Protein AF-A0A1J0RBI2-F1 (afdb_monomer_lite)

Structure (mmCIF, N/CA/C/O backbone):
data_AF-A0A1J0RBI2-F1
#
_entry.id   AF-A0A1J0RBI2-F1
#
loop_
_atom_site.group_PDB
_atom_site.id
_atom_site.type_symbol
_atom_site.label_atom_id
_atom_site.label_alt_id
_atom_site.label_comp_id
_atom_site.label_asym_id
_atom_site.label_entity_id
_atom_site.label_seq_id
_atom_site.pdbx_PDB_ins_code
_atom_site.Cartn_x
_atom_site.Cartn_y
_atom_site.Cartn_z
_atom_site.occupancy
_atom_site.B_iso_or_equiv
_atom_site.auth_seq_id
_atom_site.auth_comp_id
_atom_site.auth_asym_id
_atom_site.auth_atom_id
_atom_site.pdbx_PDB_model_num
ATOM 1 N N . VAL A 1 1 ? 17.864 2.351 -12.769 1.00 87.94 1 VAL A N 1
ATOM 2 C CA . VAL A 1 1 ? 17.547 2.252 -14.216 1.00 87.94 1 VAL A CA 1
ATOM 3 C C . VAL A 1 1 ? 17.335 3.620 -14.854 1.00 87.94 1 VAL A C 1
ATOM 5 O O . VAL A 1 1 ? 18.182 3.990 -15.652 1.00 87.94 1 VAL A O 1
ATOM 8 N N . ARG A 1 2 ? 16.316 4.408 -14.462 1.00 86.44 2 ARG A N 1
ATOM 9 C CA . ARG A 1 2 ? 16.038 5.750 -15.029 1.00 86.44 2 ARG A CA 1
ATOM 10 C C . ARG A 1 2 ? 17.283 6.634 -15.203 1.00 86.44 2 ARG A C 1
ATOM 12 O O . ARG A 1 2 ? 17.546 7.071 -16.312 1.00 86.44 2 ARG A O 1
ATOM 19 N N . GLY A 1 3 ? 18.083 6.812 -14.147 1.00 87.62 3 GLY A N 1
ATOM 20 C CA . GLY A 1 3 ? 19.287 7.656 -14.198 1.00 87.62 3 GLY A CA 1
ATOM 21 C C . GLY A 1 3 ? 20.293 7.276 -15.294 1.00 87.62 3 GLY A C 1
ATOM 22 O O . GLY A 1 3 ? 20.799 8.157 -15.972 1.00 87.62 3 GLY A O 1
ATOM 23 N N . PHE A 1 4 ? 20.520 5.985 -15.543 1.00 89.62 4 PHE A N 1
ATOM 24 C CA . PHE A 1 4 ? 21.444 5.532 -16.592 1.00 89.62 4 PHE A CA 1
ATOM 25 C C . PHE A 1 4 ? 20.871 5.677 -18.008 1.00 89.62 4 PHE A C 1
ATOM 27 O O . PHE A 1 4 ? 21.614 5.897 -18.961 1.00 89.62 4 PHE A O 1
ATOM 34 N N . ILE A 1 5 ? 19.550 5.550 -18.166 1.00 90.25 5 ILE A N 1
ATOM 35 C CA . ILE A 1 5 ? 18.884 5.851 -19.441 1.00 90.25 5 ILE A CA 1
ATOM 36 C C . ILE A 1 5 ? 19.015 7.353 -19.718 1.00 90.25 5 ILE A C 1
ATOM 38 O O . ILE A 1 5 ? 19.434 7.748 -20.802 1.00 90.25 5 ILE A O 1
ATOM 42 N N . THR A 1 6 ? 18.741 8.191 -18.716 1.00 89.88 6 THR A N 1
ATOM 43 C CA . THR A 1 6 ? 18.948 9.641 -18.792 1.00 89.88 6 THR A CA 1
ATOM 44 C C . THR A 1 6 ? 20.397 10.000 -19.123 1.00 89.88 6 THR A C 1
ATOM 46 O O . THR A 1 6 ? 20.625 10.862 -19.969 1.00 89.88 6 THR A O 1
ATOM 49 N N . GLU A 1 7 ? 21.376 9.335 -18.508 1.00 91.50 7 GLU A N 1
ATOM 50 C CA . GLU A 1 7 ? 22.797 9.521 -18.814 1.00 91.50 7 GLU A CA 1
ATOM 51 C C . GLU A 1 7 ? 23.106 9.190 -20.278 1.00 91.50 7 GLU A C 1
ATOM 53 O O . GLU A 1 7 ? 23.714 10.012 -20.960 1.00 91.50 7 GLU A O 1
ATOM 58 N N . PHE A 1 8 ? 22.630 8.047 -20.791 1.00 93.62 8 PHE A N 1
ATOM 59 C CA . PHE A 1 8 ? 22.801 7.676 -22.200 1.00 93.62 8 PHE A CA 1
ATOM 60 C C . PHE A 1 8 ? 22.309 8.782 -23.139 1.00 93.62 8 PHE A C 1
ATOM 62 O O . PHE A 1 8 ? 23.062 9.230 -24.001 1.00 93.62 8 PHE A O 1
ATOM 69 N N . PHE A 1 9 ? 21.078 9.262 -22.948 1.00 93.00 9 PHE A N 1
ATOM 70 C CA . PHE A 1 9 ? 20.536 10.344 -23.768 1.00 93.00 9 PHE A CA 1
ATOM 71 C C . PHE A 1 9 ? 21.308 11.654 -23.575 1.00 93.00 9 PHE A C 1
ATOM 73 O O . PHE A 1 9 ? 21.535 12.377 -24.542 1.00 93.00 9 PHE A O 1
ATOM 80 N N . THR A 1 10 ? 21.767 11.955 -22.360 1.00 92.50 10 THR A N 1
ATOM 81 C CA . THR A 1 10 ? 22.557 13.164 -22.080 1.00 92.50 10 THR A CA 1
ATOM 82 C C . THR A 1 10 ? 23.871 13.135 -22.860 1.00 92.50 10 THR A C 1
ATOM 84 O O . THR A 1 10 ? 24.172 14.069 -23.598 1.00 92.50 10 THR A O 1
ATOM 87 N N . VAL A 1 11 ? 24.628 12.041 -22.763 1.00 93.12 11 VAL A N 1
ATOM 88 C CA . VAL A 1 11 ? 25.906 11.871 -23.467 1.00 93.12 11 VAL A CA 1
ATOM 89 C C . VAL A 1 11 ? 25.703 11.819 -24.980 1.00 93.12 11 VAL A C 1
ATOM 91 O O . VAL A 1 11 ? 26.439 12.468 -25.717 1.00 93.12 11 VAL A O 1
ATOM 94 N N . ALA A 1 12 ? 24.698 11.084 -25.459 1.00 92.81 12 ALA A N 1
ATOM 95 C CA . ALA A 1 12 ? 24.459 10.928 -26.889 1.00 92.81 12 ALA A CA 1
ATOM 96 C C . ALA A 1 12 ? 23.976 12.230 -27.551 1.00 92.81 12 ALA A C 1
ATOM 98 O O . ALA A 1 12 ? 24.431 12.562 -28.640 1.00 92.81 12 ALA A O 1
ATOM 99 N N . THR A 1 13 ? 23.109 13.007 -26.897 1.00 92.81 13 THR A N 1
ATOM 100 C CA . THR A 1 13 ? 22.739 14.346 -27.396 1.00 92.81 13 THR A CA 1
ATOM 101 C C . THR A 1 13 ? 23.885 15.354 -27.265 1.00 92.81 13 THR A C 1
ATOM 103 O O . THR A 1 13 ? 24.050 16.194 -28.141 1.00 92.81 13 THR A O 1
ATOM 106 N N . GLY A 1 14 ? 24.739 15.236 -26.242 1.00 92.31 14 GLY A N 1
ATOM 107 C CA . GLY A 1 14 ? 25.948 16.056 -26.103 1.00 92.31 14 GLY A CA 1
ATOM 108 C C . GLY A 1 14 ? 27.047 15.730 -27.124 1.00 92.31 14 GLY A C 1
ATOM 109 O O . GLY A 1 14 ? 27.867 16.590 -27.443 1.00 92.31 14 GLY A O 1
ATOM 110 N N . ALA A 1 15 ? 27.060 14.513 -27.677 1.00 91.81 15 ALA A N 1
ATOM 111 C CA . ALA A 1 15 ? 27.916 14.112 -28.792 1.00 91.81 15 ALA A CA 1
ATOM 112 C C . ALA A 1 15 ? 27.379 14.685 -30.116 1.00 91.81 15 ALA A C 1
ATOM 114 O O . ALA A 1 15 ? 26.912 13.961 -30.998 1.00 91.81 15 ALA A O 1
ATOM 115 N N . TYR A 1 16 ? 27.448 16.009 -30.226 1.00 92.31 16 TYR A N 1
ATOM 116 C CA . TYR A 1 16 ? 26.890 16.812 -31.303 1.00 92.31 16 TYR A CA 1
ATOM 117 C C . TYR A 1 16 ? 27.888 17.888 -31.742 1.00 92.31 16 TYR A C 1
ATOM 119 O O . TYR A 1 16 ? 28.574 18.501 -30.926 1.00 92.31 16 TYR A O 1
ATOM 127 N N . ALA A 1 17 ? 27.934 18.147 -33.045 1.00 91.19 17 ALA A N 1
ATOM 128 C CA . ALA A 1 17 ? 28.652 19.266 -33.647 1.00 91.19 17 ALA A CA 1
ATOM 129 C C . ALA A 1 17 ? 27.732 20.103 -34.546 1.00 91.19 17 ALA A C 1
ATOM 131 O O . ALA A 1 17 ? 27.731 21.330 -34.466 1.00 91.19 17 ALA A O 1
ATOM 132 N N . THR A 1 18 ? 26.932 19.453 -35.395 1.00 90.81 18 THR A N 1
ATOM 133 C CA . THR A 1 18 ? 25.963 20.103 -36.293 1.00 90.81 18 THR A CA 1
ATOM 134 C C . THR A 1 18 ? 24.735 19.215 -36.460 1.00 90.81 18 THR A C 1
ATOM 136 O O . THR A 1 18 ? 24.749 18.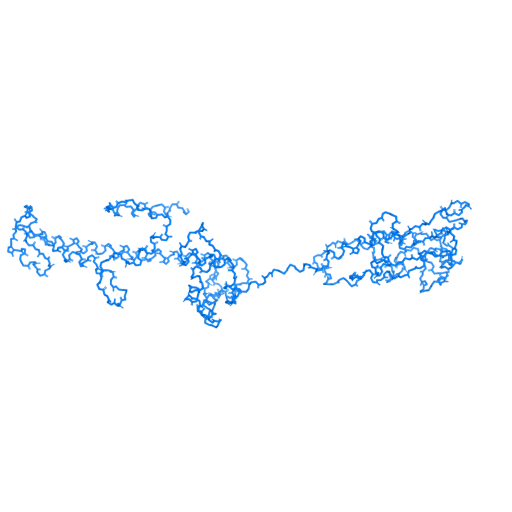047 -36.077 1.00 90.81 18 THR A O 1
ATOM 139 N N . ASN A 1 19 ? 23.687 19.719 -37.104 1.00 88.06 19 ASN A N 1
ATOM 140 C CA . ASN A 1 19 ? 22.501 18.924 -37.418 1.00 88.06 19 ASN A CA 1
ATOM 141 C C . ASN A 1 19 ? 22.802 17.709 -38.326 1.00 88.06 19 ASN A C 1
ATOM 143 O O . ASN A 1 19 ? 22.039 16.747 -38.324 1.00 88.06 19 ASN A O 1
ATOM 147 N N . SER A 1 20 ? 23.929 17.713 -39.044 1.00 87.38 20 SER A N 1
ATOM 148 C CA . SER A 1 20 ? 24.457 16.586 -39.834 1.00 87.38 20 SER A CA 1
ATOM 149 C C . SER A 1 20 ? 25.631 15.860 -39.146 1.00 87.38 20 SER A C 1
ATOM 151 O O . SER A 1 20 ? 26.363 15.085 -39.757 1.00 87.38 20 SER A O 1
ATOM 153 N N . GLN A 1 21 ? 25.904 16.158 -37.878 1.00 87.62 21 GLN A N 1
ATOM 154 C CA . GLN A 1 21 ? 27.002 15.571 -37.111 1.00 87.62 21 GLN A CA 1
ATOM 155 C C . GLN A 1 21 ? 26.573 15.446 -35.645 1.00 87.62 21 GLN A C 1
ATOM 157 O O . GLN A 1 21 ? 26.877 16.321 -34.838 1.00 87.62 21 GLN A O 1
ATOM 162 N N . GLY A 1 22 ? 25.854 14.379 -35.303 1.00 89.62 22 GLY A N 1
ATOM 163 C CA . GLY A 1 22 ? 25.424 14.070 -33.945 1.00 89.62 22 GLY A CA 1
ATOM 164 C C . GLY A 1 22 ? 24.890 12.644 -33.788 1.00 89.62 22 GLY A C 1
ATOM 165 O O . GLY A 1 22 ? 24.662 11.931 -34.764 1.00 89.62 22 GLY A O 1
ATOM 166 N N . CYS A 1 23 ? 24.724 12.210 -32.540 1.00 89.62 23 CYS A N 1
ATOM 167 C CA . CYS A 1 23 ? 24.419 10.812 -32.220 1.00 89.62 23 CYS A CA 1
ATOM 168 C C . CYS A 1 23 ? 22.942 10.479 -32.013 1.00 89.62 23 CYS A C 1
ATOM 170 O O . CYS A 1 23 ? 22.584 9.305 -32.061 1.00 89.62 23 CYS A O 1
ATOM 172 N N . ILE A 1 24 ? 22.083 11.480 -31.830 1.00 90.25 24 ILE A N 1
ATOM 173 C CA . ILE A 1 24 ? 20.632 11.303 -31.730 1.00 90.25 24 ILE A CA 1
ATOM 174 C C . ILE A 1 24 ? 19.961 12.218 -32.753 1.00 90.25 24 ILE A C 1
ATOM 176 O O . ILE A 1 24 ? 20.353 13.376 -32.890 1.00 90.25 24 ILE A O 1
ATOM 180 N N . THR A 1 25 ? 18.952 11.705 -33.460 1.00 87.44 25 THR A N 1
ATOM 181 C CA . THR A 1 25 ? 18.165 12.445 -34.460 1.00 87.44 25 THR A CA 1
ATOM 182 C C . THR A 1 25 ? 16.674 12.341 -34.140 1.00 87.44 25 THR A C 1
ATOM 184 O O . THR A 1 25 ? 16.262 11.453 -33.398 1.00 87.44 25 THR A O 1
ATOM 187 N N . THR A 1 26 ? 15.857 13.226 -34.711 1.00 85.81 26 THR A N 1
ATOM 188 C CA . THR A 1 26 ? 14.383 13.181 -34.600 1.00 85.81 26 THR A CA 1
ATOM 189 C C . THR A 1 26 ? 13.710 12.297 -35.662 1.00 85.81 26 THR A C 1
ATOM 191 O O . THR A 1 26 ? 12.504 12.393 -35.885 1.00 85.81 26 THR A O 1
ATOM 194 N N . GLY A 1 27 ? 14.477 11.465 -36.375 1.00 79.81 27 GLY A N 1
ATOM 195 C CA . GLY A 1 27 ? 13.934 10.542 -37.370 1.00 79.81 27 GLY A CA 1
ATOM 196 C C . GLY A 1 27 ? 13.120 9.418 -36.723 1.00 79.81 27 GLY A C 1
ATOM 197 O O . GLY A 1 27 ? 13.575 8.786 -35.776 1.00 79.81 27 GLY A O 1
ATOM 198 N N . SER A 1 28 ? 11.927 9.135 -37.249 1.00 73.38 28 SER A N 1
ATOM 199 C CA . SER A 1 28 ? 11.008 8.127 -36.696 1.00 73.38 28 SER A CA 1
ATOM 200 C C . SER A 1 28 ? 11.256 6.697 -37.200 1.00 73.38 28 SER A C 1
ATOM 202 O O . SER A 1 28 ? 10.552 5.770 -36.806 1.00 73.38 28 SER A O 1
ATOM 204 N N . THR A 1 29 ? 12.227 6.495 -38.095 1.00 70.88 29 THR A N 1
ATOM 205 C CA . THR A 1 29 ? 12.614 5.176 -38.625 1.00 70.88 29 THR A CA 1
ATOM 206 C C . THR A 1 29 ? 14.132 4.988 -38.627 1.00 70.88 29 THR A C 1
ATOM 208 O O . THR A 1 29 ? 14.894 5.954 -38.717 1.00 70.88 29 THR A O 1
ATOM 211 N N . ALA A 1 30 ? 14.599 3.740 -38.535 1.00 67.19 30 ALA A N 1
ATOM 212 C CA . ALA A 1 30 ? 16.028 3.427 -38.603 1.00 67.19 30 ALA A CA 1
ATOM 213 C C . ALA A 1 30 ? 16.648 3.956 -39.911 1.00 67.19 30 ALA A C 1
ATOM 215 O O . ALA A 1 30 ? 16.061 3.812 -40.983 1.00 67.19 30 ALA A O 1
ATOM 216 N N . GLY A 1 31 ? 17.814 4.601 -39.819 1.00 67.81 31 GLY A N 1
ATOM 217 C CA . GLY A 1 31 ? 18.469 5.226 -40.974 1.00 67.81 31 GLY A CA 1
ATOM 218 C C . GLY A 1 31 ? 17.778 6.495 -41.506 1.00 67.81 31 GLY A C 1
ATOM 219 O O . GLY A 1 31 ? 18.199 7.026 -42.535 1.00 67.81 31 GLY A O 1
ATOM 220 N N . SER A 1 32 ? 16.739 7.011 -40.837 1.00 68.25 32 SER A N 1
ATOM 221 C CA . SER A 1 32 ? 16.155 8.331 -41.125 1.00 68.25 32 SER A CA 1
ATOM 222 C C . SER A 1 32 ? 16.784 9.435 -40.260 1.00 68.25 32 SER A C 1
ATOM 224 O O . SER A 1 32 ? 17.591 9.158 -39.377 1.00 68.25 32 SER A O 1
ATOM 226 N N . GLY A 1 33 ? 16.471 10.705 -40.545 1.00 71.81 33 GLY A N 1
ATOM 227 C CA . GLY A 1 33 ? 16.941 11.835 -39.725 1.00 71.81 33 GLY A CA 1
ATOM 228 C C . GLY A 1 33 ? 18.321 12.408 -40.086 1.00 71.81 33 GLY A C 1
ATOM 229 O O . GLY A 1 33 ? 18.979 13.022 -39.247 1.00 71.81 33 GLY A O 1
ATOM 230 N N . ALA A 1 34 ? 18.784 12.246 -41.336 1.00 72.81 34 ALA A N 1
ATOM 231 C CA . ALA A 1 34 ? 19.919 13.053 -41.815 1.00 72.81 34 ALA A CA 1
ATOM 232 C C . ALA A 1 34 ? 19.619 14.541 -41.641 1.00 72.81 34 ALA A C 1
ATOM 234 O O . ALA A 1 34 ? 18.516 14.979 -41.964 1.00 72.81 34 ALA A O 1
ATOM 235 N N . ALA A 1 35 ? 20.618 15.305 -41.201 1.00 82.94 35 ALA A N 1
ATOM 236 C CA . ALA A 1 35 ? 20.500 16.741 -40.963 1.00 82.94 35 ALA A CA 1
ATOM 237 C C . ALA A 1 35 ? 19.469 17.141 -39.879 1.00 82.94 35 ALA A C 1
ATOM 239 O O . ALA A 1 35 ? 19.098 18.315 -39.802 1.00 82.94 35 ALA A O 1
ATOM 240 N N . THR A 1 36 ? 19.020 16.204 -39.031 1.00 88.50 36 THR A N 1
ATOM 241 C CA . THR A 1 36 ? 18.120 16.470 -37.891 1.00 88.50 36 THR A CA 1
ATOM 242 C C . THR A 1 36 ? 18.694 16.014 -36.548 1.00 88.50 36 THR A C 1
ATOM 244 O O . THR A 1 36 ? 17.948 15.741 -35.604 1.00 88.50 36 THR A O 1
ATOM 247 N N . ALA A 1 37 ? 20.023 15.929 -36.441 1.00 90.75 37 ALA A N 1
ATOM 248 C CA . ALA A 1 37 ? 20.672 15.653 -35.169 1.00 90.75 37 ALA A CA 1
ATOM 249 C C . ALA A 1 37 ? 20.333 16.732 -34.129 1.00 90.75 37 ALA A C 1
ATOM 251 O O . ALA A 1 37 ? 20.223 17.917 -34.457 1.00 90.75 37 ALA A O 1
ATOM 252 N N . VAL A 1 38 ? 20.181 16.315 -32.873 1.00 92.25 38 VAL A N 1
ATOM 253 C CA . VAL A 1 38 ? 19.852 17.195 -31.746 1.00 92.25 38 VAL A CA 1
ATOM 254 C C . VAL A 1 38 ? 21.002 17.270 -30.746 1.00 92.25 38 VAL A C 1
ATOM 256 O O . VAL A 1 38 ? 21.703 16.289 -30.521 1.00 92.25 38 VAL A O 1
ATOM 259 N N . ASP A 1 39 ? 21.170 18.441 -30.132 1.00 93.88 39 ASP A N 1
ATOM 260 C CA . ASP A 1 39 ? 22.258 18.762 -29.193 1.00 93.88 39 ASP A CA 1
ATOM 261 C C . ASP A 1 39 ? 21.850 18.667 -27.712 1.00 93.88 39 ASP A C 1
ATOM 263 O O . ASP A 1 39 ? 22.670 18.854 -26.816 1.00 93.88 39 ASP A O 1
ATOM 267 N N . THR A 1 40 ? 20.566 18.431 -27.437 1.00 92.94 40 THR A N 1
ATOM 268 C CA . THR A 1 40 ? 19.998 18.414 -26.086 1.00 92.94 40 THR A CA 1
ATOM 269 C C . THR A 1 40 ? 18.802 17.473 -26.008 1.00 92.94 40 THR A C 1
ATOM 271 O O . THR A 1 40 ? 18.054 17.313 -26.973 1.00 92.94 40 THR A O 1
ATOM 274 N N . ILE A 1 41 ? 18.563 16.910 -24.820 1.00 92.12 41 ILE A N 1
ATOM 275 C CA . ILE A 1 41 ? 17.371 16.093 -24.537 1.00 92.12 41 ILE A CA 1
ATOM 276 C C . ILE A 1 41 ? 16.075 16.875 -24.788 1.00 92.12 41 ILE A C 1
ATOM 278 O O . ILE A 1 41 ? 15.120 16.317 -25.313 1.00 92.12 41 ILE A O 1
ATOM 282 N N . ALA A 1 42 ? 16.042 18.174 -24.475 1.00 90.75 42 ALA A N 1
ATOM 283 C CA . ALA A 1 42 ? 14.845 19.000 -24.649 1.00 90.75 42 ALA A CA 1
ATOM 284 C C . ALA A 1 42 ? 14.352 19.049 -26.108 1.00 90.75 42 ALA A C 1
ATOM 286 O O . ALA A 1 42 ? 13.151 19.139 -26.353 1.00 90.75 42 ALA A O 1
ATOM 287 N N . LYS A 1 43 ? 15.264 18.943 -27.085 1.00 91.56 43 LYS A N 1
ATOM 288 C CA . LYS A 1 43 ? 14.923 18.919 -28.517 1.00 91.56 43 LYS A CA 1
ATOM 289 C C . LYS A 1 43 ? 14.315 17.595 -28.990 1.00 91.56 43 LYS A C 1
ATOM 291 O O . LYS A 1 43 ? 13.849 17.535 -30.123 1.00 91.56 43 LYS A O 1
ATOM 296 N N . LEU A 1 44 ? 14.283 16.568 -28.141 1.00 89.31 44 LEU A N 1
ATOM 297 C CA . LEU A 1 44 ? 13.536 15.331 -28.390 1.00 89.31 44 LEU A CA 1
ATOM 298 C C . LEU A 1 44 ? 12.037 15.480 -28.092 1.00 89.31 44 LEU A C 1
ATOM 300 O O . LEU A 1 44 ? 11.261 14.590 -28.420 1.00 89.31 44 LEU A O 1
ATOM 304 N N . GLY A 1 45 ? 11.609 16.598 -27.492 1.00 88.12 45 GLY A N 1
ATOM 305 C CA . GLY A 1 45 ? 10.199 16.846 -27.200 1.00 88.12 45 GLY A CA 1
ATOM 306 C C . GLY A 1 45 ? 9.597 15.740 -26.333 1.00 88.12 45 GLY A C 1
ATOM 307 O O . GLY A 1 45 ? 10.168 15.368 -25.310 1.00 88.12 45 GLY A O 1
ATOM 308 N N . THR A 1 46 ? 8.447 15.213 -26.753 1.00 85.81 46 THR A N 1
ATOM 309 C CA . THR A 1 46 ? 7.726 14.137 -26.053 1.00 85.81 46 THR A CA 1
ATOM 310 C C . THR A 1 46 ? 8.442 12.789 -26.088 1.00 85.81 46 THR A C 1
ATOM 312 O O . THR A 1 46 ? 8.133 11.932 -25.268 1.00 85.81 46 THR A O 1
ATOM 315 N N . ASP A 1 47 ? 9.401 12.612 -27.000 1.00 83.00 47 ASP A N 1
ATOM 316 C CA . ASP A 1 47 ? 10.166 11.370 -27.153 1.00 83.00 47 ASP A CA 1
ATOM 317 C C . ASP A 1 47 ? 11.431 11.359 -26.275 1.00 83.00 47 ASP A C 1
ATOM 319 O O . ASP A 1 47 ? 12.124 10.346 -26.161 1.00 83.00 47 ASP A O 1
ATOM 323 N N . GLY A 1 48 ? 11.758 12.495 -25.648 1.00 84.94 48 GLY A N 1
ATOM 324 C CA . GLY A 1 48 ? 12.884 12.613 -24.731 1.00 84.94 48 GLY A CA 1
ATOM 325 C C . GLY A 1 48 ? 12.600 11.968 -23.372 1.00 84.94 48 GLY A C 1
ATOM 326 O O . GLY A 1 48 ? 11.470 12.026 -22.883 1.00 84.94 48 GLY A O 1
ATOM 327 N N . PRO A 1 49 ? 13.613 11.388 -22.699 1.00 86.62 49 PRO A N 1
ATOM 328 C CA . PRO A 1 49 ? 13.433 10.921 -21.333 1.00 86.62 49 PRO A CA 1
ATOM 329 C C . PRO A 1 49 ? 13.102 12.087 -20.398 1.00 86.62 49 PRO A C 1
ATOM 331 O O . PRO A 1 49 ? 13.714 13.155 -20.469 1.00 86.62 49 PRO A O 1
ATOM 334 N N . ASP A 1 50 ? 12.204 11.851 -19.445 1.00 81.31 50 ASP A N 1
ATOM 335 C CA . ASP A 1 50 ? 11.997 12.781 -18.342 1.00 81.31 50 ASP A CA 1
ATOM 336 C C . ASP A 1 50 ? 13.253 12.814 -17.455 1.00 81.31 50 ASP A C 1
ATOM 338 O O . ASP A 1 50 ? 13.602 11.824 -16.799 1.00 81.31 50 ASP A O 1
ATOM 342 N N . VAL A 1 51 ? 13.915 13.971 -17.415 1.00 82.31 51 VAL A N 1
ATOM 343 C CA . VAL A 1 51 ? 15.125 14.241 -16.622 1.00 82.31 51 VAL A CA 1
ATOM 344 C C . VAL A 1 51 ? 14.858 15.064 -15.363 1.00 82.31 51 VAL A C 1
ATOM 346 O O . VAL A 1 51 ? 15.793 15.444 -14.659 1.00 82.31 51 VAL A O 1
ATOM 349 N N . THR A 1 52 ? 13.594 15.362 -15.059 1.00 77.44 52 THR A N 1
ATOM 350 C CA . THR A 1 52 ? 13.240 16.143 -13.875 1.00 77.44 52 THR A CA 1
ATOM 351 C C . THR A 1 52 ? 13.622 15.400 -12.596 1.00 77.44 52 THR A C 1
ATOM 353 O O . THR A 1 52 ? 13.440 14.185 -12.461 1.00 77.44 52 THR A O 1
ATOM 356 N N . ALA A 1 53 ? 14.172 16.127 -11.624 1.00 68.44 53 ALA A N 1
ATOM 357 C CA . ALA A 1 53 ? 14.463 15.555 -10.319 1.00 68.44 53 ALA A CA 1
ATOM 358 C C . ALA A 1 53 ? 13.141 15.154 -9.650 1.00 68.44 53 ALA A C 1
ATOM 360 O O . ALA A 1 53 ? 12.365 16.007 -9.218 1.00 68.44 53 ALA A O 1
ATOM 361 N N . THR A 1 54 ? 12.877 13.851 -9.563 1.00 68.00 54 THR A N 1
ATOM 362 C CA . THR A 1 54 ? 11.703 13.341 -8.854 1.00 68.00 54 THR A CA 1
ATOM 363 C C . THR A 1 54 ? 11.912 13.561 -7.365 1.00 68.00 54 THR A C 1
ATOM 365 O O . THR A 1 54 ? 12.773 12.929 -6.753 1.00 68.00 54 THR A O 1
ATOM 368 N N . LYS A 1 55 ? 11.112 14.448 -6.777 1.00 62.41 55 LYS A N 1
ATOM 369 C CA . LYS A 1 55 ? 10.817 14.395 -5.346 1.00 62.41 55 LYS A CA 1
ATOM 370 C C . LYS A 1 55 ? 9.604 13.489 -5.202 1.00 62.41 55 LYS A C 1
ATOM 372 O O . LYS A 1 55 ? 8.630 13.703 -5.917 1.00 62.41 55 LYS A O 1
ATOM 377 N N . ALA A 1 56 ? 9.669 12.493 -4.322 1.00 60.38 56 ALA A N 1
ATOM 378 C CA . ALA A 1 56 ? 8.459 11.789 -3.919 1.00 60.38 56 ALA A CA 1
ATOM 379 C C . ALA A 1 56 ? 7.486 12.845 -3.375 1.00 60.38 56 ALA A C 1
ATOM 381 O O . ALA A 1 56 ? 7.861 13.616 -2.489 1.00 60.38 56 ALA A O 1
ATOM 382 N N . ARG A 1 57 ? 6.303 12.949 -3.978 1.00 57.59 57 ARG A N 1
ATOM 383 C CA . ARG A 1 57 ? 5.226 13.797 -3.477 1.00 57.59 57 ARG A CA 1
ATOM 384 C C . ARG A 1 57 ? 4.046 12.921 -3.104 1.00 57.59 57 ARG A C 1
ATOM 386 O O . ARG A 1 57 ? 3.724 11.975 -3.822 1.00 57.59 57 ARG A O 1
ATOM 393 N N . ASP A 1 58 ? 3.394 13.279 -2.016 1.00 56.75 58 ASP A N 1
ATOM 394 C CA . ASP A 1 58 ? 2.282 12.534 -1.424 1.00 56.75 58 ASP A CA 1
ATOM 395 C C . ASP A 1 58 ? 1.065 12.442 -2.376 1.00 56.75 58 ASP A C 1
ATOM 397 O O . ASP A 1 58 ? 0.215 11.572 -2.219 1.00 56.75 58 ASP A O 1
ATOM 401 N N . ASP A 1 59 ? 1.016 13.297 -3.404 1.00 58.25 59 ASP A N 1
ATOM 402 C CA . ASP A 1 59 ? -0.021 13.395 -4.441 1.00 58.25 59 ASP A CA 1
ATOM 403 C C . ASP A 1 59 ? 0.347 12.724 -5.781 1.00 58.25 59 ASP A C 1
ATOM 405 O O . ASP A 1 59 ? -0.449 12.734 -6.717 1.00 58.25 59 ASP A O 1
ATOM 409 N N . SER A 1 60 ? 1.543 12.138 -5.895 1.00 55.16 60 SER A N 1
ATOM 410 C CA . SER A 1 60 ? 2.083 11.608 -7.162 1.00 55.16 60 SER A CA 1
ATOM 411 C C . SER A 1 60 ? 1.918 10.094 -7.341 1.00 55.16 60 SER A C 1
ATOM 413 O O . SER A 1 60 ? 2.531 9.490 -8.223 1.00 55.16 60 SER A O 1
ATOM 415 N N . GLY A 1 61 ? 1.076 9.468 -6.515 1.00 55.56 61 GLY A N 1
ATOM 416 C CA . GLY A 1 61 ? 0.728 8.059 -6.654 1.00 55.56 61 GLY A CA 1
ATOM 417 C C . GLY A 1 61 ? -0.134 7.825 -7.892 1.00 55.56 61 GLY A C 1
ATOM 418 O O . GLY A 1 61 ? -1.305 8.192 -7.911 1.00 55.56 61 GLY A O 1
ATOM 419 N N . ALA A 1 62 ? 0.422 7.178 -8.914 1.00 58.31 62 ALA A N 1
ATOM 420 C CA . ALA A 1 62 ? -0.403 6.523 -9.919 1.00 58.31 62 ALA A CA 1
ATOM 421 C C . ALA A 1 62 ? -1.036 5.279 -9.277 1.00 58.31 62 ALA A C 1
ATOM 423 O O . ALA A 1 62 ? -0.336 4.476 -8.659 1.00 58.31 62 ALA A O 1
ATOM 424 N N . THR A 1 63 ? -2.354 5.118 -9.416 1.00 57.94 63 THR A N 1
ATOM 425 C CA . THR A 1 63 ? -3.076 3.917 -8.957 1.00 57.94 63 THR A CA 1
ATOM 426 C C . THR A 1 63 ? -2.599 2.649 -9.661 1.00 57.94 63 THR A C 1
ATOM 428 O O . THR A 1 63 ? -2.778 1.556 -9.134 1.00 57.94 63 THR A O 1
ATOM 431 N N . GLU A 1 64 ? -1.977 2.795 -10.832 1.00 64.38 64 GLU A N 1
ATOM 432 C CA . GLU A 1 64 ? -1.430 1.704 -11.623 1.00 64.38 64 GLU A CA 1
ATOM 433 C C . GLU A 1 64 ? -0.205 2.183 -12.414 1.00 64.38 64 GLU A C 1
ATOM 435 O O . GLU A 1 64 ? -0.158 3.316 -12.895 1.00 64.38 64 GLU A O 1
ATOM 440 N N . LEU A 1 65 ? 0.798 1.315 -12.530 1.00 77.31 65 LEU A N 1
ATOM 441 C CA . LEU A 1 65 ? 1.971 1.514 -13.374 1.00 77.31 65 LEU A CA 1
ATOM 442 C C . LEU A 1 65 ? 1.833 0.567 -14.570 1.00 77.31 65 LEU A C 1
ATOM 444 O O . LEU A 1 65 ? 2.044 -0.635 -14.439 1.00 77.31 65 LEU A O 1
ATOM 448 N N . ASP A 1 66 ? 1.467 1.096 -15.732 1.00 83.50 66 ASP A N 1
ATOM 449 C CA . ASP A 1 66 ? 1.109 0.299 -16.912 1.00 83.50 66 ASP A CA 1
ATOM 450 C C . ASP A 1 66 ? 2.315 -0.206 -17.724 1.00 83.50 66 ASP A C 1
ATOM 452 O O . ASP A 1 66 ? 2.170 -1.123 -18.536 1.00 83.50 66 ASP A O 1
ATOM 456 N N . PHE A 1 67 ? 3.513 0.334 -17.478 1.00 87.00 67 PHE A N 1
ATOM 457 C CA . PHE A 1 67 ? 4.736 0.019 -18.223 1.00 87.00 67 PHE A CA 1
ATOM 458 C C . PHE A 1 67 ? 5.328 -1.376 -17.941 1.00 87.00 67 PHE A C 1
ATOM 460 O O . PHE A 1 67 ? 6.276 -1.776 -18.626 1.00 87.00 67 PHE A O 1
ATOM 467 N N . TYR A 1 68 ? 4.806 -2.121 -16.960 1.00 91.44 68 TYR A N 1
ATOM 468 C CA . TYR A 1 68 ? 5.221 -3.492 -16.649 1.00 91.44 68 TYR A CA 1
ATOM 469 C C . TYR A 1 68 ? 4.024 -4.413 -16.371 1.00 91.44 68 TYR A C 1
ATOM 471 O O . TYR A 1 68 ? 2.896 -3.958 -16.192 1.00 91.44 68 TYR A O 1
ATOM 479 N N . ASP A 1 69 ? 4.268 -5.718 -16.382 1.00 90.38 69 ASP A N 1
ATOM 480 C CA . ASP A 1 69 ? 3.342 -6.766 -15.946 1.00 90.38 69 ASP A CA 1
ATOM 481 C C . ASP A 1 69 ? 4.118 -8.014 -15.489 1.00 90.38 69 ASP A C 1
ATOM 483 O O . ASP A 1 69 ? 5.342 -7.988 -15.345 1.00 90.38 69 ASP A O 1
ATOM 487 N N . GLU A 1 70 ? 3.415 -9.125 -15.259 1.00 89.81 70 GLU A N 1
ATOM 488 C CA . GLU A 1 70 ? 4.024 -10.410 -14.900 1.00 89.81 70 GLU A CA 1
ATOM 489 C C . GLU A 1 70 ? 5.010 -10.927 -15.959 1.00 89.81 70 GLU A C 1
ATOM 491 O O . GLU A 1 70 ? 5.977 -11.619 -15.616 1.00 89.81 70 GLU A O 1
ATOM 496 N N . ALA A 1 71 ? 4.796 -10.584 -17.234 1.00 92.44 71 ALA A N 1
ATOM 497 C CA . ALA A 1 71 ? 5.670 -10.993 -18.317 1.00 92.44 71 ALA A CA 1
ATOM 498 C C . ALA A 1 71 ? 6.962 -10.170 -18.297 1.00 92.44 71 ALA A C 1
ATOM 500 O O . ALA A 1 71 ? 8.045 -10.755 -18.271 1.00 92.44 71 ALA A O 1
ATOM 501 N N . GLY A 1 72 ? 6.886 -8.841 -18.258 1.00 93.44 72 GLY A N 1
ATOM 502 C CA . GLY A 1 72 ? 8.075 -7.998 -18.345 1.00 93.44 72 GLY A CA 1
ATOM 503 C C . GLY A 1 72 ? 7.788 -6.499 -18.365 1.00 93.44 72 GLY A C 1
ATOM 504 O O . GLY A 1 72 ? 6.882 -6.002 -17.707 1.00 93.44 72 GLY A O 1
ATOM 505 N N . LEU A 1 73 ? 8.617 -5.755 -19.099 1.00 95.06 73 LEU A N 1
ATOM 506 C CA . LEU A 1 73 ? 8.549 -4.304 -19.287 1.00 95.06 73 LEU A CA 1
ATOM 507 C C . LEU A 1 73 ? 7.983 -4.006 -20.691 1.00 95.06 73 LEU A C 1
ATOM 509 O O . LEU A 1 73 ? 8.690 -4.150 -21.690 1.00 95.06 73 LEU A O 1
ATOM 513 N N . LYS A 1 74 ? 6.710 -3.594 -20.777 1.00 90.75 74 LYS A N 1
ATOM 514 C CA . LYS A 1 74 ? 5.893 -3.587 -22.013 1.00 90.75 74 LYS A CA 1
ATOM 515 C C . LYS A 1 74 ? 6.428 -2.687 -23.137 1.00 90.75 74 LYS A C 1
ATOM 517 O O . LYS A 1 74 ? 6.262 -3.011 -24.310 1.00 90.75 74 LYS A O 1
ATOM 522 N N . GLY A 1 75 ? 7.086 -1.577 -22.795 1.00 87.69 75 GLY A N 1
ATOM 523 C CA . GLY A 1 75 ? 7.631 -0.613 -23.767 1.00 87.69 75 GLY A CA 1
ATOM 524 C C . GLY A 1 75 ? 9.033 -0.940 -24.296 1.00 87.69 75 GLY A C 1
ATOM 525 O O . GLY A 1 75 ? 9.489 -0.325 -25.254 1.00 87.69 75 GLY A O 1
ATOM 526 N N . LEU A 1 76 ? 9.732 -1.905 -23.695 1.00 92.88 76 LEU A N 1
ATOM 527 C CA . LEU A 1 76 ? 11.111 -2.257 -24.046 1.00 92.88 76 LEU A CA 1
ATOM 528 C C . LEU A 1 76 ? 11.139 -3.504 -24.939 1.00 92.88 76 LEU A C 1
ATOM 530 O O . LEU A 1 76 ? 11.626 -4.570 -24.553 1.00 92.88 76 LEU A O 1
ATOM 534 N N . GLN A 1 77 ? 10.565 -3.347 -26.132 1.00 92.25 77 GLN A N 1
ATOM 535 C CA . GLN A 1 77 ? 10.439 -4.383 -27.160 1.00 92.25 77 GLN A CA 1
ATOM 536 C C . GLN A 1 77 ? 11.785 -4.778 -27.778 1.00 92.25 77 GLN A C 1
ATOM 538 O O . GLN A 1 77 ? 12.812 -4.153 -27.518 1.00 92.25 77 GLN A O 1
ATOM 543 N N . THR A 1 78 ? 11.778 -5.825 -28.612 1.00 92.38 78 THR A N 1
ATOM 544 C CA . THR A 1 78 ? 12.982 -6.273 -29.319 1.00 92.38 78 THR A CA 1
ATOM 545 C C . THR A 1 78 ? 13.626 -5.119 -30.098 1.00 92.38 78 THR A C 1
ATOM 547 O O . THR A 1 78 ? 13.039 -4.590 -31.038 1.00 92.38 78 THR A O 1
ATOM 550 N N . THR A 1 79 ? 14.860 -4.769 -29.743 1.00 89.69 79 THR A N 1
ATOM 551 C CA . THR A 1 79 ? 15.726 -3.857 -30.506 1.00 89.69 79 THR A CA 1
ATOM 552 C C . THR A 1 79 ? 16.812 -4.644 -31.227 1.00 89.69 79 THR A C 1
ATOM 554 O O . THR A 1 79 ? 17.176 -5.729 -30.786 1.00 89.69 79 THR A O 1
ATOM 557 N N . THR A 1 80 ? 17.369 -4.104 -32.311 1.00 89.31 80 THR A N 1
ATOM 558 C CA . THR A 1 80 ? 18.581 -4.627 -32.967 1.00 89.31 80 THR A CA 1
ATOM 559 C C . THR A 1 80 ? 19.875 -4.118 -32.324 1.00 89.31 80 THR A C 1
ATOM 561 O O . THR A 1 80 ? 20.965 -4.489 -32.763 1.00 89.31 80 THR A O 1
ATOM 564 N N . GLY A 1 81 ? 19.773 -3.266 -31.300 1.00 89.31 81 GLY A N 1
ATOM 565 C CA . GLY A 1 81 ? 20.896 -2.494 -30.777 1.00 89.31 81 GLY A CA 1
ATOM 566 C C . GLY A 1 81 ? 21.321 -1.383 -31.739 1.00 89.31 81 GLY A C 1
ATOM 567 O O . GLY A 1 81 ? 20.553 -0.958 -32.602 1.00 89.31 81 GLY A O 1
ATOM 568 N N . ILE A 1 82 ? 22.557 -0.921 -31.585 1.00 88.69 82 ILE A N 1
ATOM 569 C CA . ILE A 1 82 ? 23.162 0.136 -32.394 1.00 88.69 82 ILE A CA 1
ATOM 570 C C . ILE A 1 82 ? 24.002 -0.522 -33.498 1.00 88.69 82 ILE A C 1
ATOM 572 O O . ILE A 1 82 ? 25.184 -0.798 -33.313 1.00 88.69 82 ILE A O 1
ATOM 576 N N . ALA A 1 83 ? 23.402 -0.803 -34.654 1.00 77.44 83 ALA A N 1
ATOM 577 C CA . ALA A 1 83 ? 24.102 -1.349 -35.828 1.00 77.44 83 ALA A CA 1
ATOM 578 C C . ALA A 1 83 ? 24.467 -0.229 -36.818 1.00 77.44 83 ALA A C 1
ATOM 580 O O . ALA A 1 83 ? 23.774 0.785 -36.862 1.00 77.44 83 ALA A O 1
ATOM 581 N N . ASP A 1 84 ? 25.510 -0.374 -37.643 1.00 68.38 84 ASP A N 1
ATOM 582 C CA . ASP A 1 84 ? 25.859 0.699 -38.598 1.00 68.38 84 ASP A CA 1
ATOM 583 C C . ASP A 1 84 ? 24.782 0.944 -39.639 1.00 68.38 84 ASP A C 1
ATOM 585 O O . ASP A 1 84 ? 24.569 2.082 -40.027 1.00 68.38 84 ASP A O 1
ATOM 589 N N . SER A 1 85 ? 24.004 -0.077 -39.992 1.00 67.38 85 SER A N 1
ATOM 590 C CA . SER A 1 85 ? 22.815 0.093 -40.831 1.00 67.38 85 SER A CA 1
ATOM 591 C C . SER A 1 85 ? 21.735 0.989 -40.204 1.00 67.38 85 SER A C 1
ATOM 593 O O . SER A 1 85 ? 20.854 1.465 -40.915 1.00 67.38 85 SER A O 1
ATOM 595 N N . SER A 1 86 ? 21.790 1.231 -38.887 1.00 69.50 86 SER A N 1
ATOM 596 C CA . SER A 1 86 ? 20.926 2.188 -38.181 1.00 69.50 86 SER A CA 1
ATOM 597 C C . SER A 1 86 ? 21.544 3.587 -38.055 1.00 69.50 86 SER A C 1
ATOM 599 O O . SER A 1 86 ? 20.822 4.540 -37.760 1.00 69.50 86 SER A O 1
ATOM 601 N N . LEU A 1 87 ? 22.850 3.725 -38.316 1.00 74.75 87 LEU A N 1
ATOM 602 C CA . LEU A 1 87 ? 23.557 5.000 -38.367 1.00 74.75 87 LEU A CA 1
ATOM 603 C C . LEU A 1 87 ? 23.538 5.525 -39.803 1.00 74.75 87 LEU A C 1
ATOM 605 O O . LEU A 1 87 ? 23.830 4.807 -40.752 1.00 74.75 87 LEU A O 1
ATOM 609 N N . LYS A 1 88 ? 23.217 6.805 -39.980 1.00 69.31 88 LYS A N 1
ATOM 610 C CA . LYS A 1 88 ? 23.309 7.439 -41.295 1.00 69.31 88 LYS A CA 1
ATOM 611 C C . LYS A 1 88 ? 24.643 8.162 -41.438 1.00 69.31 88 LYS A C 1
ATOM 613 O O . LYS A 1 88 ? 25.019 8.943 -40.562 1.00 69.31 88 LYS A O 1
ATOM 618 N N . ASP A 1 89 ? 25.316 7.961 -42.569 1.00 66.75 89 ASP A N 1
ATOM 619 C CA . ASP A 1 89 ? 26.607 8.596 -42.874 1.00 66.75 89 ASP A CA 1
ATOM 620 C C . ASP A 1 89 ? 26.545 10.128 -42.810 1.00 66.75 89 ASP A C 1
ATOM 622 O O . ASP A 1 89 ? 27.501 10.772 -42.378 1.00 66.75 89 ASP A O 1
ATOM 626 N N . ASP A 1 90 ? 25.392 10.710 -43.153 1.00 61.25 90 ASP A N 1
ATOM 627 C CA . ASP A 1 90 ? 25.129 12.151 -43.083 1.00 61.25 90 ASP A CA 1
ATOM 628 C C . ASP A 1 90 ? 24.900 12.677 -41.661 1.00 61.25 90 ASP A C 1
ATOM 630 O O . ASP A 1 90 ? 24.767 13.882 -41.506 1.00 61.25 90 ASP A O 1
ATOM 634 N N . ALA A 1 91 ? 24.782 11.815 -40.645 1.00 62.81 91 ALA A N 1
ATOM 635 C CA . ALA A 1 91 ? 24.642 12.206 -39.239 1.00 62.81 91 ALA A CA 1
ATOM 636 C C . ALA A 1 91 ? 25.942 12.007 -38.436 1.00 62.81 91 ALA A C 1
ATOM 638 O O . ALA A 1 91 ? 26.050 12.534 -37.340 1.00 62.81 91 ALA A O 1
ATOM 639 N N . LYS A 1 92 ? 26.943 11.283 -38.961 1.00 79.12 92 LYS A N 1
ATOM 640 C CA . LYS A 1 92 ? 28.309 11.116 -38.404 1.00 79.12 92 LYS A CA 1
ATOM 641 C C . LYS A 1 92 ? 28.398 11.038 -36.866 1.00 79.12 92 LYS A C 1
ATOM 643 O O . LYS A 1 92 ? 28.963 11.923 -36.225 1.00 79.12 92 LYS A O 1
ATOM 648 N N . CYS A 1 93 ? 27.947 9.932 -36.276 1.00 85.12 93 CYS A N 1
ATOM 649 C CA . CYS A 1 93 ? 28.123 9.668 -34.844 1.00 85.12 93 CYS A CA 1
ATOM 650 C C . CYS A 1 93 ? 29.351 8.788 -34.553 1.00 85.12 93 CYS A C 1
ATOM 652 O O . CYS A 1 93 ? 29.299 7.569 -34.696 1.00 85.12 93 CYS A O 1
ATOM 654 N N . ASN A 1 94 ? 30.456 9.378 -34.087 1.00 84.12 94 ASN A N 1
ATOM 655 C CA . ASN A 1 94 ? 31.656 8.606 -33.722 1.00 84.12 94 ASN A CA 1
ATOM 656 C C . ASN A 1 94 ? 31.522 7.847 -32.388 1.00 84.12 94 ASN A C 1
ATOM 658 O O . ASN A 1 94 ? 32.270 6.903 -32.155 1.00 84.12 94 ASN A O 1
ATOM 662 N N . LEU A 1 95 ? 30.577 8.220 -31.518 1.00 88.38 95 LEU A N 1
ATOM 663 C CA . LEU A 1 95 ? 30.329 7.504 -30.259 1.00 88.38 95 LEU A CA 1
ATOM 664 C C . LEU A 1 95 ? 29.867 6.056 -30.498 1.00 88.38 95 LEU A C 1
ATOM 666 O O . LEU A 1 95 ? 30.122 5.181 -29.677 1.00 88.38 95 LEU A O 1
ATOM 670 N N . PHE A 1 96 ? 29.205 5.810 -31.630 1.00 88.50 96 PHE A N 1
ATOM 671 C CA . PHE A 1 96 ? 28.538 4.548 -31.944 1.00 88.50 96 PHE A CA 1
ATOM 672 C C . PHE A 1 96 ? 29.203 3.742 -33.062 1.00 88.50 96 PHE A C 1
ATOM 674 O O . PHE A 1 96 ? 28.686 2.698 -33.448 1.00 88.50 96 PHE A O 1
ATOM 681 N N . LYS A 1 97 ? 30.356 4.185 -33.571 1.00 84.88 97 LYS A N 1
ATOM 682 C CA . LYS A 1 97 ? 31.132 3.417 -34.551 1.00 84.88 97 LYS A CA 1
ATOM 683 C C . LYS A 1 97 ? 31.831 2.228 -33.886 1.00 84.88 97 LYS A C 1
ATOM 685 O O . LYS A 1 97 ? 32.428 2.379 -32.825 1.00 84.88 97 LYS A O 1
ATOM 690 N N . ALA A 1 98 ? 31.795 1.066 -34.534 1.00 85.25 98 ALA A N 1
ATOM 691 C CA . ALA A 1 98 ? 32.589 -0.107 -34.173 1.00 85.25 98 ALA A CA 1
ATOM 692 C C . ALA A 1 98 ? 33.947 -0.105 -34.867 1.00 85.25 98 ALA A C 1
ATOM 694 O O . ALA A 1 98 ? 34.923 -0.537 -34.263 1.00 85.25 98 ALA A O 1
ATOM 695 N N . GLY A 1 99 ? 33.997 0.362 -36.119 1.00 79.31 99 GLY A N 1
ATOM 696 C CA . GLY A 1 99 ? 35.212 0.443 -36.921 1.00 79.31 99 GLY A CA 1
ATOM 697 C C . GLY A 1 99 ? 36.123 1.620 -36.565 1.00 79.31 99 GLY A C 1
ATOM 698 O O . GLY A 1 99 ? 36.031 2.228 -35.495 1.00 79.31 99 GLY A O 1
ATOM 699 N N . GLY A 1 100 ? 37.022 1.956 -37.493 1.00 73.44 100 GLY A N 1
ATOM 700 C CA . GLY A 1 100 ? 38.024 3.008 -37.303 1.00 73.44 100 GLY A CA 1
ATOM 701 C C . GLY A 1 100 ? 37.408 4.363 -36.925 1.00 73.44 100 GLY A C 1
ATOM 702 O O . GLY A 1 100 ? 36.529 4.880 -37.617 1.00 73.44 100 GLY A O 1
ATOM 703 N N . GLY A 1 101 ? 37.890 4.953 -35.823 1.00 70.75 101 GLY A N 1
ATOM 704 C CA . GLY A 1 101 ? 37.412 6.242 -35.307 1.00 70.75 101 GLY A CA 1
ATOM 705 C C . GLY A 1 101 ? 36.224 6.175 -34.332 1.00 70.75 101 GLY A C 1
ATOM 706 O O . GLY A 1 101 ? 35.699 7.229 -33.968 1.00 70.75 101 GLY A O 1
ATOM 707 N N . GLY A 1 102 ? 35.806 4.981 -33.892 1.00 69.88 102 GLY A N 1
ATOM 708 C CA . GLY A 1 102 ? 34.802 4.772 -32.839 1.00 69.88 102 GLY A CA 1
ATOM 709 C C . GLY A 1 102 ? 35.408 4.593 -31.446 1.00 69.88 102 GLY A C 1
ATOM 710 O O . GLY A 1 102 ? 36.381 3.863 -31.302 1.00 69.88 102 GLY A O 1
ATOM 711 N N . ILE A 1 103 ? 34.926 5.355 -30.455 1.00 64.56 103 ILE A N 1
ATOM 712 C CA . ILE A 1 103 ? 35.513 5.621 -29.105 1.00 64.56 103 ILE A CA 1
ATOM 713 C C . ILE A 1 103 ? 37.068 5.688 -28.989 1.00 64.56 103 ILE A C 1
ATOM 715 O O . ILE A 1 103 ? 37.631 5.774 -27.904 1.00 64.56 103 ILE A O 1
ATOM 719 N N . GLN A 1 104 ? 37.721 5.834 -30.144 1.00 68.62 104 GLN A N 1
ATOM 720 C CA . GLN A 1 104 ? 38.827 6.719 -30.499 1.00 68.62 104 GLN A CA 1
ATOM 721 C C . GLN A 1 104 ? 40.273 6.215 -30.348 1.00 68.62 104 GLN A C 1
ATOM 723 O O . GLN A 1 104 ? 41.153 6.945 -29.903 1.00 68.62 104 GLN A O 1
ATOM 728 N N . GLN A 1 105 ? 40.559 5.028 -30.896 1.00 60.94 105 GLN A N 1
ATOM 729 C CA . GLN A 1 105 ? 41.849 4.731 -31.548 1.00 60.94 105 GLN A CA 1
ATOM 730 C C . GLN A 1 105 ? 41.649 4.439 -33.048 1.00 60.94 105 GLN A C 1
ATOM 732 O O . GLN A 1 105 ? 40.522 4.363 -33.539 1.00 60.94 105 GLN A O 1
ATOM 737 N N . SER A 1 106 ? 42.752 4.248 -33.780 1.00 64.75 106 SER A N 1
ATOM 738 C CA . SER A 1 106 ? 42.774 3.815 -35.187 1.00 64.75 106 SER A CA 1
ATOM 739 C C . SER A 1 106 ? 42.094 2.456 -35.425 1.00 64.75 106 SER A C 1
ATOM 741 O O . SER A 1 106 ? 41.762 2.134 -36.562 1.00 64.75 106 SER A O 1
ATOM 743 N N . ALA A 1 107 ? 41.934 1.648 -34.372 1.00 74.00 107 ALA A N 1
ATOM 744 C CA . ALA A 1 107 ? 41.425 0.282 -34.426 1.00 74.00 107 ALA A CA 1
ATOM 745 C C . ALA A 1 107 ? 39.947 0.187 -34.019 1.00 74.00 107 ALA A C 1
ATOM 747 O O . ALA A 1 107 ? 39.423 1.054 -33.322 1.00 74.00 107 ALA A O 1
ATOM 748 N N . ALA A 1 108 ? 39.302 -0.901 -34.445 1.00 82.62 108 ALA A N 1
ATOM 749 C CA . ALA A 1 108 ? 37.933 -1.232 -34.071 1.00 82.62 108 ALA A CA 1
ATOM 750 C C . ALA A 1 108 ? 37.796 -1.531 -32.566 1.00 82.62 108 ALA A C 1
ATOM 752 O O . ALA A 1 108 ? 38.755 -1.957 -31.913 1.00 82.62 108 ALA A O 1
ATOM 753 N N . ILE A 1 109 ? 36.590 -1.360 -32.021 1.00 86.06 109 ILE A N 1
ATOM 754 C CA . ILE A 1 109 ? 36.288 -1.729 -30.633 1.00 86.06 109 ILE A CA 1
ATOM 755 C C . ILE A 1 109 ? 36.494 -3.241 -30.431 1.00 86.06 109 ILE A C 1
ATOM 757 O O . ILE A 1 109 ? 36.107 -4.057 -31.263 1.00 86.06 109 ILE A O 1
ATOM 761 N N . ALA A 1 110 ? 37.125 -3.639 -29.323 1.00 87.62 110 ALA A N 1
ATOM 762 C CA . ALA A 1 110 ? 37.507 -5.041 -29.109 1.00 87.62 110 ALA A CA 1
ATOM 763 C C . ALA A 1 110 ? 36.338 -5.937 -28.659 1.00 87.62 110 ALA A C 1
ATOM 765 O O . ALA A 1 110 ? 36.312 -7.131 -28.962 1.00 87.62 110 ALA A O 1
ATOM 766 N N . ASN A 1 111 ? 35.379 -5.358 -27.935 1.00 89.56 111 ASN A N 1
ATOM 767 C CA . ASN A 1 111 ? 34.241 -6.047 -27.334 1.00 89.56 111 ASN A CA 1
ATOM 768 C C . ASN A 1 111 ? 32.953 -5.271 -27.598 1.00 89.56 111 ASN A C 1
ATOM 770 O O . ASN A 1 111 ? 32.993 -4.069 -27.862 1.00 89.56 111 ASN A O 1
ATOM 774 N N . THR A 1 112 ? 31.819 -5.956 -27.464 1.00 92.06 112 THR A N 1
ATOM 775 C CA . THR A 1 112 ? 30.503 -5.320 -27.489 1.00 92.06 112 THR A CA 1
ATOM 776 C C . THR A 1 112 ? 30.408 -4.272 -26.382 1.00 92.06 112 THR A C 1
ATOM 778 O O . THR A 1 112 ? 30.673 -4.566 -25.214 1.00 92.06 112 THR A O 1
ATOM 781 N N . ILE A 1 113 ? 30.000 -3.057 -26.738 1.00 91.88 113 ILE A N 1
ATOM 782 C CA . ILE A 1 113 ? 29.792 -1.963 -25.789 1.00 91.88 113 ILE A CA 1
ATOM 783 C C . ILE A 1 113 ? 28.304 -1.873 -25.482 1.00 91.88 113 ILE A C 1
ATOM 785 O O . ILE A 1 113 ? 27.470 -1.849 -26.382 1.00 91.88 113 ILE A O 1
ATOM 789 N N . ASN A 1 114 ? 27.968 -1.856 -24.198 1.00 93.69 114 ASN A N 1
ATOM 790 C CA . ASN A 1 114 ? 26.595 -1.871 -23.717 1.00 93.69 114 ASN A CA 1
ATOM 791 C C . ASN A 1 114 ? 26.207 -0.470 -23.233 1.00 93.69 114 ASN A C 1
ATOM 793 O O . ASN A 1 114 ? 26.727 0.016 -22.232 1.00 93.69 114 ASN A O 1
ATOM 797 N N . PHE A 1 115 ? 25.269 0.161 -23.931 1.00 93.50 115 PHE A N 1
ATOM 798 C CA . PHE A 1 115 ? 24.677 1.448 -23.583 1.00 93.50 115 PHE A CA 1
ATOM 799 C C . PHE A 1 115 ? 23.315 1.258 -22.908 1.00 93.50 115 PHE A C 1
ATOM 801 O O . PHE A 1 115 ? 22.699 0.194 -23.017 1.00 93.50 115 PHE A O 1
ATOM 808 N N . ALA A 1 116 ? 22.842 2.292 -22.203 1.00 93.50 116 ALA A N 1
ATOM 809 C CA . ALA A 1 116 ? 21.550 2.293 -21.508 1.00 93.50 116 ALA A CA 1
ATOM 810 C C . ALA A 1 116 ? 21.340 1.022 -20.657 1.00 93.50 116 ALA A C 1
ATOM 812 O O . ALA A 1 116 ? 20.352 0.304 -20.819 1.00 93.50 116 ALA A O 1
ATOM 813 N N . LEU A 1 117 ? 22.310 0.709 -19.785 1.00 94.69 117 LEU A N 1
ATOM 814 C CA . LEU A 1 117 ? 22.339 -0.517 -18.969 1.00 94.69 117 LEU A CA 1
ATOM 815 C C . LEU A 1 117 ? 22.212 -1.816 -19.784 1.00 94.69 117 LEU A C 1
ATOM 817 O O . LEU A 1 117 ? 21.575 -2.760 -19.334 1.00 94.69 117 LEU A O 1
ATOM 821 N N . GLY A 1 118 ? 22.783 -1.845 -20.990 1.00 94.31 118 GLY A N 1
ATOM 822 C CA . GLY A 1 118 ? 22.869 -3.032 -21.844 1.00 94.31 118 GLY A CA 1
ATOM 823 C C . GLY A 1 118 ? 21.650 -3.339 -22.704 1.00 94.31 118 GLY A C 1
ATOM 824 O O . GLY A 1 118 ? 21.688 -4.321 -23.449 1.00 94.31 118 GLY A O 1
ATOM 825 N N . PHE A 1 119 ? 20.622 -2.483 -22.685 1.00 95.19 119 PHE A N 1
ATOM 826 C CA . PHE A 1 119 ? 19.513 -2.578 -23.638 1.00 95.19 119 PHE A CA 1
ATOM 827 C C . PHE A 1 119 ? 19.941 -2.216 -25.066 1.00 95.19 119 PHE A C 1
ATOM 829 O O . PHE A 1 119 ? 19.446 -2.794 -26.028 1.00 95.19 119 PHE A O 1
ATOM 836 N N . LEU A 1 120 ? 20.904 -1.304 -25.216 1.00 93.81 120 LEU A N 1
ATOM 837 C CA . LEU A 1 120 ? 21.458 -0.923 -26.512 1.00 93.81 120 LEU A CA 1
ATOM 838 C C . LEU A 1 120 ? 22.900 -1.413 -26.608 1.00 93.81 120 LEU A C 1
ATOM 840 O O . LEU A 1 120 ? 23.823 -0.763 -26.125 1.00 93.81 120 LEU A O 1
ATOM 844 N N . GLY A 1 121 ? 23.098 -2.583 -27.206 1.00 93.44 121 GLY A N 1
ATOM 845 C CA . GLY A 1 121 ? 24.439 -3.078 -27.501 1.00 93.44 121 GLY A CA 1
ATOM 846 C C . GLY A 1 121 ? 24.992 -2.484 -28.797 1.00 93.44 121 GLY A C 1
ATOM 847 O O . GLY A 1 121 ? 24.251 -2.181 -29.731 1.00 93.44 121 GLY A O 1
ATOM 848 N N . ARG A 1 122 ? 26.311 -2.342 -28.855 1.00 91.56 122 ARG A N 1
ATOM 849 C CA . ARG A 1 122 ? 27.074 -2.070 -30.068 1.00 91.56 122 ARG A CA 1
ATOM 850 C C . ARG A 1 122 ? 28.095 -3.179 -30.246 1.00 91.56 122 ARG A C 1
ATOM 852 O O . ARG A 1 122 ? 29.036 -3.256 -29.458 1.00 91.56 122 ARG A O 1
ATOM 859 N N . ASP A 1 123 ? 27.893 -4.051 -31.231 1.00 91.56 123 ASP A N 1
ATOM 860 C CA . ASP A 1 123 ? 28.847 -5.123 -31.509 1.00 91.56 123 ASP A CA 1
ATOM 861 C C . ASP A 1 123 ? 30.152 -4.582 -32.104 1.00 91.56 123 ASP A C 1
ATOM 863 O O . ASP A 1 123 ? 30.1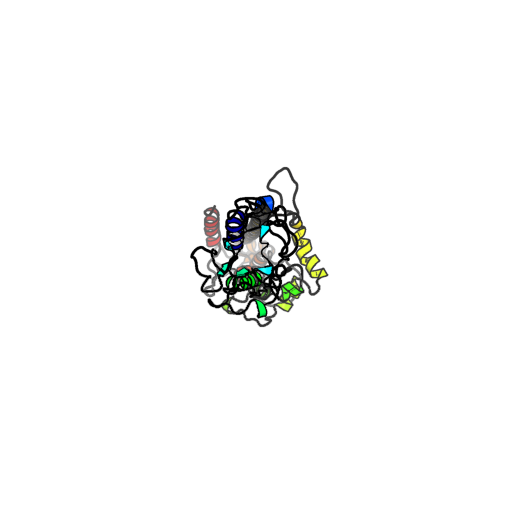84 -3.501 -32.688 1.00 91.56 123 ASP A O 1
ATOM 867 N N . LYS A 1 124 ? 31.233 -5.354 -31.965 1.00 88.62 124 LYS A N 1
ATOM 868 C CA . LYS A 1 124 ? 32.529 -5.046 -32.578 1.00 88.62 124 LYS A CA 1
ATOM 869 C C . LYS A 1 124 ? 32.526 -5.152 -34.103 1.00 88.62 124 LYS A C 1
ATOM 871 O O . LYS A 1 124 ? 33.373 -4.548 -34.753 1.00 88.62 124 LYS A O 1
ATOM 876 N N . ALA A 1 125 ? 31.618 -5.939 -34.673 1.00 87.25 125 ALA A N 1
ATOM 877 C CA . ALA A 1 125 ? 31.423 -6.030 -36.108 1.00 87.25 125 ALA A CA 1
ATOM 878 C C . ALA A 1 125 ? 30.312 -5.068 -36.548 1.00 87.25 125 ALA A C 1
ATOM 880 O O . ALA A 1 125 ? 29.193 -5.110 -36.046 1.00 87.25 125 ALA A O 1
ATOM 881 N N . GLU A 1 126 ? 30.631 -4.225 -37.528 1.00 80.12 126 GLU A N 1
ATOM 882 C CA . GLU A 1 126 ? 29.819 -3.091 -37.995 1.00 80.12 126 GLU A CA 1
ATOM 883 C C . GLU A 1 126 ? 28.352 -3.435 -38.316 1.00 80.12 126 GLU A C 1
ATOM 885 O O . GLU A 1 126 ? 27.431 -2.710 -37.930 1.00 80.12 126 GLU A O 1
ATOM 890 N N . ALA A 1 127 ? 28.129 -4.575 -38.977 1.00 81.50 127 ALA A N 1
ATOM 891 C CA . ALA A 1 127 ? 26.809 -5.030 -39.414 1.00 81.50 127 ALA A CA 1
ATOM 892 C C . ALA A 1 127 ? 26.095 -5.961 -38.415 1.00 81.50 127 ALA A C 1
ATOM 894 O O . ALA A 1 127 ? 24.967 -6.385 -38.670 1.00 81.50 127 ALA A O 1
ATOM 895 N N . THR A 1 128 ? 26.732 -6.314 -37.296 1.00 88.44 128 THR A N 1
ATOM 896 C CA . THR A 1 128 ? 26.178 -7.290 -36.353 1.00 88.44 128 THR A CA 1
ATOM 897 C C . THR A 1 128 ? 25.210 -6.620 -35.384 1.00 88.44 128 THR A C 1
ATOM 899 O O . THR A 1 128 ? 25.561 -5.703 -34.645 1.00 88.44 128 THR A O 1
ATOM 902 N N . THR A 1 129 ? 23.974 -7.115 -35.353 1.00 90.38 129 THR A N 1
ATOM 903 C CA . THR A 1 129 ? 22.950 -6.673 -34.401 1.00 90.38 129 THR A CA 1
ATOM 904 C C . THR A 1 129 ? 23.168 -7.287 -33.022 1.00 90.38 129 THR A C 1
ATOM 906 O O . THR A 1 129 ? 23.556 -8.451 -32.912 1.00 90.38 129 THR A O 1
ATOM 909 N N . THR A 1 130 ? 22.796 -6.568 -31.968 1.00 93.06 130 THR A N 1
ATOM 910 C CA . THR A 1 130 ? 22.788 -7.074 -30.589 1.00 93.06 130 THR A CA 1
ATOM 911 C C . THR A 1 130 ? 21.356 -7.088 -30.055 1.00 93.06 130 THR A C 1
ATOM 913 O O . THR A 1 130 ? 20.951 -6.142 -29.372 1.00 93.06 130 THR A O 1
ATOM 916 N N . PRO A 1 131 ? 20.554 -8.119 -30.368 1.00 92.88 131 PRO A N 1
ATOM 917 C CA . PRO A 1 131 ? 19.152 -8.116 -29.999 1.00 92.88 131 PRO A CA 1
ATOM 918 C C . PRO A 1 131 ? 18.953 -8.111 -28.481 1.00 92.88 131 PRO A C 1
ATOM 920 O O . PRO A 1 131 ? 19.641 -8.834 -27.751 1.00 92.88 131 PRO A O 1
ATOM 923 N N . ARG A 1 132 ? 18.029 -7.271 -28.008 1.00 94.69 132 ARG A N 1
ATOM 924 C CA . ARG A 1 132 ? 17.633 -7.145 -26.596 1.00 94.69 132 ARG A CA 1
ATOM 925 C C . ARG A 1 132 ? 16.135 -6.938 -26.506 1.00 94.69 132 ARG A C 1
ATOM 927 O O . ARG A 1 132 ? 15.571 -6.251 -27.347 1.00 94.69 132 ARG A O 1
ATOM 934 N N . ASP A 1 133 ? 15.512 -7.530 -25.499 1.00 95.88 133 ASP A N 1
ATOM 935 C CA . ASP A 1 133 ? 14.069 -7.488 -25.309 1.00 95.88 133 ASP A CA 1
ATOM 936 C C . ASP A 1 133 ? 13.759 -7.704 -23.826 1.00 95.88 133 ASP A C 1
ATOM 938 O O . ASP A 1 133 ? 14.245 -8.658 -23.216 1.00 95.88 133 ASP A O 1
ATOM 942 N N . CYS A 1 134 ? 12.967 -6.804 -23.253 1.00 96.50 134 CYS A N 1
ATOM 943 C CA . CYS A 1 134 ? 12.594 -6.840 -21.845 1.00 96.50 134 CYS A CA 1
ATOM 944 C C . CYS A 1 134 ? 11.108 -7.175 -21.630 1.00 96.50 134 CYS A C 1
ATOM 946 O O . CYS A 1 134 ? 10.636 -7.093 -20.499 1.00 96.50 134 CYS A O 1
ATOM 948 N N . THR A 1 135 ? 10.363 -7.525 -22.681 1.00 96.50 135 THR A N 1
ATOM 949 C CA . THR A 1 135 ? 8.904 -7.744 -22.651 1.00 96.50 135 THR A CA 1
ATOM 950 C C . THR A 1 135 ? 8.494 -9.053 -21.993 1.00 96.50 135 THR A C 1
ATOM 952 O O . THR A 1 135 ? 7.340 -9.195 -21.606 1.00 96.50 135 THR A O 1
ATOM 955 N N . ASN A 1 136 ? 9.414 -10.011 -21.855 1.00 94.69 136 ASN A N 1
ATOM 956 C CA . ASN A 1 136 ? 9.147 -11.250 -21.140 1.00 94.69 136 ASN A CA 1
ATOM 957 C C . ASN A 1 136 ? 10.339 -11.711 -20.284 1.00 94.69 136 ASN A C 1
ATOM 959 O O . ASN A 1 136 ? 11.494 -11.348 -20.533 1.00 94.69 136 ASN A O 1
ATOM 963 N N . GLN A 1 137 ? 10.057 -12.539 -19.277 1.00 92.00 137 GLN A N 1
ATOM 964 C CA . GLN A 1 137 ? 11.050 -12.969 -18.296 1.00 92.00 137 GLN A CA 1
ATOM 965 C C . GLN A 1 137 ? 12.173 -13.829 -18.879 1.00 92.00 137 GLN A C 1
ATOM 967 O O . GLN A 1 137 ? 13.300 -13.751 -18.391 1.00 92.00 137 GLN A O 1
ATOM 972 N N . GLU A 1 138 ? 11.880 -14.638 -19.897 1.00 93.06 138 GLU A N 1
ATOM 973 C CA . GLU A 1 138 ? 12.879 -15.490 -20.548 1.00 93.06 138 GLU A CA 1
ATOM 974 C C . GLU A 1 138 ? 13.918 -14.639 -21.282 1.00 93.06 138 GLU A C 1
ATOM 976 O O . GLU A 1 138 ? 15.120 -14.862 -21.144 1.00 93.06 138 GLU A O 1
ATOM 981 N N . LYS A 1 139 ? 13.460 -13.607 -21.999 1.00 94.31 139 LYS A N 1
ATOM 982 C CA . LYS A 1 139 ? 14.310 -12.677 -22.751 1.00 94.31 139 LYS A CA 1
ATOM 983 C C . LYS A 1 139 ? 15.087 -11.719 -21.848 1.00 94.31 139 LYS A C 1
ATOM 985 O O . LYS A 1 139 ? 16.222 -11.375 -22.171 1.00 94.31 139 LYS A O 1
ATOM 990 N N . LEU A 1 140 ? 14.526 -11.357 -20.691 1.00 93.50 140 LEU A N 1
ATOM 991 C CA . LEU A 1 140 ? 15.249 -10.634 -19.640 1.00 93.50 140 LEU A CA 1
ATOM 992 C C . LEU A 1 140 ? 16.427 -11.438 -19.074 1.00 93.50 140 LEU A C 1
ATOM 994 O O . LEU A 1 140 ? 17.363 -10.839 -18.546 1.00 93.50 140 LEU A O 1
ATOM 998 N N . GLY A 1 141 ? 16.396 -12.768 -19.180 1.00 92.88 141 GLY A N 1
ATOM 999 C CA . GLY A 1 141 ? 17.467 -13.650 -18.734 1.00 92.88 141 GLY A CA 1
ATOM 1000 C C . GLY A 1 141 ? 17.619 -13.739 -17.212 1.00 92.88 141 GLY A C 1
ATOM 1001 O O . GLY A 1 141 ? 16.776 -13.301 -16.423 1.00 92.88 141 GLY A O 1
ATOM 1002 N N . GLN A 1 142 ? 18.723 -14.353 -16.787 1.00 91.38 142 GLN A N 1
ATOM 1003 C CA . GLN A 1 142 ? 19.039 -14.562 -15.372 1.00 91.38 142 GLN A CA 1
ATOM 1004 C C . GLN A 1 142 ? 19.641 -13.310 -14.727 1.00 91.38 142 GLN A C 1
ATOM 1006 O O . GLN A 1 142 ? 20.330 -12.528 -15.380 1.00 91.38 142 GLN A O 1
ATOM 1011 N N . ALA A 1 143 ? 19.436 -13.139 -13.421 1.00 90.56 143 ALA A N 1
ATOM 1012 C CA . ALA A 1 143 ? 20.051 -12.062 -12.647 1.00 90.56 143 ALA A CA 1
ATOM 1013 C C . ALA A 1 143 ? 21.518 -12.392 -12.302 1.00 90.56 143 ALA A C 1
ATOM 1015 O O . ALA A 1 143 ? 21.849 -12.669 -11.153 1.00 90.56 143 ALA A O 1
ATOM 1016 N N . ILE A 1 144 ? 22.379 -12.404 -13.321 1.00 93.50 144 ILE A N 1
ATOM 1017 C CA . ILE A 1 144 ? 23.822 -12.661 -13.218 1.00 93.50 144 ILE A CA 1
ATOM 1018 C C . ILE A 1 144 ? 24.618 -11.553 -13.916 1.00 93.50 144 ILE A C 1
ATOM 1020 O O . ILE A 1 144 ? 24.129 -10.956 -14.872 1.00 93.50 144 ILE A O 1
ATOM 1024 N N . ASP A 1 145 ? 25.857 -11.315 -13.485 1.00 91.62 145 ASP A N 1
ATOM 1025 C CA . ASP A 1 145 ? 26.696 -10.203 -13.972 1.00 91.62 145 ASP A CA 1
ATOM 1026 C C . ASP A 1 145 ? 27.032 -10.274 -15.468 1.00 91.62 145 ASP A C 1
ATOM 1028 O O . ASP A 1 145 ? 27.301 -9.258 -16.105 1.00 91.62 145 ASP A O 1
ATOM 1032 N N . THR A 1 146 ? 26.998 -11.470 -16.058 1.00 93.81 146 THR A N 1
ATOM 1033 C CA . THR A 1 146 ? 27.224 -11.661 -17.497 1.00 93.81 146 THR A CA 1
ATOM 1034 C C . THR A 1 146 ? 25.995 -11.334 -18.345 1.00 93.81 146 THR A C 1
ATOM 1036 O O . THR A 1 146 ? 26.112 -11.238 -19.568 1.00 93.81 146 THR A O 1
ATOM 1039 N N . ASN A 1 147 ? 24.820 -11.160 -17.732 1.00 95.56 147 ASN A N 1
ATOM 1040 C CA . ASN A 1 147 ? 23.607 -10.795 -18.444 1.00 95.56 147 ASN A CA 1
ATOM 1041 C C . ASN A 1 147 ? 23.586 -9.279 -18.716 1.00 95.56 147 ASN A C 1
ATOM 1043 O O . ASN A 1 147 ? 23.465 -8.493 -17.773 1.00 95.56 147 ASN A O 1
ATOM 1047 N N . PRO A 1 148 ? 23.596 -8.837 -19.987 1.00 95.38 148 PRO A N 1
ATOM 1048 C CA . PRO A 1 148 ? 23.516 -7.417 -20.318 1.00 95.38 148 PRO A CA 1
ATOM 1049 C C . PRO A 1 148 ? 22.213 -6.755 -19.845 1.00 95.38 148 PRO A C 1
ATOM 1051 O O . PRO A 1 148 ? 22.187 -5.541 -19.709 1.00 95.38 148 PRO A O 1
ATOM 1054 N N . LEU A 1 149 ? 21.145 -7.517 -19.578 1.00 96.94 149 LEU A N 1
ATOM 1055 C CA . LEU A 1 149 ? 19.859 -7.009 -19.087 1.00 96.94 149 LEU A CA 1
ATOM 1056 C C . LEU A 1 149 ? 19.671 -7.163 -17.570 1.00 96.94 149 LEU A C 1
ATOM 1058 O O . LEU A 1 149 ? 18.560 -6.947 -17.079 1.00 96.94 149 LEU A O 1
ATOM 1062 N N . LEU A 1 150 ? 20.732 -7.474 -16.809 1.00 96.25 150 LEU A N 1
ATOM 1063 C CA . LEU A 1 150 ? 20.689 -7.663 -15.351 1.00 96.25 150 LEU A CA 1
ATOM 1064 C C . LEU A 1 150 ? 19.861 -6.583 -14.642 1.00 96.25 150 LEU A C 1
ATOM 1066 O O . LEU A 1 150 ? 18.950 -6.891 -13.880 1.00 96.25 150 LEU A O 1
ATOM 1070 N N . HIS A 1 151 ? 20.131 -5.306 -14.915 1.00 95.94 151 HIS A N 1
ATOM 1071 C CA . HIS A 1 151 ? 19.453 -4.211 -14.221 1.00 95.94 151 HIS A CA 1
ATOM 1072 C C . HIS A 1 151 ? 17.969 -4.078 -14.583 1.00 95.94 151 HIS A C 1
ATOM 1074 O O . HIS A 1 151 ? 17.180 -3.646 -13.741 1.00 95.94 151 HIS A O 1
ATOM 1080 N N . TYR A 1 152 ? 17.576 -4.462 -15.800 1.00 96.44 152 TYR A N 1
ATOM 1081 C CA . TYR A 1 152 ? 16.171 -4.518 -16.205 1.00 96.44 152 TYR A CA 1
ATOM 1082 C C . TYR A 1 152 ? 15.458 -5.705 -15.556 1.00 96.44 152 TYR A C 1
ATOM 1084 O O . TYR A 1 152 ? 14.340 -5.539 -15.071 1.00 96.44 152 TYR A O 1
ATOM 1092 N N . LYS A 1 153 ? 16.125 -6.865 -15.441 1.00 95.94 153 LYS A N 1
ATOM 1093 C CA . LYS A 1 153 ? 15.603 -8.014 -14.687 1.00 95.94 153 LYS A CA 1
ATOM 1094 C C . LYS A 1 153 ? 15.416 -7.667 -13.211 1.00 95.94 153 LYS A C 1
ATOM 1096 O O . LYS A 1 153 ? 14.364 -7.948 -12.650 1.00 95.94 153 LYS A O 1
ATOM 1101 N N . THR A 1 154 ? 16.395 -7.011 -12.592 1.00 94.81 154 THR A N 1
ATOM 1102 C CA . THR A 1 154 ? 16.305 -6.564 -11.194 1.00 94.81 154 THR A CA 1
ATOM 1103 C C . THR A 1 154 ? 15.183 -5.547 -10.994 1.00 94.81 154 THR A C 1
ATOM 1105 O O . THR A 1 154 ? 14.450 -5.646 -10.013 1.00 94.81 154 THR A O 1
ATOM 1108 N N . LEU A 1 155 ? 15.005 -4.603 -11.927 1.00 93.44 155 LEU A N 1
ATOM 1109 C CA . LEU A 1 155 ? 13.886 -3.660 -11.895 1.00 93.44 155 LEU A CA 1
ATOM 1110 C C . LEU A 1 155 ? 12.539 -4.385 -11.967 1.00 93.44 155 LEU A C 1
ATOM 1112 O O . LEU A 1 155 ? 11.681 -4.120 -11.134 1.00 93.44 155 LEU A O 1
ATOM 1116 N N . HIS A 1 156 ? 12.363 -5.297 -12.926 1.00 93.38 156 HIS A N 1
ATOM 1117 C CA . HIS A 1 156 ? 11.128 -6.074 -13.070 1.00 93.38 156 HIS A CA 1
ATOM 1118 C C . HIS A 1 156 ? 10.811 -6.875 -11.803 1.00 93.38 156 HIS A C 1
ATOM 1120 O O . HIS A 1 156 ? 9.709 -6.765 -11.277 1.00 93.38 156 HIS A O 1
ATOM 1126 N N . THR A 1 157 ? 11.796 -7.582 -11.241 1.00 92.56 157 THR A N 1
ATOM 1127 C CA . THR A 1 157 ? 11.637 -8.319 -9.977 1.00 92.56 157 THR A CA 1
ATOM 1128 C C . THR A 1 157 ? 11.222 -7.400 -8.825 1.00 92.56 157 THR A C 1
ATOM 1130 O O . THR A 1 157 ? 10.323 -7.741 -8.060 1.00 92.56 157 THR A O 1
A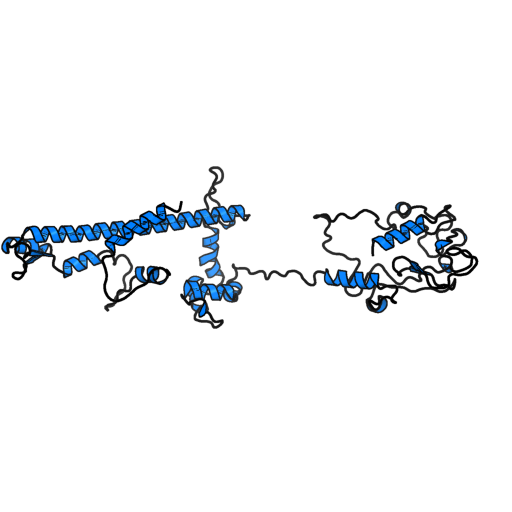TOM 1133 N N . ALA A 1 158 ? 11.849 -6.227 -8.697 1.00 91.00 158 ALA A N 1
ATOM 1134 C CA . ALA A 1 158 ? 11.501 -5.265 -7.654 1.00 91.00 158 ALA A CA 1
ATOM 1135 C C . ALA A 1 158 ? 10.080 -4.712 -7.840 1.00 91.00 158 ALA A C 1
ATOM 1137 O O . ALA A 1 158 ? 9.334 -4.615 -6.871 1.00 91.00 158 ALA A O 1
ATOM 1138 N N . LEU A 1 159 ? 9.688 -4.400 -9.078 1.00 88.25 159 LEU A N 1
ATOM 1139 C CA . LEU A 1 159 ? 8.337 -3.950 -9.407 1.00 88.25 159 LEU A CA 1
ATOM 1140 C C . LEU A 1 159 ? 7.299 -5.028 -9.106 1.00 88.25 159 LEU A C 1
ATOM 1142 O O . LEU A 1 159 ? 6.298 -4.716 -8.484 1.00 88.25 159 LEU A O 1
ATOM 1146 N N . MET A 1 160 ? 7.563 -6.295 -9.429 1.00 87.25 160 MET A N 1
ATOM 1147 C CA . MET A 1 160 ? 6.676 -7.401 -9.058 1.00 87.25 160 MET A CA 1
ATOM 1148 C C . MET A 1 160 ? 6.567 -7.607 -7.541 1.00 87.25 160 MET A C 1
ATOM 1150 O O . MET A 1 160 ? 5.514 -8.015 -7.062 1.00 87.25 160 MET A O 1
ATOM 1154 N N . GLY A 1 161 ? 7.625 -7.304 -6.781 1.00 83.38 161 GLY A N 1
ATOM 1155 C CA . GLY A 1 161 ? 7.585 -7.304 -5.315 1.00 83.38 161 GLY A CA 1
ATOM 1156 C C . GLY A 1 161 ? 6.831 -6.113 -4.708 1.00 83.38 161 GLY A C 1
ATOM 1157 O O . GLY A 1 161 ? 6.378 -6.203 -3.570 1.00 83.38 161 GLY A O 1
ATOM 1158 N N . LEU A 1 162 ? 6.703 -5.008 -5.452 1.00 76.94 162 LEU A N 1
ATOM 1159 C CA . LEU A 1 162 ? 5.939 -3.812 -5.074 1.00 76.94 162 LEU A CA 1
ATOM 1160 C C . LEU A 1 162 ? 4.513 -3.811 -5.624 1.00 76.94 162 LEU A C 1
ATOM 1162 O O . LEU A 1 162 ? 3.664 -3.093 -5.095 1.00 76.94 162 LEU A O 1
ATOM 1166 N N . ALA A 1 163 ? 4.259 -4.579 -6.687 1.00 68.88 163 ALA A N 1
ATOM 1167 C CA . ALA A 1 163 ? 2.931 -4.807 -7.216 1.00 68.88 163 ALA A CA 1
ATOM 1168 C C . ALA A 1 163 ? 2.031 -5.221 -6.046 1.00 68.88 163 ALA A C 1
ATOM 1170 O O . ALA A 1 163 ? 2.505 -5.906 -5.133 1.00 68.88 163 ALA A O 1
ATOM 1171 N N . PRO A 1 164 ? 0.752 -4.819 -6.038 1.00 61.50 164 PRO A N 1
ATOM 1172 C CA . PRO A 1 164 ? -0.186 -5.136 -4.968 1.00 61.50 164 PRO A CA 1
ATOM 1173 C C . PRO A 1 164 ? -0.553 -6.636 -4.949 1.00 61.50 164 PRO A C 1
ATOM 1175 O O . PRO A 1 164 ? -1.715 -7.004 -4.918 1.00 61.50 164 PRO A O 1
ATOM 1178 N N . GLN A 1 165 ? 0.435 -7.531 -4.934 1.00 51.81 165 GLN A N 1
ATOM 1179 C CA . GLN A 1 165 ? 0.309 -8.913 -4.479 1.00 51.81 165 GLN A CA 1
ATOM 1180 C C . GLN A 1 165 ? -0.007 -8.954 -2.976 1.00 51.81 165 GLN A C 1
ATOM 1182 O O . GLN A 1 165 ? -0.601 -9.906 -2.487 1.00 51.81 165 GLN A O 1
ATOM 1187 N N . ASN A 1 166 ? 0.311 -7.869 -2.262 1.00 49.62 166 ASN A N 1
ATOM 1188 C CA . ASN A 1 166 ? -0.119 -7.625 -0.898 1.00 49.62 166 ASN A CA 1
ATOM 1189 C C . ASN A 1 166 ? -0.938 -6.332 -0.861 1.00 49.62 166 ASN A C 1
ATOM 1191 O O . ASN A 1 166 ? -0.497 -5.327 -0.300 1.00 49.62 166 ASN A O 1
ATOM 1195 N N . THR A 1 167 ? -2.170 -6.342 -1.384 1.00 46.31 167 THR A N 1
ATOM 1196 C CA . THR A 1 167 ? -3.208 -5.602 -0.656 1.00 46.31 167 THR A CA 1
ATOM 1197 C C . THR A 1 167 ? -3.033 -6.028 0.791 1.00 46.31 167 THR A C 1
ATOM 1199 O O . THR A 1 167 ? -3.176 -7.216 1.100 1.00 46.31 167 THR A O 1
ATOM 1202 N N . ILE A 1 168 ? -2.658 -5.094 1.671 1.00 46.66 168 ILE A N 1
ATOM 1203 C CA . ILE A 1 168 ? -2.879 -5.284 3.097 1.00 46.66 168 ILE A CA 1
ATOM 1204 C C . ILE A 1 168 ? -4.391 -5.410 3.195 1.00 46.66 168 ILE A C 1
ATOM 1206 O O . ILE A 1 168 ? -5.127 -4.434 3.313 1.00 46.66 168 ILE A O 1
ATOM 1210 N N . THR A 1 169 ? -4.858 -6.639 3.032 1.00 45.16 169 THR A N 1
ATOM 1211 C CA . THR A 1 169 ? -6.234 -7.014 3.224 1.00 45.16 169 THR A CA 1
ATOM 1212 C C . THR A 1 169 ? -6.304 -7.086 4.725 1.00 45.16 169 THR A C 1
ATOM 1214 O O . THR A 1 169 ? -6.096 -8.141 5.314 1.00 45.16 169 THR A O 1
ATOM 1217 N N . ILE A 1 170 ? -6.444 -5.921 5.362 1.00 50.38 170 ILE A N 1
ATOM 1218 C CA . ILE A 1 170 ? -6.901 -5.877 6.740 1.00 50.38 170 ILE A CA 1
ATOM 1219 C C . ILE A 1 170 ? -8.226 -6.624 6.656 1.00 50.38 170 ILE A C 1
ATOM 1221 O O . ILE A 1 170 ? -9.109 -6.137 5.941 1.00 50.38 170 ILE A O 1
ATOM 1225 N N . PRO A 1 171 ? -8.348 -7.830 7.244 1.00 55.69 171 PRO A N 1
ATOM 1226 C CA . PRO A 1 171 ? -9.610 -8.538 7.226 1.00 55.69 171 PRO A CA 1
ATOM 1227 C C . PRO A 1 171 ? -10.623 -7.544 7.767 1.00 55.69 171 PRO A C 1
ATOM 1229 O O . PRO A 1 171 ? -10.455 -7.034 8.879 1.00 55.69 171 PRO A O 1
ATOM 1232 N N . LYS A 1 172 ? -11.579 -7.154 6.925 1.00 62.16 172 LYS A N 1
ATOM 1233 C CA . LYS A 1 172 ? -12.603 -6.206 7.322 1.00 62.16 172 LYS A CA 1
ATOM 1234 C C . LYS A 1 172 ? -13.461 -6.957 8.326 1.00 62.16 172 LYS A C 1
ATOM 1236 O O . LYS A 1 172 ? -14.343 -7.691 7.920 1.00 62.16 172 LYS A O 1
ATOM 1241 N N . PHE A 1 173 ? -13.120 -6.832 9.602 1.00 69.88 173 PHE A N 1
ATOM 1242 C CA . PHE A 1 173 ? -13.941 -7.308 10.695 1.00 69.88 173 PHE A CA 1
ATOM 1243 C C . PHE A 1 173 ? -15.068 -6.302 10.870 1.00 69.88 173 PHE A C 1
ATOM 1245 O O . PHE A 1 173 ? -14.873 -5.201 11.393 1.00 69.88 173 PHE A O 1
ATOM 1252 N N . ASP A 1 174 ? -16.238 -6.657 10.368 1.00 79.12 174 ASP A N 1
ATOM 1253 C CA . ASP A 1 174 ? -17.451 -5.902 10.570 1.00 79.12 174 ASP A CA 1
ATOM 1254 C C . ASP A 1 174 ? -18.138 -6.402 11.843 1.00 79.12 174 ASP A C 1
ATOM 1256 O O . ASP A 1 174 ? -18.905 -7.362 11.842 1.00 79.12 174 ASP A O 1
ATOM 1260 N N . ALA A 1 175 ? -17.885 -5.708 12.954 1.00 75.44 175 ALA A N 1
ATOM 1261 C CA . ALA A 1 175 ? -18.506 -6.010 14.242 1.00 75.44 175 ALA A CA 1
ATOM 1262 C C . ALA A 1 175 ? -20.048 -5.894 14.216 1.00 75.44 175 ALA A C 1
ATOM 1264 O O . ALA A 1 175 ? -20.715 -6.357 15.148 1.00 75.44 175 ALA A O 1
ATOM 1265 N N . THR A 1 176 ? -20.626 -5.283 13.171 1.00 80.50 176 THR A N 1
ATOM 1266 C CA . THR A 1 176 ? -22.078 -5.258 12.957 1.00 80.50 176 THR A CA 1
ATOM 1267 C C . THR A 1 176 ? -22.616 -6.567 12.397 1.00 80.50 176 THR A C 1
ATOM 1269 O O . THR A 1 176 ? -23.806 -6.824 12.539 1.00 80.50 176 THR A O 1
ATOM 1272 N N . GLN A 1 177 ? -21.773 -7.446 11.851 1.00 87.81 177 GLN A N 1
ATOM 1273 C CA . GLN A 1 177 ? -22.170 -8.775 11.397 1.00 87.81 177 GLN A CA 1
ATOM 1274 C C . GLN A 1 177 ? -22.022 -9.797 12.528 1.00 87.81 177 GLN A C 1
ATOM 1276 O O . GLN A 1 177 ? -20.923 -10.091 13.001 1.00 87.81 177 GLN A O 1
ATOM 1281 N N . LEU A 1 178 ? -23.139 -10.399 12.941 1.00 85.12 178 LEU A N 1
ATOM 1282 C CA . LEU A 1 178 ? -23.170 -11.399 14.009 1.00 85.12 178 LEU A CA 1
ATOM 1283 C C . LEU A 1 178 ? -22.321 -12.631 13.655 1.00 85.12 178 LEU A C 1
ATOM 1285 O O . LEU A 1 178 ? -21.659 -13.196 14.525 1.00 85.12 178 LEU A O 1
ATOM 1289 N N . ALA A 1 179 ? -22.313 -13.033 12.381 1.00 86.31 179 ALA A N 1
ATOM 1290 C CA . ALA A 1 179 ? -21.525 -14.165 11.895 1.00 86.31 179 ALA A CA 1
ATOM 1291 C C . ALA A 1 179 ? -20.012 -13.926 12.041 1.00 86.31 179 ALA A C 1
ATOM 1293 O O . ALA A 1 179 ? -19.285 -14.814 12.480 1.00 86.31 179 ALA A O 1
ATOM 1294 N N . GLU A 1 180 ? -19.540 -12.713 11.746 1.00 85.62 180 GLU A N 1
ATOM 1295 C CA . GLU A 1 180 ? -18.128 -12.363 11.914 1.00 85.62 180 GLU A CA 1
ATOM 1296 C C . GLU A 1 180 ? -17.755 -12.301 13.396 1.00 85.62 180 GLU A C 1
ATOM 1298 O O . GLU A 1 180 ? -16.777 -12.923 13.811 1.00 85.62 180 GLU A O 1
ATOM 1303 N N . LEU A 1 181 ? -18.589 -11.652 14.215 1.00 80.69 181 LEU A N 1
ATOM 1304 C CA . LEU A 1 181 ? -18.395 -11.543 15.662 1.00 80.69 181 LEU A CA 1
ATOM 1305 C C . LEU A 1 181 ? -18.334 -12.919 16.347 1.00 80.69 181 LEU A C 1
ATOM 1307 O O . LEU A 1 181 ? -17.469 -13.159 17.185 1.00 80.69 181 LEU A O 1
ATOM 1311 N N . THR A 1 182 ? -19.231 -13.838 15.978 1.00 82.38 182 THR A N 1
ATOM 1312 C CA . THR A 1 182 ? -19.288 -15.201 16.544 1.00 82.38 182 THR A CA 1
ATOM 1313 C C . THR A 1 182 ? -18.163 -16.107 16.057 1.00 82.38 182 THR A C 1
ATOM 1315 O O . THR A 1 182 ? -17.820 -17.059 16.753 1.00 82.38 182 THR A O 1
ATOM 1318 N N . SER A 1 183 ? -17.565 -15.808 14.903 1.00 84.19 183 SER A N 1
ATOM 1319 C CA . SER A 1 183 ? -16.384 -16.510 14.391 1.00 84.19 183 SER A CA 1
ATOM 1320 C C . SER A 1 183 ? -15.057 -15.952 14.927 1.00 84.19 183 SER A C 1
ATOM 1322 O O . SER A 1 183 ? -14.030 -16.634 14.863 1.00 84.19 183 SER A O 1
ATOM 1324 N N . ASP A 1 184 ? -15.056 -14.734 15.484 1.00 84.06 184 ASP A N 1
ATOM 1325 C CA . ASP A 1 184 ? -13.838 -14.088 15.964 1.00 84.06 184 ASP A CA 1
ATOM 1326 C C . ASP A 1 184 ? -13.320 -14.722 17.262 1.00 84.06 184 ASP A C 1
ATOM 1328 O O . ASP A 1 184 ? -13.959 -14.745 18.319 1.00 84.06 184 ASP A O 1
ATOM 1332 N N . THR A 1 185 ? -12.083 -15.211 17.196 1.00 83.81 185 THR A N 1
ATOM 1333 C CA . THR A 1 185 ? -11.458 -15.920 18.315 1.00 83.81 185 THR A CA 1
ATOM 1334 C C . THR A 1 185 ? -11.215 -14.997 19.512 1.00 83.81 185 THR A C 1
ATOM 1336 O O . THR A 1 185 ? -11.258 -15.453 20.658 1.00 83.81 185 THR A O 1
ATOM 1339 N N . ASN A 1 186 ? -10.960 -13.704 19.291 1.00 84.06 186 ASN A N 1
ATOM 1340 C CA . ASN A 1 186 ? -10.720 -12.761 20.384 1.00 84.06 186 ASN A CA 1
ATOM 1341 C C . ASN A 1 186 ? -12.018 -12.407 21.114 1.00 84.06 186 ASN A C 1
ATOM 1343 O O . ASN A 1 186 ? -12.034 -12.366 22.347 1.00 84.06 186 ASN A O 1
ATOM 1347 N N . PHE A 1 187 ? -13.115 -12.243 20.382 1.00 84.12 187 PHE A N 1
ATOM 1348 C CA . PHE A 1 187 ? -14.439 -12.035 20.940 1.00 84.12 187 PHE A CA 1
ATOM 1349 C C . PHE A 1 187 ? -14.890 -13.235 21.777 1.00 84.12 187 PHE A C 1
ATOM 1351 O O . PHE A 1 187 ? -15.298 -13.056 22.925 1.00 84.12 187 PHE A O 1
ATOM 1358 N N . ILE A 1 188 ? -14.720 -14.466 21.280 1.00 83.56 188 ILE A N 1
ATOM 1359 C CA . ILE A 1 188 ? -15.025 -15.681 22.054 1.00 83.56 188 ILE A CA 1
ATOM 1360 C C . ILE A 1 188 ? -14.226 -15.707 23.369 1.00 83.56 188 ILE A C 1
ATOM 1362 O O . ILE A 1 188 ? -14.783 -15.980 24.437 1.00 83.56 188 ILE A O 1
ATOM 1366 N N . LYS A 1 189 ? -12.928 -15.370 23.338 1.00 84.50 189 LYS A N 1
ATOM 1367 C CA . LYS A 1 189 ? -12.102 -15.261 24.558 1.00 84.50 189 LYS A CA 1
ATOM 1368 C C . LYS A 1 189 ? -12.639 -14.194 25.521 1.00 84.50 189 LYS A C 1
ATOM 1370 O O . LYS A 1 189 ? -12.669 -14.425 26.734 1.00 84.50 189 LYS A O 1
ATOM 1375 N N . ALA A 1 190 ? -13.084 -13.049 25.006 1.00 82.56 190 ALA A N 1
ATOM 1376 C CA . ALA A 1 190 ? -13.670 -11.983 25.814 1.00 82.56 190 ALA A CA 1
ATOM 1377 C C . ALA A 1 190 ? -14.988 -12.425 26.475 1.00 82.56 190 ALA A C 1
ATOM 1379 O O . ALA A 1 190 ? -15.164 -12.212 27.674 1.00 82.56 190 ALA A O 1
ATOM 1380 N N . VAL A 1 191 ? -15.868 -13.117 25.744 1.00 84.44 191 VAL A N 1
ATOM 1381 C CA . VAL A 1 191 ? -17.116 -13.697 26.273 1.00 84.44 191 VAL A CA 1
ATOM 1382 C C . VAL A 1 191 ? -16.826 -14.676 27.410 1.00 84.44 191 VAL A C 1
ATOM 1384 O O . VAL A 1 191 ? -17.418 -14.568 28.487 1.00 84.44 191 VAL A O 1
ATOM 1387 N N . LYS A 1 192 ? -15.866 -15.589 27.224 1.00 82.44 192 LYS A N 1
ATOM 1388 C CA . LYS A 1 192 ? -15.452 -16.538 28.270 1.00 82.44 192 LYS A CA 1
ATOM 1389 C C . LYS A 1 192 ? -14.961 -15.835 29.528 1.00 82.44 192 LYS A C 1
ATOM 1391 O O . LYS A 1 192 ? -15.358 -16.195 30.635 1.00 82.44 192 LYS A O 1
ATOM 1396 N N . THR A 1 193 ? -14.141 -14.804 29.355 1.00 83.25 193 THR A N 1
ATOM 1397 C CA . THR A 1 193 ? -13.564 -14.055 30.475 1.00 83.25 193 THR A CA 1
ATOM 1398 C C . THR A 1 193 ? -14.627 -13.250 31.221 1.00 83.25 193 THR A C 1
ATOM 1400 O O . THR A 1 193 ? -14.751 -13.348 32.439 1.00 83.25 193 THR A O 1
ATOM 1403 N N . HIS A 1 194 ? -15.410 -12.449 30.497 1.00 81.88 194 HIS A N 1
ATOM 1404 C CA . HIS A 1 194 ? -16.244 -11.408 31.095 1.00 81.88 194 HIS A CA 1
ATOM 1405 C C . HIS A 1 194 ? -17.690 -11.839 31.342 1.00 81.88 194 HIS A C 1
ATOM 1407 O O . HIS A 1 194 ? -18.298 -11.390 32.313 1.00 81.88 194 HIS A O 1
ATOM 1413 N N . PHE A 1 195 ? -18.252 -12.711 30.501 1.00 81.00 195 PHE A N 1
ATOM 1414 C CA . PHE A 1 195 ? -19.643 -13.153 30.639 1.00 81.00 195 PHE A CA 1
ATOM 1415 C C . PHE A 1 195 ? -19.777 -14.500 31.342 1.00 81.00 195 PHE A C 1
ATOM 1417 O O . PHE A 1 195 ? -20.790 -14.720 32.009 1.00 81.00 195 PHE A O 1
ATOM 1424 N N . LEU A 1 196 ? -18.774 -15.375 31.220 1.00 80.81 196 LEU A N 1
ATOM 1425 C CA . LEU A 1 196 ? -18.757 -16.691 31.869 1.00 80.81 196 LEU A CA 1
ATOM 1426 C C . LEU A 1 196 ? -17.822 -16.761 33.087 1.00 80.81 196 LEU A C 1
ATOM 1428 O O . LEU A 1 196 ? -17.890 -17.726 33.841 1.00 80.81 196 LEU A O 1
ATOM 1432 N N . GLY A 1 197 ? -16.980 -15.747 33.316 1.00 82.56 197 GLY A N 1
ATOM 1433 C CA . GLY A 1 197 ? -16.095 -15.686 34.486 1.00 82.56 197 GLY A CA 1
ATOM 1434 C C . GLY A 1 197 ? -14.946 -16.700 34.460 1.00 82.56 197 GLY A C 1
ATOM 1435 O O . GLY A 1 197 ? -14.357 -16.988 35.503 1.00 82.56 197 GLY A O 1
ATOM 1436 N N . ILE A 1 198 ? -14.617 -17.250 33.288 1.00 81.12 198 ILE A N 1
ATOM 1437 C CA . ILE A 1 198 ? -13.510 -18.195 33.122 1.00 81.12 198 ILE A CA 1
ATOM 1438 C C . ILE A 1 198 ? -12.194 -17.424 33.251 1.00 81.12 198 ILE A C 1
ATOM 1440 O O . ILE A 1 198 ? -11.969 -16.420 32.574 1.00 81.12 198 ILE A O 1
ATOM 1444 N N . LYS A 1 199 ? -11.297 -17.893 34.122 1.00 83.69 199 LYS A N 1
ATOM 1445 C CA . LYS A 1 199 ? -9.980 -17.267 34.305 1.00 83.69 199 LYS A CA 1
ATOM 1446 C C . LYS A 1 199 ? -9.174 -17.369 33.014 1.00 83.69 199 LYS A C 1
ATOM 1448 O O . LYS A 1 199 ? -9.133 -18.431 32.405 1.00 83.69 199 LYS A O 1
ATOM 1453 N N . THR A 1 200 ? -8.440 -16.315 32.658 1.00 77.94 200 THR A N 1
ATOM 1454 C CA . THR A 1 200 ? -7.658 -16.246 31.409 1.00 77.94 200 THR A CA 1
ATOM 1455 C C . THR A 1 200 ? -6.732 -17.448 31.196 1.00 77.94 200 THR A C 1
ATOM 1457 O O . THR A 1 200 ? -6.640 -17.958 30.086 1.00 77.94 200 THR A O 1
ATOM 1460 N N . ALA A 1 201 ? -6.112 -17.960 32.265 1.00 79.31 201 ALA A N 1
ATOM 1461 C CA . ALA A 1 201 ? -5.235 -19.134 32.219 1.00 79.31 201 ALA A CA 1
ATOM 1462 C C . ALA A 1 201 ? -5.946 -20.464 31.877 1.00 79.31 201 ALA A C 1
ATOM 1464 O O . ALA A 1 201 ? -5.281 -21.464 31.638 1.00 79.31 201 ALA A O 1
ATOM 1465 N N . GLN A 1 202 ? -7.280 -20.492 31.891 1.00 79.81 202 GLN A N 1
ATOM 1466 C CA . GLN A 1 202 ? -8.118 -21.673 31.654 1.00 79.81 202 GLN A CA 1
ATOM 1467 C C . GLN A 1 202 ? -8.904 -21.578 30.338 1.00 79.81 202 GLN A C 1
ATOM 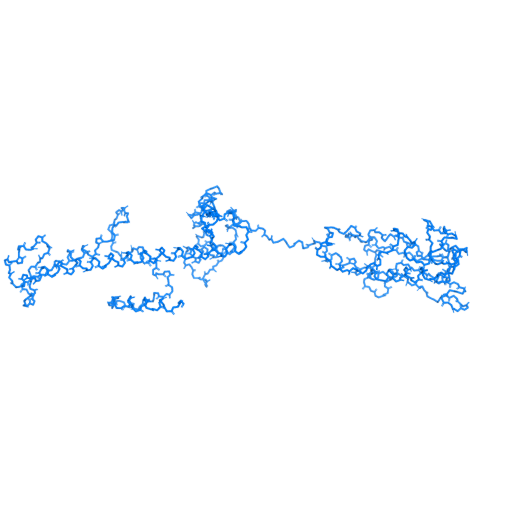1469 O O . GLN A 1 202 ? -9.718 -22.452 30.042 1.00 79.81 202 GLN A O 1
ATOM 1474 N N . ILE A 1 203 ? -8.693 -20.516 29.555 1.00 79.06 203 ILE A N 1
ATOM 1475 C CA . ILE A 1 203 ? -9.408 -20.308 28.298 1.00 79.06 203 ILE A CA 1
ATOM 1476 C C . ILE A 1 203 ? -8.838 -21.241 27.231 1.00 79.06 203 ILE A C 1
ATOM 1478 O O . ILE A 1 203 ? -7.692 -21.097 26.809 1.00 79.06 203 ILE A O 1
ATOM 1482 N N . THR A 1 204 ? -9.667 -22.171 26.767 1.00 76.44 204 THR A N 1
ATOM 1483 C CA . THR A 1 204 ? -9.374 -23.046 25.625 1.00 76.44 204 THR A CA 1
ATOM 1484 C C . THR A 1 204 ? -10.062 -22.532 24.357 1.00 76.44 204 THR A C 1
ATOM 1486 O O . THR A 1 204 ? -10.801 -21.543 24.387 1.00 76.44 204 THR A O 1
ATOM 1489 N N . THR A 1 205 ? -9.834 -23.192 23.223 1.00 69.00 205 THR A N 1
ATOM 1490 C CA . THR A 1 205 ? -10.527 -22.920 21.952 1.00 69.00 205 THR A CA 1
ATOM 1491 C C . THR A 1 205 ? -11.897 -23.601 21.840 1.00 69.00 205 THR A C 1
ATOM 1493 O O . THR A 1 205 ? -12.676 -23.223 20.975 1.00 69.00 205 THR A O 1
ATOM 1496 N N . GLU A 1 206 ? -12.230 -24.552 22.717 1.00 73.06 206 GLU A N 1
ATOM 1497 C CA . GLU A 1 206 ? -13.508 -25.288 22.689 1.00 73.06 206 GLU A CA 1
ATOM 1498 C C . GLU A 1 206 ? -14.706 -24.393 23.037 1.00 73.06 206 GLU A C 1
ATOM 1500 O O . GLU A 1 206 ? -14.579 -23.491 23.865 1.00 73.06 206 GLU A O 1
ATOM 1505 N N . ASP A 1 207 ? -15.890 -24.637 22.469 1.00 69.94 207 ASP A N 1
ATOM 1506 C CA . ASP A 1 207 ? -17.097 -23.891 22.846 1.00 69.94 207 ASP A CA 1
ATOM 1507 C C . ASP A 1 207 ? -17.558 -24.275 24.263 1.00 69.94 207 ASP A C 1
ATOM 1509 O O . ASP A 1 207 ? -18.309 -25.220 24.483 1.00 69.94 207 ASP A O 1
ATOM 1513 N N . GLN A 1 208 ? -17.091 -23.516 25.254 1.00 75.75 208 GLN A N 1
ATOM 1514 C CA . GLN A 1 208 ? -17.451 -23.662 26.667 1.00 75.75 208 GLN A CA 1
ATOM 1515 C C . GLN A 1 208 ? -18.741 -22.885 26.982 1.00 75.75 208 GLN A C 1
ATOM 1517 O O . GLN A 1 208 ? -18.780 -22.079 27.909 1.00 75.75 208 GLN A O 1
ATOM 1522 N N . GLY A 1 209 ? -19.780 -23.062 26.160 1.00 80.50 209 GLY A N 1
ATOM 1523 C CA . GLY A 1 209 ? -21.054 -22.343 26.283 1.00 80.50 209 GLY A CA 1
ATOM 1524 C C . GLY A 1 209 ? -20.997 -20.873 25.848 1.00 80.50 209 GLY A C 1
ATOM 1525 O O . GLY A 1 209 ? -21.879 -20.089 26.205 1.00 80.50 209 GLY A O 1
ATOM 1526 N N . SER A 1 210 ? -19.971 -20.486 25.083 1.00 82.56 210 SER A N 1
ATOM 1527 C CA . SER A 1 210 ? -19.816 -19.116 24.579 1.00 82.56 210 SER A CA 1
ATOM 1528 C C . SER A 1 210 ? -20.912 -18.797 23.571 1.00 82.56 210 SER A C 1
ATOM 1530 O O . SER A 1 210 ? -21.546 -17.752 23.692 1.00 82.56 210 SER A O 1
ATOM 1532 N N . THR A 1 211 ? -21.222 -19.734 22.669 1.00 83.62 211 THR A N 1
ATOM 1533 C CA . THR A 1 211 ? -22.307 -19.596 21.684 1.00 83.62 211 THR A CA 1
ATOM 1534 C C . THR A 1 211 ? -23.656 -19.350 22.359 1.00 83.62 211 THR A C 1
ATOM 1536 O O . THR A 1 211 ? -24.332 -18.364 22.072 1.00 83.62 211 THR A O 1
ATOM 1539 N N . ALA A 1 212 ? -24.022 -20.184 23.338 1.00 85.06 212 ALA A N 1
ATOM 1540 C CA . ALA A 1 212 ? -25.277 -20.029 24.075 1.00 85.06 212 ALA A CA 1
ATOM 1541 C C . ALA A 1 212 ? -25.351 -18.682 24.816 1.00 85.06 212 ALA A C 1
ATOM 1543 O O . ALA A 1 212 ? -26.404 -18.043 24.855 1.00 85.06 212 ALA A O 1
ATOM 1544 N N . LYS A 1 213 ? -24.228 -18.219 25.387 1.00 85.50 213 LYS A N 1
ATOM 1545 C CA . LYS A 1 213 ? -24.172 -16.930 26.085 1.00 85.50 213 LYS A CA 1
ATOM 1546 C C . LYS A 1 213 ? -24.292 -15.745 25.129 1.00 85.50 213 LYS A C 1
ATOM 1548 O O . LYS A 1 213 ? -24.980 -14.779 25.460 1.00 85.50 213 LYS A O 1
ATOM 1553 N N . ILE A 1 214 ? -23.661 -15.827 23.959 1.00 83.94 214 ILE A N 1
ATOM 1554 C CA . ILE A 1 214 ? -23.782 -14.828 22.894 1.00 83.94 214 ILE A CA 1
ATOM 1555 C C . ILE A 1 214 ? -25.237 -14.754 22.435 1.00 83.94 214 ILE A C 1
ATOM 1557 O O . ILE A 1 214 ? -25.823 -13.680 22.512 1.00 83.94 214 ILE A O 1
ATOM 1561 N N . ASN A 1 215 ? -25.860 -15.885 22.097 1.00 84.69 215 ASN A N 1
ATOM 1562 C CA . ASN A 1 215 ? -27.263 -15.945 21.677 1.00 84.69 215 ASN A CA 1
ATOM 1563 C C . ASN A 1 215 ? -28.219 -15.397 22.749 1.00 84.69 215 ASN A C 1
ATOM 1565 O O . ASN A 1 215 ? -29.189 -14.707 22.435 1.00 84.69 215 ASN A O 1
ATOM 1569 N N . GLN A 1 216 ? -27.931 -15.635 24.034 1.00 85.00 216 GLN A N 1
ATOM 1570 C CA . GLN A 1 216 ? -28.717 -15.077 25.137 1.00 85.00 216 GLN A CA 1
ATOM 1571 C C . GLN A 1 216 ? -28.690 -13.538 25.154 1.00 85.00 216 GLN A C 1
ATOM 1573 O O . GLN A 1 216 ? -29.728 -12.908 25.378 1.00 85.00 216 GLN A O 1
ATOM 1578 N N . ILE A 1 217 ? -27.511 -12.939 24.962 1.00 80.75 217 ILE A N 1
ATOM 1579 C CA . ILE A 1 217 ? -27.288 -11.490 25.089 1.00 80.75 217 ILE A CA 1
ATOM 1580 C C . ILE A 1 217 ? -27.677 -10.759 23.801 1.00 80.75 217 ILE A C 1
ATOM 1582 O O . ILE A 1 217 ? -28.378 -9.750 23.845 1.00 80.75 217 ILE A O 1
ATOM 1586 N N . TYR A 1 218 ? -27.224 -11.285 22.668 1.00 78.69 218 TYR A N 1
ATOM 1587 C CA . TYR A 1 218 ? -27.228 -10.629 21.365 1.00 78.69 218 TYR A CA 1
ATOM 1588 C C . TYR A 1 218 ? -28.283 -11.171 20.403 1.00 78.69 218 TYR A C 1
ATOM 1590 O O . TYR A 1 218 ? -28.463 -10.584 19.345 1.00 78.69 218 TYR A O 1
ATOM 1598 N N . LYS A 1 219 ? -29.028 -12.214 20.798 1.00 86.12 219 LYS A N 1
ATOM 1599 C CA . LYS A 1 219 ? -30.003 -12.930 19.957 1.00 86.12 219 LYS A CA 1
ATOM 1600 C C . LYS A 1 219 ? -29.332 -13.690 18.810 1.00 86.12 219 LYS A C 1
ATOM 1602 O O . LYS A 1 219 ? -28.140 -13.553 18.563 1.00 86.12 219 LYS A O 1
ATOM 1607 N N . GLU A 1 220 ? -30.094 -14.577 18.175 1.00 84.50 220 GLU A N 1
ATOM 1608 C CA . GLU A 1 220 ? -29.555 -15.541 17.199 1.00 84.50 220 GLU A CA 1
ATOM 1609 C C . GLU A 1 220 ? -29.570 -15.020 15.762 1.00 84.50 220 GLU A C 1
ATOM 1611 O O . GLU A 1 220 ? -28.833 -15.519 14.916 1.00 84.50 220 GLU A O 1
ATOM 1616 N N . ASN A 1 221 ? -30.412 -14.026 15.469 1.00 87.44 221 ASN A N 1
ATOM 1617 C CA . ASN A 1 221 ? -30.547 -13.474 14.128 1.00 87.44 221 ASN A CA 1
ATOM 1618 C C . ASN A 1 221 ? -29.963 -12.059 14.032 1.00 87.44 221 ASN A C 1
ATOM 1620 O O . ASN A 1 221 ? -29.946 -11.287 14.990 1.00 87.44 221 ASN A O 1
ATOM 1624 N N . GLN A 1 222 ? -29.512 -11.725 12.825 1.00 87.44 222 GLN A N 1
ATOM 1625 C CA . GLN A 1 222 ? -28.819 -10.478 12.512 1.00 87.44 222 GLN A CA 1
ATOM 1626 C C . GLN A 1 222 ? -29.661 -9.219 12.790 1.00 87.44 222 GLN A C 1
ATOM 1628 O O . GLN A 1 222 ? -29.128 -8.205 13.242 1.00 87.44 222 GLN A O 1
ATOM 1633 N N . GLY A 1 223 ? -30.970 -9.266 12.522 1.00 86.69 223 GLY A N 1
ATOM 1634 C CA . GLY A 1 223 ? -31.868 -8.126 12.738 1.00 86.69 223 GLY A CA 1
ATOM 1635 C C . GLY A 1 223 ? -32.063 -7.819 14.223 1.00 86.69 223 GLY A C 1
ATOM 1636 O O . GLY A 1 223 ? -31.949 -6.669 14.654 1.00 86.69 223 GLY A O 1
ATOM 1637 N N . ASP A 1 224 ? -32.275 -8.858 15.024 1.00 87.12 224 ASP A N 1
ATOM 1638 C CA . ASP A 1 224 ? -32.399 -8.745 16.471 1.00 87.12 224 ASP A CA 1
ATOM 1639 C C . ASP A 1 224 ? -31.082 -8.318 17.116 1.00 87.12 224 ASP A C 1
ATOM 1641 O O . ASP A 1 224 ? -31.096 -7.497 18.027 1.00 87.12 224 ASP A O 1
ATOM 1645 N N . PHE A 1 225 ? -29.940 -8.802 16.625 1.00 85.50 225 PHE A N 1
ATOM 1646 C CA . PHE A 1 225 ? -28.630 -8.343 17.086 1.00 85.50 225 PHE A CA 1
ATOM 1647 C C . PHE A 1 225 ? -28.440 -6.839 16.871 1.00 85.50 225 PHE A C 1
ATOM 1649 O O . PHE A 1 225 ? -28.097 -6.103 17.805 1.00 85.50 225 PHE A O 1
ATOM 1656 N N . ASN A 1 226 ? -28.727 -6.366 15.657 1.00 85.81 226 ASN A N 1
ATOM 1657 C CA . ASN A 1 226 ? -28.594 -4.956 15.313 1.00 85.81 226 ASN A CA 1
ATOM 1658 C C . ASN A 1 226 ? -29.521 -4.077 16.153 1.00 85.81 226 ASN A C 1
ATOM 1660 O O . ASN A 1 226 ? -29.069 -3.088 16.727 1.00 85.81 226 ASN A O 1
ATOM 1664 N N . SER A 1 227 ? -30.789 -4.459 16.296 1.00 84.50 227 SER A N 1
ATOM 1665 C CA . SER A 1 227 ? -31.754 -3.693 17.092 1.00 84.50 227 SER A CA 1
ATOM 1666 C C . SER A 1 227 ? -31.485 -3.770 18.605 1.00 84.50 227 SER A C 1
ATOM 1668 O O . SER A 1 227 ? -31.672 -2.787 19.330 1.00 84.50 227 SER A O 1
ATOM 1670 N N . ALA A 1 228 ? -31.003 -4.909 19.115 1.00 78.25 228 ALA A N 1
ATOM 1671 C CA . ALA A 1 228 ? -30.741 -5.104 20.539 1.00 78.25 228 ALA A CA 1
ATOM 1672 C C . ALA A 1 228 ? -29.483 -4.377 21.027 1.00 78.25 228 ALA A C 1
ATOM 1674 O O . ALA A 1 228 ? -29.471 -3.948 22.188 1.00 78.25 228 ALA A O 1
ATOM 1675 N N . PHE A 1 229 ? -28.462 -4.241 20.172 1.00 83.50 229 PHE A N 1
ATOM 1676 C CA . PHE A 1 229 ? -27.163 -3.672 20.529 1.00 83.50 229 PHE A CA 1
ATOM 1677 C C . PHE A 1 229 ? -26.796 -2.434 19.702 1.00 83.50 229 PHE A C 1
ATOM 1679 O O . PHE A 1 229 ? -26.721 -1.340 20.262 1.00 83.50 229 PHE A O 1
ATOM 1686 N N . TRP A 1 230 ? -26.589 -2.577 18.390 1.00 83.50 230 TRP A N 1
ATOM 1687 C CA . TRP A 1 230 ? -26.010 -1.517 17.555 1.00 83.50 230 TRP A CA 1
ATOM 1688 C C . TRP A 1 230 ? -26.896 -0.283 17.427 1.00 83.50 230 TRP A C 1
ATOM 1690 O O . TRP A 1 230 ? -26.404 0.826 17.603 1.00 83.50 230 TRP A O 1
ATOM 1700 N N . GLU A 1 231 ? -28.200 -0.445 17.205 1.00 86.62 231 GLU A N 1
ATOM 1701 C CA . GLU A 1 231 ? -29.135 0.682 17.165 1.00 86.62 231 GLU A CA 1
ATOM 1702 C C . GLU A 1 231 ? -29.190 1.444 18.486 1.00 86.62 231 GLU A C 1
ATOM 1704 O O . GLU A 1 231 ? -29.384 2.657 18.498 1.00 86.62 231 GLU A O 1
ATOM 1709 N N . LYS A 1 232 ? -29.052 0.739 19.613 1.00 83.75 232 LYS A N 1
ATOM 1710 C CA . LYS A 1 232 ? -29.036 1.391 20.923 1.00 83.75 232 LYS A CA 1
ATOM 1711 C C . LYS A 1 232 ? -27.735 2.136 21.133 1.00 83.75 232 LYS A C 1
ATOM 1713 O O . LYS A 1 232 ? -27.776 3.252 21.630 1.00 83.75 232 LYS A O 1
ATOM 1718 N N . LEU A 1 233 ? -26.614 1.528 20.746 1.00 80.38 233 LEU A N 1
ATOM 1719 C CA . LEU A 1 233 ? -25.291 2.126 20.847 1.00 80.38 233 LEU A CA 1
ATOM 1720 C C . LEU A 1 233 ? -25.198 3.404 20.007 1.00 80.38 233 LEU A C 1
ATOM 1722 O O . LEU A 1 233 ? -24.763 4.430 20.514 1.00 80.38 233 LEU A O 1
ATOM 1726 N N . THR A 1 234 ? -25.642 3.370 18.751 1.00 82.31 234 THR A N 1
ATOM 1727 C CA . THR A 1 234 ? -25.545 4.525 17.848 1.00 82.31 234 THR A CA 1
ATOM 1728 C C . THR A 1 234 ? -26.409 5.699 18.292 1.00 82.31 234 THR A C 1
ATOM 1730 O O . THR A 1 234 ? -25.997 6.836 18.103 1.00 82.31 234 THR A O 1
ATOM 1733 N N . LYS A 1 235 ? -27.554 5.435 18.934 1.00 83.12 235 LYS A N 1
ATOM 1734 C CA . LYS A 1 235 ? -28.490 6.447 19.457 1.00 83.12 235 LYS A CA 1
ATOM 1735 C C . LYS A 1 235 ? -28.101 7.011 20.832 1.00 83.12 235 LYS A C 1
ATOM 1737 O O . LYS A 1 235 ? -28.865 7.792 21.402 1.00 83.12 235 LYS A O 1
ATOM 1742 N N . ILE A 1 236 ? -26.968 6.601 21.414 1.00 77.38 236 ILE A N 1
ATOM 1743 C CA . ILE A 1 236 ? -26.493 7.207 22.664 1.00 77.38 236 ILE A CA 1
ATOM 1744 C C . ILE A 1 236 ? -26.101 8.655 22.375 1.00 77.38 236 ILE A C 1
ATOM 1746 O O . ILE A 1 236 ? -25.250 8.922 21.527 1.00 77.38 236 ILE A O 1
ATOM 1750 N N . LYS A 1 237 ? -26.716 9.573 23.120 1.00 79.19 237 LYS A N 1
ATOM 1751 C CA . LYS A 1 237 ? -26.433 11.003 23.058 1.00 79.19 237 LYS A CA 1
ATOM 1752 C C . LYS A 1 237 ? -25.187 11.336 23.869 1.00 79.19 237 LYS A C 1
ATOM 1754 O O . LYS A 1 237 ? -25.092 10.991 25.048 1.00 79.19 237 LYS A O 1
ATOM 1759 N N . ILE A 1 238 ? -24.248 12.014 23.224 1.00 72.75 238 ILE A N 1
ATOM 1760 C CA . ILE A 1 238 ? -23.045 12.574 23.819 1.00 72.75 238 ILE A CA 1
ATOM 1761 C C . ILE A 1 238 ? -23.213 14.095 23.829 1.00 72.75 238 ILE A C 1
ATOM 1763 O O . ILE A 1 238 ? -23.295 14.703 22.756 1.00 72.75 238 ILE A O 1
ATOM 1767 N N . PRO A 1 239 ? -23.262 14.727 25.010 1.00 66.25 239 PRO A N 1
ATOM 1768 C CA . PRO A 1 239 ? -23.230 16.172 25.086 1.00 66.25 239 PRO A CA 1
ATOM 1769 C C . PRO A 1 239 ? -21.870 16.640 24.584 1.00 66.25 239 PRO A C 1
ATOM 1771 O O . PRO A 1 239 ? -20.818 16.169 25.029 1.00 66.25 239 PRO A O 1
ATOM 1774 N N . THR A 1 240 ? -21.883 17.550 23.621 1.00 60.50 240 THR A N 1
ATOM 1775 C CA . THR A 1 240 ? -20.656 18.194 23.172 1.00 60.50 240 THR A CA 1
ATOM 1776 C C . THR A 1 240 ? -20.148 19.085 24.310 1.00 60.50 240 THR A C 1
ATOM 1778 O O . THR A 1 240 ? -20.919 19.672 25.071 1.00 60.50 240 THR A O 1
ATOM 1781 N N . ALA A 1 241 ? -18.829 19.213 24.451 1.00 53.38 241 ALA A N 1
ATOM 1782 C CA . ALA A 1 241 ? -18.218 20.096 25.451 1.00 53.38 241 ALA A CA 1
ATOM 1783 C C . ALA A 1 241 ? -18.482 21.598 25.176 1.00 53.38 241 ALA A C 1
ATOM 1785 O O . ALA A 1 241 ? -17.884 22.466 25.809 1.00 53.38 241 ALA A O 1
ATOM 1786 N N . SER A 1 242 ? -19.343 21.920 24.208 1.00 49.84 242 SER A N 1
ATOM 1787 C CA . SER A 1 242 ? -19.543 23.246 23.649 1.00 49.84 242 SER A CA 1
ATOM 1788 C C . SER A 1 242 ? -21.029 23.580 23.680 1.00 49.84 242 SER A C 1
ATOM 1790 O O . SER A 1 242 ? -21.832 22.964 22.996 1.00 49.84 242 SER A O 1
ATOM 1792 N N . TRP A 1 243 ? -21.384 24.626 24.416 1.00 39.78 243 TRP A N 1
ATOM 1793 C CA . TRP A 1 243 ? -22.700 25.285 24.511 1.00 39.78 243 TRP A CA 1
ATOM 1794 C C . TRP A 1 243 ? -23.308 25.772 23.168 1.00 39.78 243 TRP A C 1
ATOM 1796 O O . TRP A 1 243 ? -24.229 26.584 23.177 1.00 39.78 243 TRP A O 1
ATOM 1806 N N . ILE A 1 244 ? -22.787 25.326 22.018 1.00 45.09 244 ILE A N 1
ATOM 1807 C CA . ILE A 1 244 ? -23.076 25.845 20.672 1.00 45.09 244 ILE A CA 1
ATOM 1808 C C . ILE A 1 244 ? -23.706 24.787 19.754 1.00 45.09 244 ILE A C 1
ATOM 1810 O O . ILE A 1 244 ? -24.526 25.154 18.922 1.00 45.09 244 ILE A O 1
ATOM 1814 N N . ASP A 1 245 ? -23.412 23.498 19.934 1.00 53.03 245 ASP A N 1
ATOM 1815 C CA . ASP A 1 245 ? -23.992 22.424 19.120 1.00 53.03 245 ASP A CA 1
ATOM 1816 C C . ASP A 1 245 ? -24.631 21.393 20.043 1.00 53.03 245 ASP A C 1
ATOM 1818 O O . ASP A 1 245 ? -23.960 20.838 20.907 1.00 53.03 245 ASP A O 1
ATOM 1822 N N . GLY A 1 246 ? -25.935 21.161 19.893 1.00 59.44 246 GLY A N 1
ATOM 1823 C CA . GLY A 1 246 ? -26.678 20.204 20.714 1.00 59.44 246 GLY A CA 1
ATOM 1824 C C . GLY A 1 246 ? -26.092 18.784 20.704 1.00 59.44 246 GLY A C 1
ATOM 1825 O O . GLY A 1 246 ? -25.182 18.462 19.940 1.00 59.44 246 GLY A O 1
ATOM 1826 N N . ASP A 1 247 ? -26.630 17.924 21.568 1.00 72.62 247 ASP A N 1
ATOM 1827 C CA . ASP A 1 247 ? -26.158 16.548 21.753 1.00 72.62 247 ASP A CA 1
ATOM 1828 C C . ASP A 1 247 ? -25.985 15.785 20.425 1.00 72.62 247 ASP A C 1
ATOM 1830 O O . ASP A 1 247 ? -26.927 15.665 19.631 1.00 72.62 247 ASP A O 1
ATOM 1834 N N . LYS A 1 248 ? -24.796 15.203 20.217 1.00 76.44 248 LYS A N 1
ATOM 1835 C CA . LYS A 1 248 ? -24.499 14.340 19.065 1.00 76.44 248 LYS A CA 1
ATOM 1836 C C . LYS A 1 248 ? -24.819 12.884 19.389 1.00 76.44 248 LYS A C 1
ATOM 1838 O O . LYS A 1 248 ? -24.579 12.419 20.500 1.00 76.44 248 LYS A O 1
ATOM 1843 N N . ASP A 1 249 ? -25.323 12.146 18.410 1.00 82.38 249 ASP A N 1
ATOM 1844 C CA . ASP A 1 249 ? -25.376 10.682 18.467 1.00 82.38 249 ASP A CA 1
ATOM 1845 C C . ASP A 1 249 ? -23.971 10.088 18.310 1.00 82.38 249 ASP A C 1
ATOM 1847 O O . ASP A 1 249 ? -23.139 10.647 17.592 1.00 82.38 249 ASP A O 1
ATOM 1851 N N . ILE A 1 250 ? -23.706 8.918 18.903 1.00 77.50 250 ILE A N 1
ATOM 1852 C CA . ILE A 1 250 ? -22.438 8.195 18.682 1.00 77.50 250 ILE A CA 1
ATOM 1853 C C . ILE A 1 250 ? -22.185 7.968 17.184 1.00 77.50 250 ILE A C 1
ATOM 1855 O O . ILE A 1 250 ? -21.044 8.053 16.740 1.00 77.50 250 ILE A O 1
ATOM 1859 N N . SER A 1 251 ? -23.229 7.747 16.376 1.00 79.56 251 SER A N 1
ATOM 1860 C CA . SER A 1 251 ? -23.083 7.602 14.918 1.00 79.56 251 SER A CA 1
ATOM 1861 C C . SER A 1 251 ? -22.615 8.867 14.190 1.00 79.56 251 SER A C 1
ATOM 1863 O O . SER A 1 251 ? -22.271 8.788 13.016 1.00 79.56 251 SER A O 1
ATOM 1865 N N . GLN A 1 252 ? -22.652 10.030 14.843 1.00 80.81 252 GLN A N 1
ATOM 1866 C CA . GLN A 1 252 ? -22.238 11.318 14.278 1.00 80.81 252 GLN A CA 1
ATOM 1867 C C . GLN A 1 252 ? -20.806 11.706 14.680 1.00 80.81 252 GLN A C 1
ATOM 1869 O O . GLN A 1 252 ? -20.325 12.756 14.256 1.00 80.81 252 GLN A O 1
ATOM 1874 N N . ILE A 1 253 ? -20.132 10.883 15.488 1.00 74.81 253 ILE A N 1
ATOM 1875 C CA . ILE A 1 253 ? -18.725 11.058 15.858 1.00 74.81 253 ILE A CA 1
ATOM 1876 C C . ILE A 1 253 ? -17.862 10.641 14.669 1.00 74.81 253 ILE A C 1
ATOM 1878 O O . ILE A 1 253 ? -17.902 9.488 14.240 1.00 74.81 253 ILE A O 1
ATOM 1882 N N . ALA A 1 254 ? -17.086 11.579 14.129 1.00 75.44 254 ALA A N 1
ATOM 1883 C CA . ALA A 1 254 ? -16.376 11.373 12.866 1.00 75.44 254 ALA A CA 1
ATOM 1884 C C . ALA A 1 254 ? -14.871 11.119 13.036 1.00 75.44 254 ALA A C 1
ATOM 1886 O O . ALA A 1 254 ? -14.212 10.684 12.092 1.00 75.44 254 ALA A O 1
ATOM 1887 N N . ASN A 1 255 ? -14.304 11.413 14.210 1.00 73.44 255 ASN A N 1
ATOM 1888 C CA . ASN A 1 255 ? -12.862 11.347 14.431 1.00 73.44 255 ASN A CA 1
ATOM 1889 C C . ASN A 1 255 ? -12.482 10.831 15.832 1.00 73.44 255 ASN A C 1
ATOM 1891 O O . ASN A 1 255 ? -13.314 10.686 16.732 1.00 73.44 255 ASN A O 1
ATOM 1895 N N . LEU A 1 256 ? -11.194 10.513 15.993 1.00 72.31 256 LEU A N 1
ATOM 1896 C CA . LEU A 1 256 ? -10.655 9.890 17.203 1.00 72.31 256 LEU A CA 1
ATOM 1897 C C . LEU A 1 256 ? -10.701 10.824 18.424 1.00 72.31 256 LEU A C 1
ATOM 1899 O O . LEU A 1 256 ? -10.939 10.354 19.532 1.00 72.31 256 LEU A O 1
ATOM 1903 N N . GLU A 1 257 ? -10.529 12.130 18.220 1.00 68.88 257 GLU A N 1
ATOM 1904 C CA . GLU A 1 257 ? -10.576 13.135 19.290 1.00 68.88 257 GLU A CA 1
ATOM 1905 C C . GLU A 1 257 ? -11.990 13.246 19.879 1.00 68.88 257 GLU A C 1
ATOM 1907 O O . GLU A 1 257 ? -12.184 13.121 21.089 1.00 68.88 257 GLU A O 1
ATOM 1912 N N . GLU A 1 258 ? -13.007 13.358 19.021 1.00 71.94 258 GLU A N 1
ATOM 1913 C CA . GLU A 1 258 ? -14.414 13.324 19.431 1.00 71.94 258 GLU A CA 1
ATOM 1914 C C . GLU A 1 258 ? -14.775 11.990 20.115 1.00 71.94 258 GLU A C 1
ATOM 1916 O O . GLU A 1 258 ? -15.540 11.971 21.083 1.00 71.94 258 GLU A O 1
ATOM 1921 N N . THR A 1 259 ? -14.185 10.876 19.663 1.00 69.12 259 THR A N 1
ATOM 1922 C CA . THR A 1 259 ? -14.373 9.548 20.275 1.00 69.12 259 THR A CA 1
ATOM 1923 C C . THR A 1 259 ? -13.811 9.491 21.697 1.00 69.12 259 THR A C 1
ATOM 1925 O O . THR A 1 259 ? -14.449 8.934 22.594 1.00 69.12 259 THR A O 1
ATOM 1928 N N . GLU A 1 260 ? -12.633 10.070 21.935 1.00 70.69 260 GLU A N 1
ATOM 1929 C CA . GLU A 1 260 ? -12.013 10.105 23.261 1.00 70.69 260 GLU A CA 1
ATOM 1930 C C . GLU A 1 260 ? -12.836 10.943 24.250 1.00 70.69 260 GLU A C 1
ATOM 1932 O O . GLU A 1 260 ? -13.089 10.504 25.378 1.00 70.69 260 GLU A O 1
ATOM 1937 N N . ILE A 1 261 ? -13.326 12.106 23.813 1.00 70.19 261 ILE A N 1
ATOM 1938 C CA . ILE A 1 261 ? -14.207 12.968 24.613 1.00 70.19 261 ILE A CA 1
ATOM 1939 C C . ILE A 1 261 ? -15.493 12.218 24.983 1.00 70.19 261 ILE A C 1
ATOM 1941 O O . ILE A 1 261 ? -15.865 12.167 26.161 1.00 70.19 261 ILE A O 1
ATOM 1945 N N . ALA A 1 262 ? -16.137 11.572 24.006 1.00 71.19 262 ALA A N 1
ATOM 1946 C CA . ALA A 1 262 ? -17.341 10.777 24.227 1.00 71.19 262 ALA A CA 1
ATOM 1947 C C . ALA A 1 262 ? -17.108 9.630 25.222 1.00 71.19 262 ALA A C 1
ATOM 1949 O O . ALA A 1 262 ? -17.901 9.422 26.144 1.00 71.19 262 ALA A O 1
ATOM 1950 N N . LEU A 1 263 ? -15.993 8.908 25.083 1.00 72.06 263 LEU A N 1
ATOM 1951 C CA . LEU A 1 263 ? -15.642 7.808 25.977 1.00 72.06 263 LEU A CA 1
ATOM 1952 C C . LEU A 1 263 ? -15.425 8.292 27.416 1.00 72.06 263 LEU A C 1
ATOM 1954 O O . LEU A 1 263 ? -15.886 7.645 28.361 1.00 72.06 263 LEU A O 1
ATOM 1958 N N . ASN A 1 264 ? -14.735 9.417 27.599 1.00 72.50 264 ASN A N 1
ATOM 1959 C CA . ASN A 1 264 ? -14.491 9.989 28.920 1.00 72.50 264 ASN A CA 1
ATOM 1960 C C . ASN A 1 264 ? -15.791 10.469 29.579 1.00 72.50 264 ASN A C 1
ATOM 1962 O O . ASN A 1 264 ? -16.021 10.166 30.752 1.00 72.50 264 ASN A O 1
ATOM 1966 N N . TYR A 1 265 ? -16.684 11.106 28.817 1.00 73.19 265 TYR A N 1
ATOM 1967 C CA . TYR A 1 265 ? -18.012 11.487 29.298 1.00 73.19 265 TYR A CA 1
ATOM 1968 C C . TYR A 1 265 ? -18.839 10.273 29.755 1.00 73.19 265 TYR A C 1
ATOM 1970 O O . TYR A 1 265 ? -19.385 10.263 30.865 1.00 73.19 265 TYR A O 1
ATOM 1978 N N . LEU A 1 266 ? -18.894 9.212 28.941 1.00 71.81 266 LEU A N 1
ATOM 1979 C CA . LEU A 1 266 ? -19.635 7.991 29.275 1.00 71.81 266 LEU A CA 1
ATOM 1980 C C . LEU A 1 266 ? -19.059 7.294 30.512 1.00 71.81 266 LEU A C 1
ATOM 1982 O O . LEU A 1 266 ? -19.818 6.862 31.381 1.00 71.81 266 LEU A O 1
ATOM 1986 N N . LYS A 1 267 ? -17.727 7.233 30.641 1.00 73.25 267 LYS A N 1
ATOM 1987 C CA . LYS A 1 267 ? -17.060 6.710 31.845 1.00 73.25 267 LYS A CA 1
ATOM 1988 C C . LYS A 1 267 ? -17.441 7.509 33.087 1.00 73.25 267 LYS A C 1
ATOM 1990 O O . LYS A 1 267 ? -17.785 6.916 34.109 1.00 73.25 267 LYS A O 1
ATOM 1995 N N . GLN A 1 268 ? -17.399 8.838 33.008 1.00 71.69 268 GLN A N 1
ATOM 1996 C CA . GLN A 1 268 ? -17.715 9.704 34.140 1.00 71.69 268 GLN A CA 1
ATOM 1997 C C . GLN A 1 268 ? -19.191 9.597 34.543 1.00 71.69 268 GLN A C 1
ATOM 1999 O O . GLN A 1 268 ? -19.500 9.535 35.732 1.00 71.69 268 GLN A O 1
ATOM 2004 N N . THR A 1 269 ? -20.088 9.489 33.562 1.00 70.75 269 THR A N 1
ATOM 2005 C CA . THR A 1 269 ? -21.530 9.303 33.775 1.00 70.75 269 THR A CA 1
ATOM 2006 C C . THR A 1 269 ? -21.842 7.942 34.398 1.00 70.75 269 THR A C 1
ATOM 2008 O O . THR A 1 269 ? -22.596 7.849 35.365 1.00 70.75 269 THR A O 1
ATOM 2011 N N . ALA A 1 270 ? -21.214 6.868 33.913 1.00 69.50 270 ALA A N 1
ATOM 2012 C CA . ALA A 1 270 ? -21.358 5.545 34.515 1.00 69.50 270 ALA A CA 1
ATOM 2013 C C . ALA A 1 270 ? -20.814 5.516 35.954 1.00 69.50 270 ALA A C 1
ATOM 2015 O O . ALA A 1 270 ? -21.431 4.934 36.849 1.00 69.50 270 ALA A O 1
ATOM 2016 N N . HIS A 1 271 ? -19.683 6.185 36.196 1.00 65.06 271 HIS A N 1
ATOM 2017 C CA . HIS A 1 271 ? -19.092 6.296 37.525 1.00 65.06 271 HIS A CA 1
ATOM 2018 C C . HIS A 1 271 ? -19.999 7.071 38.491 1.00 65.06 271 HIS A C 1
ATOM 2020 O O . HIS A 1 271 ? -20.227 6.618 39.613 1.00 65.06 271 HIS A O 1
ATOM 2026 N N . SER A 1 272 ? -20.560 8.209 38.071 1.00 67.19 272 SER A N 1
ATOM 2027 C CA . SER A 1 272 ? -21.457 9.006 38.916 1.00 67.19 272 SER A CA 1
ATOM 2028 C C . SER A 1 272 ? -22.747 8.254 39.255 1.00 67.19 272 SER A C 1
ATOM 2030 O O . SER A 1 272 ? -23.159 8.255 40.416 1.00 67.19 272 SER A O 1
ATOM 2032 N N . ALA A 1 273 ? -23.328 7.528 38.294 1.00 70.75 273 ALA A N 1
ATOM 2033 C CA . ALA A 1 273 ? -24.491 6.674 38.523 1.00 70.75 273 ALA A CA 1
ATOM 2034 C C . ALA A 1 273 ? -24.193 5.540 39.521 1.00 70.75 273 ALA A C 1
ATOM 2036 O O . ALA A 1 273 ? -24.984 5.290 40.433 1.00 70.75 273 ALA A O 1
ATOM 2037 N N . ALA A 1 274 ? -23.030 4.890 39.406 1.00 61.78 274 ALA A N 1
ATOM 2038 C CA . ALA A 1 274 ? -22.608 3.854 40.348 1.00 61.78 274 ALA A CA 1
ATOM 2039 C C . ALA A 1 274 ? -22.407 4.412 41.767 1.00 61.78 274 ALA A C 1
ATOM 2041 O O . ALA A 1 274 ? -22.860 3.808 42.740 1.00 61.78 274 ALA A O 1
ATOM 2042 N N . VAL A 1 275 ? -21.782 5.587 41.898 1.00 68.88 275 VAL A N 1
ATOM 2043 C CA . VAL A 1 275 ? -21.613 6.269 43.191 1.00 68.88 275 VAL A CA 1
ATOM 2044 C C . VAL A 1 275 ? -22.966 6.640 43.802 1.00 68.88 275 VAL A C 1
ATOM 2046 O O . VAL A 1 275 ? -23.170 6.427 44.997 1.00 68.88 275 VAL A O 1
ATOM 2049 N N . ALA A 1 276 ? -23.909 7.142 43.001 1.00 72.94 276 ALA A N 1
ATOM 2050 C CA . ALA A 1 276 ? -25.254 7.468 43.466 1.00 72.94 276 ALA A CA 1
ATOM 2051 C C . ALA A 1 276 ? -26.008 6.223 43.961 1.00 72.94 276 ALA A C 1
ATOM 2053 O O . ALA A 1 276 ? -26.589 6.254 45.044 1.00 72.94 276 ALA A O 1
ATOM 2054 N N . ALA A 1 277 ? -25.932 5.109 43.226 1.00 66.38 277 ALA A N 1
ATOM 2055 C CA . ALA A 1 277 ? -26.541 3.842 43.630 1.00 66.38 277 ALA A CA 1
ATOM 2056 C C . ALA A 1 277 ? -25.924 3.284 44.924 1.00 66.38 277 ALA A C 1
ATOM 2058 O O . ALA A 1 277 ? -26.639 2.808 45.804 1.00 66.38 277 ALA A O 1
ATOM 2059 N N . LEU A 1 278 ? -24.599 3.380 45.081 1.00 63.75 278 LEU A N 1
ATOM 2060 C CA . LEU A 1 278 ? -23.924 2.987 46.320 1.00 63.75 278 LEU A CA 1
ATOM 2061 C C . LEU A 1 278 ? -24.340 3.867 47.501 1.00 63.75 278 LEU A C 1
ATOM 2063 O O . LEU A 1 278 ? -24.533 3.351 48.601 1.00 63.75 278 LEU A O 1
ATOM 2067 N N . LYS A 1 279 ? -24.502 5.174 47.279 1.00 74.38 279 LYS A N 1
ATOM 2068 C CA . LYS A 1 279 ? -24.966 6.107 48.308 1.00 74.38 279 LYS A CA 1
ATOM 2069 C C . LYS A 1 279 ? -26.404 5.808 48.731 1.00 74.38 279 LYS A C 1
ATOM 2071 O O . LYS A 1 279 ? -26.658 5.714 49.925 1.00 74.38 279 LYS A O 1
ATOM 2076 N N . ASP A 1 280 ? -27.307 5.576 47.780 1.00 73.81 280 ASP A N 1
ATOM 2077 C CA . ASP A 1 280 ? -28.696 5.186 48.061 1.00 73.81 280 ASP A CA 1
ATOM 2078 C C . ASP A 1 280 ? -28.768 3.879 48.866 1.00 73.81 280 ASP A C 1
ATOM 2080 O O . ASP A 1 280 ? -29.457 3.804 49.883 1.00 73.81 280 ASP A O 1
ATOM 2084 N N . LEU A 1 281 ? -27.982 2.866 48.484 1.00 67.69 281 LEU A N 1
ATOM 2085 C CA . LEU A 1 281 ? -27.874 1.625 49.254 1.00 67.69 281 LEU A CA 1
ATOM 2086 C C . LEU A 1 281 ? -27.337 1.871 50.668 1.00 67.69 281 LEU A C 1
ATOM 2088 O O . LEU A 1 281 ? -27.840 1.291 51.631 1.00 67.69 281 LEU A O 1
ATOM 2092 N N . GLN A 1 282 ? -26.331 2.733 50.813 1.00 69.56 282 GLN A N 1
ATOM 2093 C CA . GLN A 1 282 ? -25.768 3.069 52.116 1.00 69.56 282 GLN A CA 1
ATOM 2094 C C . GLN A 1 282 ? -26.783 3.803 53.001 1.00 69.56 282 GLN A C 1
ATOM 2096 O O . GLN A 1 282 ? -26.866 3.519 54.197 1.00 69.56 282 GLN A O 1
ATOM 2101 N N . ASP A 1 283 ? -27.560 4.720 52.435 1.00 75.31 283 ASP A N 1
ATOM 2102 C CA . ASP A 1 283 ? -28.569 5.481 53.167 1.00 75.31 283 ASP A CA 1
ATOM 2103 C C . ASP A 1 283 ? -29.764 4.593 53.547 1.00 75.31 283 ASP A C 1
ATOM 2105 O O . ASP A 1 283 ? -30.233 4.659 54.684 1.00 75.31 283 ASP A O 1
ATOM 2109 N N . LYS A 1 284 ? -30.172 3.657 52.679 1.00 76.50 284 LYS A N 1
ATOM 2110 C CA . LYS A 1 284 ? -31.156 2.611 53.012 1.00 76.50 284 LYS A CA 1
ATOM 2111 C C . LYS A 1 284 ? -30.688 1.728 54.169 1.00 76.50 284 LYS A C 1
ATOM 2113 O O . LYS A 1 284 ? -31.442 1.520 55.118 1.00 76.50 284 LYS A O 1
ATOM 2118 N N . LEU A 1 285 ? -29.430 1.281 54.145 1.00 71.88 285 LEU A N 1
ATOM 2119 C CA . LEU A 1 285 ? -28.841 0.491 55.233 1.00 71.88 285 LEU A CA 1
ATOM 2120 C C . LEU A 1 285 ? -28.763 1.278 56.550 1.00 71.88 285 LEU A C 1
ATOM 2122 O O . LEU A 1 285 ? -29.035 0.720 57.611 1.00 71.88 285 LEU A O 1
ATOM 2126 N N . LYS A 1 286 ? -28.425 2.574 56.508 1.00 75.12 286 LYS A N 1
ATOM 2127 C CA . LYS A 1 286 ? -28.418 3.435 57.705 1.00 75.12 286 LYS A CA 1
ATOM 2128 C C . LYS A 1 286 ? -29.818 3.618 58.281 1.00 75.12 286 LYS A C 1
ATOM 2130 O O . LYS A 1 286 ? -29.990 3.474 59.487 1.00 75.12 286 LYS A O 1
ATOM 2135 N N . THR A 1 287 ? -30.812 3.905 57.442 1.00 77.69 287 THR A N 1
ATOM 2136 C CA . THR A 1 287 ? -32.206 4.046 57.882 1.00 77.69 287 THR A CA 1
ATOM 2137 C C . THR A 1 287 ? -32.712 2.754 58.516 1.00 77.69 287 THR A C 1
ATOM 2139 O O . THR A 1 287 ? -33.350 2.796 59.564 1.00 77.69 287 THR A O 1
ATOM 2142 N N . GLN A 1 288 ? -32.374 1.601 57.939 1.00 75.81 288 GLN A N 1
ATOM 2143 C CA . GLN A 1 288 ? -32.730 0.298 58.494 1.00 75.81 288 GLN A CA 1
ATOM 2144 C C . GLN A 1 288 ? -32.049 0.033 59.844 1.00 75.81 288 GLN A C 1
ATOM 2146 O O . GLN A 1 288 ? -32.713 -0.346 60.806 1.00 75.81 288 GLN A O 1
ATOM 2151 N N . ALA A 1 289 ? -30.742 0.291 59.944 1.00 75.44 289 ALA A N 1
ATOM 2152 C CA . ALA A 1 289 ? -30.010 0.150 61.199 1.00 75.44 289 ALA A CA 1
ATOM 2153 C C . ALA A 1 289 ? -30.567 1.072 62.296 1.00 75.44 289 ALA A C 1
ATOM 2155 O O . ALA A 1 289 ? -30.619 0.677 63.457 1.00 75.44 289 ALA A O 1
ATOM 2156 N N . ASN A 1 290 ? -31.012 2.278 61.933 1.00 81.81 290 ASN A N 1
ATOM 2157 C CA . ASN A 1 290 ? -31.657 3.196 62.866 1.00 81.81 290 ASN A CA 1
ATOM 2158 C C . ASN A 1 290 ? -33.030 2.682 63.313 1.00 81.81 290 ASN A C 1
ATOM 2160 O O . ASN A 1 290 ? -33.286 2.693 64.507 1.00 81.81 290 ASN A O 1
ATOM 2164 N N . LYS A 1 291 ? -33.867 2.150 62.409 1.00 81.38 291 LYS A N 1
ATOM 2165 C CA . LYS A 1 291 ? -35.157 1.536 62.784 1.00 81.38 291 LYS A CA 1
ATOM 2166 C C . LYS A 1 291 ? -34.985 0.401 63.794 1.00 81.38 291 LYS A C 1
ATOM 2168 O O . LYS A 1 291 ? -35.679 0.378 64.801 1.00 81.38 291 LYS A O 1
ATOM 2173 N N . VAL A 1 292 ? -34.031 -0.504 63.556 1.00 81.88 292 VAL A N 1
ATOM 2174 C CA . VAL A 1 292 ? -33.743 -1.611 64.486 1.00 81.88 292 VAL A CA 1
ATOM 2175 C C . VAL A 1 292 ? -33.281 -1.083 65.844 1.00 81.88 292 VAL A C 1
ATOM 2177 O O . VAL A 1 292 ? -33.728 -1.583 66.871 1.00 81.88 292 VAL A O 1
ATOM 2180 N N . LYS A 1 293 ? -32.411 -0.064 65.864 1.00 83.12 293 LYS A N 1
ATOM 2181 C CA . LYS A 1 293 ? -31.947 0.556 67.113 1.00 83.12 293 LYS A CA 1
ATOM 2182 C C . LYS A 1 293 ? -33.081 1.217 67.887 1.00 83.12 293 LYS A C 1
ATOM 2184 O O . LYS A 1 293 ? -33.196 0.955 69.073 1.00 83.12 293 LYS A O 1
ATOM 2189 N N . THR A 1 294 ? -33.925 2.004 67.225 1.00 85.75 294 THR A N 1
ATOM 2190 C CA . THR A 1 294 ? -35.051 2.688 67.872 1.00 85.75 294 THR A CA 1
ATOM 2191 C C . THR A 1 294 ? -36.048 1.689 68.454 1.00 85.75 294 THR A C 1
ATOM 2193 O O . THR A 1 294 ? -36.399 1.812 69.618 1.00 85.75 294 THR A O 1
ATOM 2196 N N . SER A 1 295 ? -36.426 0.641 67.713 1.00 83.75 295 SER A N 1
ATOM 2197 C CA . SER A 1 295 ? -37.329 -0.391 68.244 1.00 83.75 295 SER A CA 1
ATOM 2198 C C . SER A 1 295 ? -36.711 -1.201 69.392 1.00 83.75 295 SER A C 1
ATOM 2200 O O . SER A 1 295 ? -37.413 -1.628 70.302 1.00 83.75 295 SER A O 1
ATOM 2202 N N . GLU A 1 296 ? -35.393 -1.418 69.382 1.00 84.12 296 GLU A N 1
ATOM 2203 C CA . GLU A 1 296 ? -34.692 -2.053 70.503 1.00 84.12 296 GLU A CA 1
ATOM 2204 C C . GLU A 1 296 ? -34.632 -1.121 71.728 1.00 84.12 296 GLU A C 1
ATOM 2206 O O . GLU A 1 296 ? -34.820 -1.576 72.854 1.00 84.12 296 GLU A O 1
ATOM 2211 N N . GLU A 1 297 ? -34.394 0.178 71.535 1.00 85.81 297 GLU A N 1
ATOM 2212 C CA . GLU A 1 297 ? -34.411 1.192 72.598 1.00 85.81 297 GLU A CA 1
ATOM 2213 C C . GLU A 1 297 ? -35.803 1.300 73.241 1.00 85.81 297 GLU A C 1
ATOM 2215 O O . GLU A 1 297 ? -35.895 1.199 74.462 1.00 85.81 297 GLU A O 1
ATOM 2220 N N . GLU A 1 298 ? -36.872 1.367 72.439 1.00 86.44 298 GLU A N 1
ATOM 2221 C CA . GLU A 1 298 ? -38.274 1.384 72.893 1.00 86.44 298 GLU A CA 1
ATOM 2222 C C . GLU A 1 298 ? -38.624 0.159 73.757 1.00 86.44 298 GLU A C 1
ATOM 2224 O O . GLU A 1 298 ? -39.248 0.296 74.809 1.00 86.44 298 GLU A O 1
ATOM 2229 N N . CYS A 1 299 ? -38.171 -1.044 73.381 1.00 85.56 299 CYS A N 1
ATOM 2230 C CA . CYS A 1 299 ? -38.365 -2.229 74.223 1.00 85.56 299 CYS A CA 1
ATOM 2231 C C . CYS A 1 299 ? -37.568 -2.156 75.536 1.00 85.56 299 CYS A C 1
ATOM 2233 O O . CYS A 1 299 ? -38.061 -2.580 76.581 1.00 85.56 299 CYS A O 1
ATOM 2235 N N . ASN A 1 300 ? -36.342 -1.624 75.504 1.00 85.56 300 ASN A N 1
ATOM 2236 C CA . ASN A 1 300 ? -35.475 -1.552 76.682 1.00 85.56 300 ASN A CA 1
ATOM 2237 C C . ASN A 1 300 ? -35.915 -0.481 77.702 1.00 85.56 300 ASN A C 1
ATOM 2239 O O . ASN A 1 300 ? -35.505 -0.557 78.863 1.00 85.56 300 ASN A O 1
ATOM 2243 N N . GLU A 1 301 ? -36.760 0.489 77.327 1.00 87.12 301 GLU A N 1
ATOM 2244 C CA . GLU A 1 301 ? -37.302 1.497 78.257 1.00 87.12 301 GLU A CA 1
ATOM 2245 C C . GLU A 1 301 ? -38.154 0.881 79.377 1.00 87.12 301 GLU A C 1
ATOM 2247 O O . GLU A 1 301 ? -38.084 1.344 80.518 1.00 87.12 301 GLU A O 1
ATOM 2252 N N . ALA A 1 302 ? -38.861 -0.220 79.091 1.00 84.69 302 ALA A N 1
ATOM 2253 C CA . ALA A 1 302 ? -39.645 -0.972 80.077 1.00 84.69 302 ALA A CA 1
ATOM 2254 C C . ALA A 1 302 ? -38.777 -1.735 81.104 1.00 84.69 302 ALA A C 1
ATOM 2256 O O . ALA A 1 302 ? -39.291 -2.258 82.095 1.00 84.69 302 ALA A O 1
ATOM 2257 N N . LYS A 1 303 ? -37.450 -1.799 80.901 1.00 86.56 303 LYS A N 1
ATOM 2258 C CA . LYS A 1 303 ? -36.464 -2.391 81.823 1.00 86.56 303 LYS A CA 1
ATOM 2259 C C . LYS A 1 303 ? -36.883 -3.778 82.340 1.00 86.56 303 LYS A C 1
ATOM 2261 O O . LYS A 1 303 ? -36.909 -4.748 81.582 1.00 86.56 303 LYS A O 1
ATOM 2266 N N . ASP A 1 304 ? -37.171 -3.870 83.641 1.00 85.19 304 ASP A N 1
ATOM 2267 C CA . ASP A 1 304 ? -37.543 -5.094 84.356 1.00 85.19 304 ASP A CA 1
ATOM 2268 C C . ASP A 1 304 ? -39.047 -5.172 84.668 1.00 85.19 304 ASP A C 1
ATOM 2270 O O . ASP A 1 304 ? -39.486 -6.177 85.242 1.00 85.19 304 ASP A O 1
ATOM 2274 N N . ASP A 1 305 ? -39.831 -4.161 84.276 1.00 85.38 305 ASP A N 1
ATOM 2275 C CA . ASP A 1 305 ? -41.274 -4.116 84.492 1.00 85.38 305 ASP A CA 1
ATOM 2276 C C . ASP A 1 305 ? -41.986 -5.028 83.487 1.00 85.38 305 ASP A C 1
ATOM 2278 O O . ASP A 1 305 ? -42.008 -4.815 82.270 1.00 85.38 305 ASP A O 1
ATOM 2282 N N . LYS A 1 306 ? -42.559 -6.105 84.022 1.00 84.00 306 LYS A N 1
ATOM 2283 C CA . LYS A 1 306 ? -43.255 -7.113 83.231 1.00 84.00 306 LYS A CA 1
ATOM 2284 C C . LYS A 1 306 ? -44.549 -6.564 82.630 1.00 84.00 306 LYS A C 1
ATOM 2286 O O . LYS A 1 306 ? -44.853 -6.890 81.485 1.00 84.00 306 LYS A O 1
ATOM 2291 N N . ASP A 1 307 ? -45.297 -5.756 83.371 1.00 85.00 307 ASP A N 1
ATOM 2292 C CA . ASP A 1 307 ? -46.606 -5.265 82.938 1.00 85.00 307 ASP A CA 1
ATOM 2293 C C . ASP A 1 307 ? -46.454 -4.153 81.893 1.00 85.00 307 ASP A C 1
ATOM 2295 O O . ASP A 1 307 ? -47.261 -4.051 80.966 1.00 85.00 307 ASP A O 1
ATOM 2299 N N . GLU A 1 308 ? -45.392 -3.352 81.994 1.00 84.81 308 GLU A N 1
ATOM 2300 C CA . GLU A 1 308 ? -45.024 -2.356 80.988 1.00 84.81 308 GLU A CA 1
ATOM 2301 C C . GLU A 1 308 ? -44.494 -3.015 79.705 1.00 84.81 308 GLU A C 1
ATOM 2303 O O . GLU A 1 308 ? -44.956 -2.684 78.612 1.00 84.81 308 GLU A O 1
ATOM 2308 N N . CYS A 1 309 ? -43.649 -4.046 79.819 1.00 86.00 309 CYS A N 1
ATOM 2309 C CA . CYS A 1 309 ? -43.166 -4.805 78.661 1.00 86.00 309 CYS A CA 1
ATOM 2310 C C . CYS A 1 309 ? -44.289 -5.542 77.906 1.00 86.00 309 CYS A C 1
ATOM 2312 O O . CYS A 1 309 ? -44.301 -5.578 76.676 1.00 86.00 309 CYS A O 1
ATOM 2314 N N . VAL A 1 310 ? -45.273 -6.105 78.620 1.00 85.50 310 VAL A N 1
ATOM 2315 C CA . VAL A 1 310 ? -46.423 -6.803 78.009 1.00 85.50 310 VAL A CA 1
ATOM 2316 C C . VAL A 1 310 ? -47.290 -5.850 77.176 1.00 85.50 310 VAL A C 1
ATOM 2318 O O . VAL A 1 310 ? -47.828 -6.252 76.143 1.00 85.50 310 VAL A O 1
ATOM 2321 N N . LYS A 1 311 ? -47.386 -4.564 77.541 1.00 87.19 311 LYS A N 1
ATOM 2322 C CA . LYS A 1 311 ? -48.089 -3.559 76.717 1.00 87.19 311 LYS A CA 1
ATOM 2323 C C . LYS A 1 311 ? -47.389 -3.314 75.376 1.00 87.19 311 LYS A C 1
ATOM 2325 O O . LYS A 1 311 ? -48.067 -3.032 74.386 1.00 87.19 311 LYS A O 1
ATOM 2330 N N . LEU A 1 312 ? -46.065 -3.475 75.333 1.00 85.94 312 LEU A N 1
ATOM 2331 C CA . LEU A 1 312 ? -45.223 -3.310 74.143 1.00 85.94 312 LEU A CA 1
ATOM 2332 C C . LEU A 1 312 ? -45.110 -4.591 73.299 1.00 85.94 312 LEU A C 1
ATOM 2334 O O . LEU A 1 312 ? -44.465 -4.599 72.251 1.00 85.94 312 LEU A O 1
ATOM 2338 N N . GLU A 1 313 ? -45.781 -5.682 73.680 1.00 83.75 313 GLU A N 1
ATOM 2339 C CA . GLU A 1 313 ? -45.720 -6.942 72.930 1.00 83.75 313 GLU A CA 1
ATOM 2340 C C . GLU A 1 313 ? -46.233 -6.796 71.484 1.00 83.75 313 GLU A C 1
ATOM 2342 O O . GLU A 1 313 ? -45.708 -7.427 70.563 1.00 83.75 313 GLU A O 1
ATOM 2347 N N . LYS A 1 314 ? -47.208 -5.900 71.262 1.00 80.88 314 LYS A N 1
ATOM 2348 C CA . LYS A 1 314 ? -47.721 -5.553 69.924 1.00 80.88 314 LYS A CA 1
ATOM 2349 C C . LYS A 1 314 ? -46.694 -4.839 69.039 1.00 80.88 314 LYS A C 1
ATOM 2351 O O . LYS A 1 314 ? -46.841 -4.870 67.823 1.00 80.88 314 LYS A O 1
ATOM 2356 N N . GLN A 1 315 ? -45.678 -4.218 69.634 1.00 80.00 315 GLN A N 1
ATOM 2357 C CA . GLN A 1 315 ? -44.548 -3.599 68.932 1.00 80.00 315 GLN A CA 1
ATOM 2358 C C . GLN A 1 315 ? -43.391 -4.591 68.724 1.00 80.00 315 GLN A C 1
ATOM 2360 O O . GLN A 1 315 ? -42.361 -4.245 68.158 1.00 80.00 315 GLN A O 1
ATOM 2365 N N . GLY A 1 316 ? -43.570 -5.849 69.144 1.00 83.12 316 GLY A N 1
ATOM 2366 C CA . GLY A 1 316 ? -42.575 -6.898 68.985 1.00 83.12 316 GLY A CA 1
ATOM 2367 C C . GLY A 1 316 ? -41.634 -7.060 70.175 1.00 83.12 316 GLY A C 1
ATOM 2368 O O . GLY A 1 316 ? -40.660 -7.789 70.035 1.00 83.12 316 GLY A O 1
ATOM 2369 N N . CYS A 1 317 ? -41.896 -6.448 71.333 1.00 89.00 317 CYS A N 1
ATOM 2370 C CA . CYS A 1 317 ? -41.090 -6.658 72.538 1.00 89.00 317 CYS A CA 1
ATOM 2371 C C . CYS A 1 317 ? -41.439 -7.984 73.243 1.00 89.00 317 CYS A C 1
ATOM 2373 O O . CYS A 1 317 ? -42.566 -8.479 73.159 1.00 89.00 317 CYS A O 1
ATOM 2375 N N . VAL A 1 318 ? -40.472 -8.587 73.937 1.00 88.88 318 VAL A N 1
ATOM 2376 C CA . VAL A 1 318 ? -40.644 -9.813 74.729 1.00 88.88 318 VAL A CA 1
ATOM 2377 C C . VAL A 1 318 ? -39.964 -9.690 76.088 1.00 88.88 318 VAL A C 1
ATOM 2379 O O . VAL A 1 318 ? -38.809 -9.273 76.187 1.00 88.88 318 VAL A O 1
ATOM 2382 N N . TYR A 1 319 ? -40.684 -10.097 77.136 1.00 86.50 319 TYR A N 1
ATOM 2383 C CA . TYR A 1 319 ? -40.154 -10.157 78.494 1.00 86.50 319 TYR A CA 1
ATOM 2384 C C . TYR A 1 319 ? -39.441 -11.490 78.744 1.00 86.50 319 TYR A C 1
ATOM 2386 O O . TYR A 1 319 ? -40.065 -12.553 78.780 1.00 86.50 319 TYR A O 1
ATOM 2394 N N . ASN A 1 320 ? -38.133 -11.434 78.965 1.00 83.69 320 ASN A N 1
ATOM 2395 C CA . ASN A 1 320 ? -37.306 -12.555 79.367 1.00 83.69 320 ASN A CA 1
ATOM 2396 C C . ASN A 1 320 ? -36.991 -12.472 80.874 1.00 83.69 320 ASN A C 1
ATOM 2398 O O . ASN A 1 320 ? -36.120 -11.702 81.281 1.00 83.69 320 ASN A O 1
ATOM 2402 N N . PRO A 1 321 ? -37.612 -13.308 81.726 1.00 76.81 321 PRO A N 1
ATOM 2403 C CA . PRO A 1 321 ? -37.365 -13.291 83.170 1.00 76.81 321 PRO A CA 1
ATOM 2404 C C . PRO A 1 321 ? -35.940 -13.724 83.555 1.00 76.81 321 PRO A C 1
ATOM 2406 O O . PRO A 1 321 ? -35.524 -13.483 84.686 1.0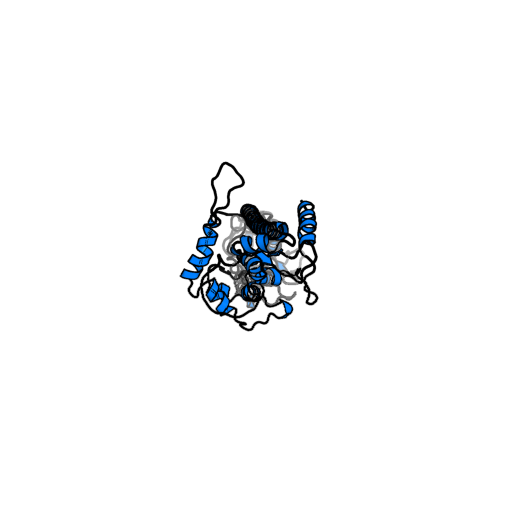0 76.81 321 PRO A O 1
ATOM 2409 N N . LYS A 1 322 ? -35.193 -14.352 82.632 1.00 79.44 322 LYS A N 1
ATOM 2410 C CA . LYS A 1 322 ? -33.778 -14.725 82.793 1.00 79.44 322 LYS A CA 1
ATOM 2411 C C . LYS A 1 322 ? -32.807 -13.656 82.267 1.00 79.44 322 LYS A C 1
ATOM 2413 O O . LYS A 1 322 ? -31.609 -13.915 82.234 1.00 79.44 322 LYS A O 1
ATOM 2418 N N . GLY A 1 323 ? -33.312 -12.511 81.803 1.00 73.19 323 GLY A N 1
ATOM 2419 C CA . GLY A 1 323 ? -32.489 -11.404 81.318 1.00 73.19 323 GLY A CA 1
ATOM 2420 C C . GLY A 1 323 ? -31.745 -10.679 82.441 1.00 73.19 323 GLY A C 1
ATOM 2421 O O . GLY A 1 323 ? -32.139 -10.746 83.611 1.00 73.19 323 GLY A O 1
ATOM 2422 N N . ASP A 1 324 ? -30.681 -9.970 82.063 1.00 76.25 324 ASP A N 1
ATOM 2423 C CA . ASP A 1 324 ? -29.917 -9.110 82.968 1.00 76.25 324 ASP A CA 1
ATOM 2424 C C . ASP A 1 324 ? -30.813 -8.018 83.569 1.00 76.25 324 ASP A C 1
ATOM 2426 O O . ASP A 1 324 ? -31.747 -7.538 82.921 1.00 76.25 324 ASP A O 1
ATOM 2430 N N . SER A 1 325 ? -30.532 -7.605 84.810 1.00 71.19 325 SER A N 1
ATOM 2431 C CA . SER A 1 325 ? -31.323 -6.554 85.458 1.00 71.19 325 SER A CA 1
ATOM 2432 C C . SER A 1 325 ? -31.243 -5.245 84.671 1.00 71.19 325 SER A C 1
ATOM 2434 O O . SER A 1 325 ? -30.164 -4.778 84.302 1.00 71.19 325 SER A O 1
ATOM 2436 N N . GLY A 1 326 ? -32.412 -4.677 84.395 1.00 70.06 326 GLY A N 1
ATOM 2437 C CA . GLY A 1 326 ? -32.618 -3.505 83.556 1.00 70.06 326 GLY A CA 1
ATOM 2438 C C . GLY A 1 326 ? -32.775 -3.809 82.063 1.00 70.06 326 GLY A C 1
ATOM 2439 O O . GLY A 1 326 ? -32.912 -2.861 81.297 1.00 70.06 326 GLY A O 1
ATOM 2440 N N . LYS A 1 327 ? -32.742 -5.084 81.642 1.00 77.00 327 LYS A N 1
ATOM 2441 C CA . LYS A 1 327 ? -32.809 -5.527 80.232 1.00 77.00 327 LYS A CA 1
ATOM 2442 C C . LYS A 1 327 ? -33.689 -6.764 80.035 1.00 77.00 327 LYS A C 1
ATOM 2444 O O . LYS A 1 327 ? -33.448 -7.580 79.143 1.00 77.00 327 LYS A O 1
ATOM 2449 N N . LYS A 1 328 ? -34.690 -6.965 80.894 1.00 83.00 328 LYS A N 1
ATOM 2450 C CA . LYS A 1 328 ? -35.596 -8.113 80.757 1.00 83.00 328 LYS A CA 1
ATOM 2451 C C . LYS A 1 328 ? -36.607 -7.923 79.632 1.00 83.00 328 LYS A C 1
ATOM 2453 O O . LYS A 1 328 ? -37.068 -8.925 79.102 1.00 83.00 328 LYS A O 1
ATOM 2458 N N . CYS A 1 329 ? -36.917 -6.697 79.221 1.00 86.69 329 CYS A N 1
ATOM 2459 C CA . CYS A 1 329 ? -37.704 -6.429 78.018 1.00 86.69 329 CYS A CA 1
ATOM 2460 C C . CYS A 1 329 ? -36.795 -6.154 76.807 1.00 86.69 329 CYS A C 1
ATOM 2462 O O . CYS A 1 329 ? -36.003 -5.220 76.839 1.00 86.69 329 CYS A O 1
ATOM 2464 N N . THR A 1 330 ? -36.885 -6.969 75.750 1.00 87.25 330 THR A N 1
ATOM 2465 C CA . THR A 1 330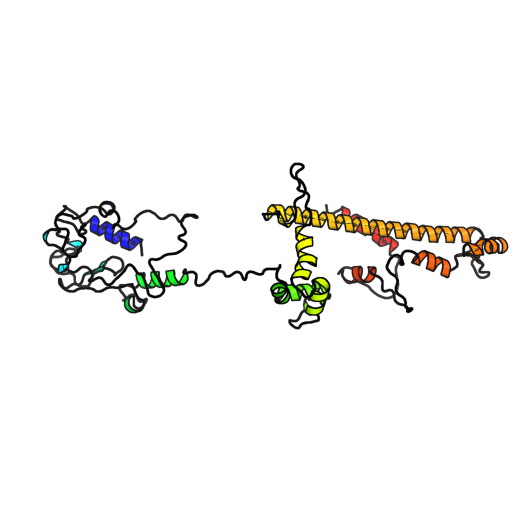 ? -36.028 -6.864 74.543 1.00 87.25 330 THR A CA 1
ATOM 2466 C C . THR A 1 330 ? -36.837 -7.062 73.265 1.00 87.25 330 THR A C 1
ATOM 2468 O O . THR A 1 330 ? -37.940 -7.609 73.314 1.00 87.25 330 THR A O 1
ATOM 2471 N N . LEU A 1 331 ? -36.316 -6.634 72.112 1.00 86.00 331 LEU A N 1
ATOM 2472 C CA . LEU A 1 331 ? -36.998 -6.835 70.831 1.00 86.00 331 LEU A CA 1
ATOM 2473 C C . LEU A 1 331 ? -36.957 -8.318 70.421 1.00 86.00 331 LEU A C 1
ATOM 2475 O O . LEU A 1 331 ? -35.911 -8.969 70.474 1.00 86.00 331 LEU A O 1
ATOM 2479 N N . LYS A 1 332 ? -38.091 -8.873 69.972 1.00 86.94 332 LYS A N 1
ATOM 2480 C CA . LYS A 1 332 ? -38.182 -10.262 69.497 1.00 86.94 332 LYS A CA 1
ATOM 2481 C C . LYS A 1 332 ? -37.189 -10.488 68.340 1.00 86.94 332 LYS A C 1
ATOM 2483 O O . LYS A 1 332 ? -37.227 -9.740 67.358 1.00 86.94 332 LYS A O 1
ATOM 2488 N N . PRO A 1 333 ? -36.360 -11.552 68.379 1.00 80.75 333 PRO A N 1
ATOM 2489 C CA . PRO A 1 333 ? -35.386 -11.852 67.324 1.00 80.75 333 PRO A CA 1
ATOM 2490 C C . PRO A 1 333 ? -35.997 -11.978 65.922 1.00 80.75 333 PRO A C 1
ATOM 2492 O O . PRO A 1 333 ? -35.370 -11.600 64.938 1.00 80.75 333 PRO A O 1
ATOM 2495 N N . GLU A 1 334 ? -37.231 -12.473 65.826 1.00 79.94 334 GLU A N 1
ATOM 2496 C CA . GLU A 1 334 ? -37.964 -12.605 64.561 1.00 79.94 334 GLU A CA 1
ATOM 2497 C C . GLU A 1 334 ? -38.338 -11.243 63.966 1.00 79.94 334 GLU A C 1
ATOM 2499 O O . GLU A 1 334 ? -38.169 -11.034 62.767 1.00 79.94 334 GLU A O 1
ATOM 2504 N N . VAL A 1 335 ? -38.778 -10.297 64.803 1.00 79.00 335 VAL A N 1
ATOM 2505 C CA . VAL A 1 335 ? -39.125 -8.925 64.392 1.00 79.00 335 VAL A CA 1
ATOM 2506 C C . VAL A 1 335 ? -37.864 -8.165 63.995 1.00 79.00 335 VAL A C 1
ATOM 2508 O O . VAL A 1 335 ? -37.831 -7.514 62.955 1.00 79.00 335 VAL A O 1
ATOM 2511 N N . LYS A 1 336 ? -36.780 -8.334 64.757 1.00 77.06 336 LYS A N 1
ATOM 2512 C CA . LYS A 1 336 ? -35.457 -7.805 64.414 1.00 77.06 336 LYS A CA 1
ATOM 2513 C C . LYS A 1 336 ? -34.964 -8.322 63.060 1.00 77.06 336 LYS A C 1
ATOM 2515 O O . LYS A 1 336 ? -34.566 -7.535 62.207 1.00 77.06 336 LYS A O 1
ATOM 2520 N N . ALA A 1 337 ? -35.072 -9.630 62.821 1.00 76.88 337 ALA A N 1
ATOM 2521 C CA . ALA A 1 337 ? -34.691 -10.244 61.553 1.00 76.88 337 ALA A CA 1
ATOM 2522 C C . ALA A 1 337 ? -35.592 -9.815 60.380 1.00 76.88 337 ALA A C 1
ATOM 2524 O O . ALA A 1 337 ? -35.115 -9.726 59.251 1.00 76.88 337 ALA A O 1
ATOM 2525 N N . GLN A 1 338 ? -36.880 -9.547 60.616 1.00 77.19 338 GLN A N 1
ATOM 2526 C CA . GLN A 1 338 ? -37.791 -9.007 59.599 1.00 77.19 338 GLN A CA 1
ATOM 2527 C C . GLN A 1 338 ? -37.443 -7.556 59.245 1.00 77.19 338 GLN A C 1
ATOM 2529 O O . GLN A 1 338 ? -37.295 -7.244 58.065 1.00 77.19 338 GLN A O 1
ATOM 2534 N N . LEU A 1 339 ? -37.201 -6.704 60.246 1.00 74.50 339 LEU A N 1
ATOM 2535 C CA . LEU A 1 339 ? -36.763 -5.318 60.051 1.00 74.50 339 LEU A CA 1
ATOM 2536 C C . LEU A 1 339 ? -35.417 -5.241 59.314 1.00 74.50 339 LEU A C 1
ATOM 2538 O O . LEU A 1 339 ? -35.211 -4.345 58.498 1.00 74.50 339 LEU A O 1
ATOM 2542 N N . GLU A 1 340 ? -34.519 -6.206 59.530 1.00 71.25 340 GLU A N 1
ATOM 2543 C CA . GLU A 1 340 ? -33.255 -6.354 58.792 1.00 71.25 340 GLU A CA 1
ATOM 2544 C C . GLU A 1 340 ? -33.429 -6.904 57.358 1.00 71.25 340 GLU A C 1
ATOM 2546 O O . GLU A 1 340 ? -32.571 -6.668 56.502 1.00 71.25 340 GLU A O 1
ATOM 2551 N N . LYS A 1 341 ? -34.545 -7.573 57.044 1.00 68.31 341 LYS A N 1
ATOM 2552 C CA . LYS A 1 341 ? -34.828 -8.162 55.717 1.00 68.31 341 LYS A CA 1
ATOM 2553 C C . LYS A 1 341 ? -35.722 -7.316 54.811 1.00 68.31 341 LYS A C 1
ATOM 2555 O O . LYS A 1 341 ? -35.659 -7.490 53.598 1.00 68.31 341 LYS A O 1
ATOM 2560 N N . GLU A 1 342 ? -36.486 -6.371 55.356 1.00 59.06 342 GLU A N 1
ATOM 2561 C CA . GLU A 1 342 ? -37.489 -5.559 54.636 1.00 59.06 342 GLU A CA 1
ATOM 2562 C C . GLU A 1 342 ? -36.934 -4.752 53.432 1.00 59.06 342 GLU A C 1
ATOM 2564 O O . GLU A 1 342 ? -37.686 -4.268 52.592 1.00 59.06 342 GLU A O 1
ATOM 2569 N N . SER A 1 343 ? -35.607 -4.655 53.288 1.00 49.44 343 SER A N 1
ATOM 2570 C CA . SER A 1 343 ? -34.928 -3.996 52.159 1.00 49.44 343 SER A CA 1
ATOM 2571 C C . SER A 1 343 ? -34.554 -4.932 50.992 1.00 49.44 343 SER A C 1
ATOM 2573 O O . SER A 1 343 ? -34.093 -4.446 49.960 1.00 49.44 343 SER A O 1
ATOM 2575 N N . GLN A 1 344 ? -34.691 -6.259 51.130 1.00 46.56 344 GLN A N 1
ATOM 2576 C CA . GLN A 1 344 ? -34.278 -7.227 50.095 1.00 46.56 344 GLN A CA 1
ATOM 2577 C C . GLN A 1 344 ? -35.373 -7.578 49.072 1.00 46.56 344 GLN A C 1
ATOM 2579 O O . GLN A 1 344 ? -35.037 -8.066 47.995 1.00 46.56 344 GLN A O 1
ATOM 2584 N N . GLU A 1 345 ? -36.654 -7.311 49.350 1.00 37.28 345 GLU A N 1
ATOM 2585 C CA . GLU A 1 345 ? -37.768 -7.871 48.560 1.00 37.28 345 GLU A CA 1
ATOM 2586 C C . GLU A 1 345 ? -38.369 -6.969 47.465 1.00 37.28 345 GLU A C 1
ATOM 2588 O O . GLU A 1 345 ? -39.324 -7.365 46.804 1.00 37.28 345 GLU A O 1
ATOM 2593 N N . THR A 1 346 ? -37.795 -5.809 47.130 1.00 31.88 346 THR A N 1
ATOM 2594 C CA . THR A 1 346 ? -38.262 -5.030 45.952 1.00 31.88 346 THR A CA 1
ATOM 2595 C C . THR A 1 346 ? -37.687 -5.532 44.617 1.00 31.88 346 THR A C 1
ATOM 2597 O O . THR A 1 346 ? -37.441 -4.768 43.687 1.00 31.88 346 THR A O 1
ATOM 2600 N N . GLY A 1 347 ? -37.485 -6.847 44.497 1.00 29.55 347 GLY A N 1
ATOM 2601 C CA . GLY A 1 347 ? -36.812 -7.474 43.364 1.00 29.55 347 GLY A CA 1
ATOM 2602 C C . GLY A 1 347 ? -37.380 -8.826 42.945 1.00 29.55 347 GLY A C 1
ATOM 2603 O O . GLY A 1 347 ? -36.609 -9.771 42.842 1.00 29.55 347 GLY A O 1
ATOM 2604 N N . GLY A 1 348 ? -38.674 -8.883 42.620 1.00 26.91 348 GLY A N 1
ATOM 2605 C CA . GLY A 1 348 ? -39.263 -9.933 41.778 1.00 26.91 348 GLY A CA 1
ATOM 2606 C C . GLY A 1 348 ? -39.870 -11.116 42.533 1.00 26.91 348 GLY A C 1
ATOM 2607 O O . GLY A 1 348 ? -39.186 -11.845 43.241 1.00 26.91 348 GLY A O 1
ATOM 2608 N N . ALA A 1 349 ? -41.168 -11.319 42.318 1.00 29.23 349 ALA A N 1
ATOM 2609 C CA . ALA A 1 349 ? -41.869 -12.545 42.657 1.00 29.23 349 ALA A CA 1
ATOM 2610 C C . ALA A 1 349 ? -41.349 -13.712 41.799 1.00 29.23 349 ALA A C 1
ATOM 2612 O O . ALA A 1 349 ? -41.396 -13.612 40.577 1.00 29.23 349 ALA A O 1
ATOM 2613 N N . ASP A 1 350 ? -40.887 -14.797 42.425 1.00 27.69 350 ASP A N 1
ATOM 2614 C CA . ASP A 1 350 ? -41.430 -16.144 42.192 1.00 27.69 350 ASP A CA 1
ATOM 2615 C C . ASP A 1 350 ? -40.951 -17.120 43.284 1.00 27.69 350 ASP A C 1
ATOM 2617 O O . ASP A 1 350 ? -39.844 -17.010 43.812 1.00 27.69 350 ASP A O 1
ATOM 2621 N N . GLY A 1 351 ? -41.822 -18.043 43.684 1.00 31.50 351 GLY A N 1
ATOM 2622 C CA . GLY A 1 351 ? -41.665 -18.839 44.900 1.00 31.50 351 GLY A CA 1
ATOM 2623 C C . GLY A 1 351 ? -40.724 -20.043 44.788 1.00 31.50 351 GLY A C 1
ATOM 2624 O O . GLY A 1 351 ? -40.804 -20.820 43.843 1.00 31.50 351 GLY A O 1
ATOM 2625 N N . LYS A 1 352 ? -39.921 -20.276 45.836 1.00 26.58 352 LYS A N 1
ATOM 2626 C CA . LYS A 1 352 ? -39.833 -21.540 46.607 1.00 26.58 352 LYS A CA 1
ATOM 2627 C C . LYS A 1 352 ? -38.768 -21.432 47.705 1.00 26.58 352 LYS A C 1
ATOM 2629 O O . LYS A 1 352 ? -37.672 -20.932 47.485 1.00 26.58 352 LYS A O 1
ATOM 2634 N N . LYS A 1 353 ? -39.130 -21.931 48.890 1.00 32.62 353 LYS A N 1
ATOM 2635 C CA . LYS A 1 353 ? -38.259 -22.163 50.051 1.00 32.62 353 LYS A CA 1
ATOM 2636 C C . LYS A 1 353 ? -37.012 -22.960 49.650 1.00 32.62 353 LYS A C 1
ATOM 2638 O O . LYS A 1 353 ? -37.167 -24.069 49.157 1.00 32.62 353 LYS A O 1
ATOM 2643 N N . GLU A 1 354 ? -35.828 -22.429 49.936 1.00 23.64 354 GLU A N 1
ATOM 2644 C CA . GLU A 1 354 ? -34.822 -23.039 50.817 1.00 23.64 354 GLU A CA 1
ATOM 2645 C C . GLU A 1 354 ? -33.599 -22.123 50.952 1.00 23.64 354 GLU A C 1
ATOM 2647 O O . GLU A 1 354 ? -33.264 -21.326 50.080 1.00 23.64 354 GLU A O 1
ATOM 2652 N N . GLU A 1 355 ? -32.982 -22.210 52.121 1.00 36.41 355 GLU A N 1
ATOM 2653 C CA . GLU A 1 355 ? -31.887 -21.392 52.614 1.00 36.41 355 GLU A CA 1
ATOM 2654 C C . GLU A 1 355 ? -30.648 -21.420 51.707 1.00 36.41 355 GLU A C 1
ATOM 2656 O O . GLU A 1 355 ? -30.051 -22.471 51.479 1.00 36.41 355 GLU A O 1
ATOM 2661 N N . LYS A 1 356 ? -30.205 -20.234 51.277 1.00 26.55 356 LYS A N 1
ATOM 2662 C CA . LYS A 1 356 ? -28.799 -19.819 51.131 1.00 26.55 356 LYS A CA 1
ATOM 2663 C C . LYS A 1 356 ? -28.776 -18.332 50.787 1.00 26.55 356 LYS A C 1
ATOM 2665 O O . LYS A 1 356 ? -29.636 -17.834 50.070 1.00 26.55 356 LYS A O 1
ATOM 2670 N N . TYR A 1 357 ? -27.798 -17.608 51.323 1.00 30.67 357 TYR A N 1
ATOM 2671 C CA . TYR A 1 357 ? -27.509 -16.225 50.941 1.00 30.67 357 TYR A CA 1
ATOM 2672 C C . TYR A 1 357 ? -27.121 -16.171 49.453 1.00 30.67 357 TYR A C 1
ATOM 2674 O O . TYR A 1 357 ? -25.947 -16.232 49.108 1.00 30.67 357 TYR A O 1
ATOM 2682 N N . THR A 1 358 ? -28.105 -16.068 48.566 1.00 30.64 358 THR A N 1
ATOM 2683 C CA . THR A 1 358 ? -27.917 -15.869 47.126 1.00 30.64 358 THR A CA 1
ATOM 2684 C C . THR A 1 358 ? -28.765 -14.682 46.703 1.00 30.64 358 THR A C 1
ATOM 2686 O O . THR A 1 358 ? -29.935 -14.812 46.360 1.00 30.64 358 THR A O 1
ATOM 2689 N N . GLY A 1 359 ? -28.176 -13.492 46.783 1.00 33.94 359 GLY A N 1
ATOM 2690 C CA . GLY A 1 359 ? -28.746 -12.261 46.246 1.00 33.94 359 GLY A CA 1
ATOM 2691 C C . GLY A 1 359 ? -27.705 -11.538 45.399 1.00 33.94 359 GLY A C 1
ATOM 2692 O O . GLY A 1 359 ? -26.510 -11.702 45.630 1.00 33.94 359 GLY A O 1
ATOM 2693 N N . LYS A 1 360 ? -28.167 -10.707 44.455 1.00 39.47 360 LYS A N 1
ATOM 2694 C CA . LYS A 1 360 ? -27.396 -9.976 43.418 1.00 39.47 360 LYS A CA 1
ATOM 2695 C C . LYS A 1 360 ? -26.144 -9.220 43.907 1.00 39.47 360 LYS A C 1
ATOM 2697 O O . LYS A 1 360 ? -25.296 -8.863 43.100 1.00 39.47 360 LYS A O 1
ATOM 2702 N N . LEU A 1 361 ? -26.010 -8.989 45.215 1.00 34.47 361 LEU A N 1
ATOM 2703 C CA . LEU A 1 361 ? -24.811 -8.422 45.841 1.00 34.47 361 LEU A CA 1
ATOM 2704 C C . LEU A 1 361 ? -23.607 -9.394 45.830 1.00 34.47 361 LEU A C 1
ATOM 2706 O O . LEU A 1 361 ? -22.463 -8.946 45.779 1.00 34.47 361 LEU A O 1
ATOM 2710 N N . TRP A 1 362 ? -23.863 -10.709 45.861 1.00 32.47 362 TRP A N 1
ATOM 2711 C CA . TRP A 1 362 ? -22.852 -11.773 45.786 1.00 32.47 362 TRP A CA 1
ATOM 2712 C C . TRP A 1 362 ? -22.121 -11.752 44.437 1.00 32.47 362 TRP A C 1
ATOM 2714 O O . TRP A 1 362 ? -20.895 -11.646 44.405 1.00 32.47 362 TRP A O 1
ATOM 2724 N N . ASP A 1 363 ? -22.881 -11.689 43.339 1.00 40.84 363 ASP A N 1
ATOM 2725 C CA . ASP A 1 363 ? -22.353 -11.627 41.967 1.00 40.84 363 ASP A CA 1
ATOM 2726 C C . ASP A 1 363 ? -21.449 -10.411 41.716 1.00 40.84 363 ASP A C 1
ATOM 2728 O O . ASP A 1 363 ? -20.589 -10.445 40.834 1.00 40.84 363 ASP A O 1
ATOM 2732 N N . VAL A 1 364 ? -21.632 -9.326 42.476 1.00 38.47 364 VAL A N 1
ATOM 2733 C CA . VAL A 1 364 ? -20.834 -8.098 42.355 1.00 38.47 364 VAL A CA 1
ATOM 2734 C C . VAL A 1 364 ? -19.535 -8.179 43.177 1.00 38.47 364 VAL A C 1
ATOM 2736 O O . VAL A 1 364 ? -18.491 -7.727 42.702 1.00 38.47 364 VAL A O 1
ATOM 2739 N N . CYS A 1 365 ? -19.538 -8.789 44.372 1.00 35.91 365 CYS A N 1
ATOM 2740 C CA . CYS A 1 365 ? -18.305 -8.951 45.171 1.00 35.91 365 CYS A CA 1
ATOM 2741 C C . CYS A 1 365 ? -17.409 -10.072 44.619 1.00 35.91 365 CYS A C 1
ATOM 2743 O O . CYS A 1 365 ? -16.191 -9.915 44.611 1.00 35.91 365 CYS A O 1
ATOM 2745 N N . GLU A 1 366 ? -17.982 -11.170 44.109 1.00 38.25 366 GLU A N 1
ATOM 2746 C CA . GLU A 1 366 ? -17.216 -12.319 43.593 1.00 38.25 366 GLU A CA 1
ATOM 2747 C C . GLU A 1 366 ? -16.447 -11.979 42.299 1.00 38.25 366 GLU A C 1
ATOM 2749 O O . GLU A 1 366 ? -15.330 -12.451 42.086 1.00 38.25 366 GLU A O 1
ATOM 2754 N N . LYS A 1 367 ? -16.981 -11.066 41.474 1.00 44.06 367 LYS A N 1
ATOM 2755 C CA . LYS A 1 367 ? -16.341 -10.586 40.232 1.00 44.06 367 LYS A CA 1
ATOM 2756 C C . LYS A 1 367 ? -15.235 -9.548 40.449 1.00 44.06 367 LYS A C 1
ATOM 2758 O O . LYS A 1 367 ? -14.572 -9.155 39.489 1.00 44.06 367 LYS A O 1
ATOM 2763 N N . THR A 1 368 ? -15.007 -9.100 41.687 1.00 34.75 368 THR A N 1
ATOM 2764 C CA . THR A 1 368 ? -13.991 -8.087 41.995 1.00 34.75 368 THR A CA 1
ATOM 2765 C C . THR A 1 368 ? -12.767 -8.743 42.657 1.00 34.75 368 THR A C 1
ATOM 2767 O O . THR A 1 368 ? -12.901 -9.278 43.757 1.00 34.75 368 THR A O 1
ATOM 2770 N N . PRO A 1 369 ? -11.536 -8.638 42.105 1.00 37.16 369 PRO A N 1
ATOM 2771 C CA . PRO A 1 369 ? -10.339 -9.309 42.645 1.00 37.16 369 PRO A CA 1
ATOM 2772 C C . PRO A 1 369 ? -9.892 -8.862 44.057 1.00 37.16 369 PRO A C 1
ATOM 2774 O O . PRO A 1 369 ? -8.838 -9.281 44.536 1.00 37.16 369 PRO A O 1
ATOM 2777 N N . ARG A 1 370 ? -10.656 -7.992 44.735 1.00 34.44 370 ARG A N 1
ATOM 2778 C CA . ARG A 1 370 ? -10.345 -7.432 46.061 1.00 34.44 370 ARG A CA 1
ATOM 2779 C C . ARG A 1 370 ? -11.238 -7.949 47.201 1.00 34.44 370 ARG A C 1
ATOM 2781 O O . ARG A 1 370 ? -10.999 -7.547 48.339 1.00 34.44 370 ARG A O 1
ATOM 2788 N N . CYS A 1 371 ? -12.221 -8.819 46.945 1.00 34.91 371 CYS A N 1
ATOM 2789 C CA . CYS A 1 371 ? -12.972 -9.514 48.001 1.00 34.91 371 CYS A CA 1
ATOM 2790 C C . CYS A 1 371 ? -12.254 -10.842 48.341 1.00 34.91 371 CYS A C 1
ATOM 2792 O O . CYS A 1 371 ? -12.609 -11.890 47.813 1.00 34.91 371 CYS A O 1
ATOM 2794 N N . LYS A 1 372 ? -11.213 -10.820 49.193 1.00 30.31 372 LYS A N 1
ATOM 2795 C CA . LYS A 1 372 ? -10.668 -12.053 49.801 1.00 30.31 372 LYS A CA 1
ATOM 2796 C C . LYS A 1 372 ? -11.467 -12.392 51.061 1.00 30.31 372 LYS A C 1
ATOM 2798 O O . LYS A 1 372 ? -11.592 -11.550 51.947 1.00 30.31 372 LYS A O 1
ATOM 2803 N N . TRP A 1 373 ? -11.988 -13.613 51.120 1.00 32.69 373 TRP A N 1
ATOM 2804 C CA . TRP A 1 373 ? -12.611 -14.204 52.303 1.00 32.69 373 TRP A CA 1
ATOM 2805 C C . TRP A 1 373 ? -11.597 -15.119 52.999 1.00 32.69 373 TRP A C 1
ATOM 2807 O O . TRP A 1 373 ? -11.074 -16.025 52.358 1.00 32.69 373 TRP A O 1
ATOM 2817 N N . ASP A 1 374 ? -11.361 -14.900 54.293 1.00 28.19 374 ASP A N 1
ATOM 2818 C CA . ASP A 1 374 ? -10.694 -15.846 55.196 1.00 28.19 374 ASP A CA 1
ATOM 2819 C C . ASP A 1 374 ? -11.694 -16.220 56.301 1.00 28.19 374 ASP A C 1
ATOM 2821 O O . ASP A 1 374 ? -11.986 -15.413 57.175 1.00 28.19 374 ASP A O 1
ATOM 2825 N N . GLY A 1 375 ? -12.244 -17.436 56.233 1.00 31.77 375 GLY A N 1
ATOM 2826 C CA . GLY A 1 375 ? -12.747 -18.192 57.389 1.00 31.77 375 GLY A CA 1
ATOM 2827 C C . GLY A 1 375 ? -13.866 -17.607 58.277 1.00 31.77 375 GLY A C 1
ATOM 2828 O O . GLY A 1 375 ? -13.622 -16.849 59.204 1.00 31.77 375 GLY A O 1
ATOM 2829 N N . LYS A 1 376 ? -15.076 -18.148 58.074 1.00 31.14 376 LYS A N 1
ATOM 2830 C CA . LYS A 1 376 ? -16.190 -18.459 59.008 1.00 31.14 376 LYS A CA 1
ATOM 2831 C C . LYS A 1 376 ? -16.791 -17.434 59.989 1.00 31.14 376 LYS A C 1
ATOM 2833 O O . LYS A 1 376 ? -17.895 -17.719 60.441 1.00 31.14 376 LYS A O 1
ATOM 2838 N N . GLU A 1 377 ? -16.220 -16.265 60.266 1.00 28.27 377 GLU A N 1
ATOM 2839 C CA . GLU A 1 377 ? -16.888 -15.277 61.139 1.00 28.27 377 GLU A CA 1
ATOM 2840 C C . GLU A 1 377 ? -16.768 -13.827 60.653 1.00 28.27 377 GLU A C 1
ATOM 2842 O O . GLU A 1 377 ? -15.727 -13.350 60.201 1.00 28.27 377 GLU A O 1
ATOM 2847 N N . ARG A 1 378 ? -17.889 -13.108 60.756 1.00 27.52 378 ARG A N 1
ATOM 2848 C CA . ARG A 1 378 ? -18.055 -11.715 60.342 1.00 27.52 378 ARG A CA 1
ATOM 2849 C C . ARG A 1 378 ? -17.470 -10.806 61.431 1.00 27.52 378 ARG A C 1
ATOM 2851 O O . ARG A 1 378 ? -18.132 -10.555 62.430 1.00 27.52 378 ARG A O 1
ATOM 2858 N N . LYS A 1 379 ? -16.256 -10.274 61.248 1.00 25.98 379 LYS A N 1
ATOM 2859 C CA . LYS A 1 379 ? -15.827 -9.090 62.017 1.00 25.98 379 LYS A CA 1
ATOM 2860 C C . LYS A 1 379 ? -16.490 -7.845 61.425 1.00 25.98 379 LYS A C 1
ATOM 2862 O O . LYS A 1 379 ? -16.393 -7.599 60.221 1.00 25.98 379 LYS A O 1
ATOM 2867 N N . ASP A 1 380 ? -17.188 -7.109 62.286 1.00 27.38 380 ASP A N 1
ATOM 2868 C CA . ASP A 1 380 ? -17.930 -5.872 62.031 1.00 27.38 380 ASP A CA 1
ATOM 2869 C C . ASP A 1 380 ? -17.383 -5.027 60.872 1.00 27.38 380 ASP A C 1
ATOM 2871 O O . ASP A 1 380 ? -16.351 -4.360 60.956 1.00 27.38 380 ASP A O 1
ATOM 2875 N N . SER A 1 381 ? -18.114 -5.030 59.757 1.00 31.05 381 SER A N 1
ATOM 2876 C CA . SER A 1 381 ? -17.754 -4.289 58.541 1.00 31.05 381 SER A CA 1
ATOM 2877 C C . SER A 1 381 ? -18.183 -2.814 58.582 1.00 31.05 381 SER A C 1
ATOM 2879 O O . SER A 1 381 ? -17.996 -2.086 57.608 1.00 31.05 381 SER A O 1
ATOM 2881 N N . SER A 1 382 ? -18.716 -2.344 59.710 1.00 35.50 382 SER A N 1
ATOM 2882 C CA . SER A 1 382 ? -19.102 -0.946 59.934 1.00 35.50 382 SER A CA 1
ATOM 2883 C C . SER A 1 382 ? -17.896 0.001 60.037 1.00 35.50 382 SER A C 1
ATOM 2885 O O . SER A 1 382 ? -18.025 1.181 59.720 1.00 35.50 382 SER A O 1
ATOM 2887 N N . PHE A 1 383 ? -16.699 -0.498 60.374 1.00 28.50 383 PHE A N 1
ATOM 2888 C CA . PHE A 1 383 ? -15.498 0.339 60.526 1.00 28.50 383 PHE A CA 1
ATOM 2889 C C . PHE A 1 383 ? -14.674 0.546 59.240 1.00 28.50 383 PHE A C 1
ATOM 2891 O O . PHE A 1 383 ? -13.975 1.553 59.115 1.00 28.50 383 PHE A O 1
ATOM 2898 N N . TYR A 1 384 ? -14.753 -0.358 58.256 1.00 32.16 384 TYR A N 1
ATOM 2899 C CA . TYR A 1 384 ? -13.883 -0.300 57.067 1.00 32.16 384 TYR A CA 1
ATOM 2900 C C . TYR A 1 384 ? -14.444 0.514 55.894 1.00 32.16 384 TYR A C 1
ATOM 2902 O O . TYR A 1 384 ? -13.664 0.956 55.046 1.00 32.16 384 TYR A O 1
ATOM 2910 N N . LEU A 1 385 ? -15.761 0.761 55.848 1.00 32.41 385 LEU A N 1
ATOM 2911 C CA . LEU A 1 385 ? -16.363 1.580 54.790 1.00 32.41 385 LEU A CA 1
ATOM 2912 C C . LEU A 1 385 ? -15.912 3.048 54.887 1.00 32.41 385 LEU A C 1
ATOM 2914 O O . LEU A 1 385 ? -15.584 3.654 53.872 1.00 32.41 385 LEU A O 1
ATOM 2918 N N . ASN A 1 386 ? -15.797 3.593 56.104 1.00 32.62 386 ASN A N 1
ATOM 2919 C CA . ASN A 1 386 ? -15.434 5.002 56.298 1.00 32.62 386 ASN A CA 1
ATOM 2920 C C . ASN A 1 386 ? -13.975 5.313 55.919 1.00 32.62 386 ASN A C 1
ATOM 2922 O O . ASN A 1 386 ? -13.703 6.380 55.379 1.00 32.62 386 ASN A O 1
ATOM 2926 N N . LYS A 1 387 ? -13.030 4.382 56.125 1.00 28.83 387 LYS A N 1
ATOM 2927 C CA . LYS A 1 387 ? -11.604 4.616 55.807 1.00 28.83 387 LYS A CA 1
ATOM 2928 C C . LYS A 1 387 ? -11.274 4.506 54.314 1.00 28.83 387 LYS A C 1
ATOM 2930 O O . LYS A 1 387 ? -10.340 5.156 53.856 1.00 28.83 387 LYS A O 1
ATOM 2935 N N . LYS A 1 388 ? -12.017 3.696 53.547 1.00 31.16 388 LYS A N 1
ATOM 2936 C CA . LYS A 1 388 ? -11.783 3.547 52.097 1.00 31.16 388 LYS A CA 1
ATOM 2937 C C . LYS A 1 388 ? -12.362 4.693 51.268 1.00 31.16 388 LYS A C 1
ATOM 2939 O O . LYS A 1 388 ? -11.812 4.980 50.210 1.00 31.16 388 LYS A O 1
ATOM 2944 N N . ILE A 1 389 ? -13.394 5.382 51.761 1.00 34.47 389 ILE A N 1
ATOM 2945 C CA . ILE A 1 389 ? -13.928 6.589 51.110 1.00 34.47 389 ILE A CA 1
ATOM 2946 C C . ILE A 1 389 ? -12.891 7.727 51.159 1.00 34.47 389 ILE A C 1
ATOM 2948 O O . ILE A 1 389 ? -12.706 8.419 50.162 1.00 34.47 389 ILE A O 1
ATOM 2952 N N . SER A 1 390 ? -12.113 7.849 52.246 1.00 28.14 390 SER A N 1
ATOM 2953 C CA . SER A 1 390 ? -11.021 8.834 52.330 1.00 28.14 390 SER A CA 1
ATOM 2954 C C . SER A 1 390 ? -9.873 8.597 51.343 1.00 28.14 390 SER A C 1
ATOM 2956 O O . SER A 1 390 ? -9.191 9.554 51.004 1.00 28.14 390 SER A O 1
ATOM 2958 N N . LEU A 1 391 ? -9.646 7.370 50.855 1.00 25.05 391 LEU A N 1
ATOM 2959 C CA . LEU A 1 391 ? -8.573 7.112 49.881 1.00 25.05 391 LEU A CA 1
ATOM 2960 C C . LEU A 1 391 ? -8.970 7.449 48.437 1.00 25.05 391 LEU A C 1
ATOM 2962 O O . LEU A 1 391 ? -8.097 7.754 47.635 1.00 25.05 391 LEU A O 1
ATOM 2966 N N . ILE A 1 392 ? -10.262 7.407 48.097 1.00 32.25 392 ILE A N 1
ATOM 2967 C CA . ILE A 1 392 ? -10.738 7.705 46.734 1.00 32.25 392 ILE A CA 1
ATOM 2968 C C . ILE A 1 392 ? -10.807 9.222 46.494 1.00 32.25 392 ILE A C 1
ATOM 2970 O O . ILE A 1 392 ? -10.638 9.669 45.367 1.00 32.25 392 ILE A O 1
ATOM 2974 N N . ALA A 1 393 ? -10.951 10.024 47.553 1.00 27.39 393 ALA A N 1
ATOM 2975 C CA . ALA A 1 393 ? -10.870 11.484 47.471 1.00 27.39 393 ALA A CA 1
ATOM 2976 C C . ALA A 1 393 ? -9.431 12.032 47.318 1.00 27.39 393 ALA A C 1
ATOM 2978 O O . ALA A 1 393 ? -9.270 13.219 47.068 1.00 27.39 393 ALA A O 1
ATOM 2979 N N . VAL A 1 394 ? -8.394 11.196 47.476 1.00 25.48 394 VAL A N 1
ATOM 2980 C CA . VAL A 1 394 ? -6.971 11.613 47.500 1.00 25.48 394 VAL A CA 1
ATOM 2981 C C . VAL A 1 394 ? -6.226 11.265 46.195 1.00 25.48 394 VAL A C 1
ATOM 2983 O O . VAL A 1 394 ? -5.034 11.520 46.078 1.00 25.48 394 VAL A O 1
ATOM 2986 N N . VAL A 1 395 ? -6.909 10.719 45.182 1.00 27.17 395 VAL A N 1
ATOM 2987 C CA . VAL A 1 395 ? -6.313 10.411 43.859 1.00 27.17 395 VAL A CA 1
ATOM 2988 C C . VAL A 1 395 ? -6.952 11.257 42.743 1.00 27.17 395 VAL A C 1
ATOM 2990 O O . VAL A 1 395 ? -7.145 10.782 41.628 1.00 27.17 395 VAL A O 1
ATOM 2993 N N . LEU A 1 396 ? -7.308 12.506 43.061 1.00 29.39 396 LEU A N 1
ATOM 2994 C CA . LEU A 1 396 ? -7.613 13.552 42.077 1.00 29.39 396 LEU A CA 1
ATOM 2995 C C . LEU A 1 396 ? -6.407 14.472 41.911 1.00 29.39 396 LEU A C 1
ATOM 2997 O O . LEU A 1 396 ? -5.886 14.922 42.958 1.00 29.39 396 LEU A O 1
#

Sequence (396 aa):
VRGFITEFFTVATGAYATNSQGCITTGSTAGSGAATAVDTIAKLGTDGPDVTATKARDDSGATELDFYDEAGLKGLQTTTGIADSSLKDDAKCNLFKAGGGGIQQSAAIANTINFALGFLGRDKAEATTTPRDCTNQEKLGQAIDTNPLLHYKTLHTALMGLAPQNTITIPKFDATQLAELTSDTNFIKAVKTHFLGIKTAQITTEDQGSTAKINQIYKENQGDFNSAFWEKLTKIKIPTASWIDGDKDISQIANLEETEIALNYLKQTAHSAAVAALKDLQDKLKTQANKVKTSEEECNEAKDDKDECVKLEKQGCVYNPKGDSGKKCTLKPEVKAQLEKESQETGGADGKKEEKYTGKLWDVCEKTPRCKWDGKERKDSSFYLNKKISLIAVVL

Secondary structure (DSSP, 8-state):
-HHHHHHHHHHHHHSEEETTEES-B--SSTT--TT-B-SSGGGGGGGS---S-----TT---S--TTB-SS-BTT---B--S-GGGS-GGG--GGG-SSTTSTTSSSPPSS-EEEGGGTEEE-SSTT----B--SSHHHH--SSTT-TTHHHHHHHHHHHHHSGGG--------TT-HHHHHH-HHHHHHHHHHTS---GGG--SS-SSHHHHHHHHH-SSHHHHIIIIIHHHHT-EE--SSTTSPPEEGGG--SHHHHHHHHHHHHHHHHHHHHHHHHHHHHHHHHHHHHHHHHHHHHHHTTT-HHHHHHGGGGTEEE-TTSPTT-SEEE-HHHHHHHHHTTS-SS------------THHHHHHTSTT----SS----TTTHHHHHHHHHTT--

Foldseek 3Di:
DLVQLLVLQLVQLCQDDFLQEGRDFQDPDQQDGQSGRHNHLVSNPPNGRDPDDDDDDPPPDDPDDPQADQFFGQPLAKDQAQALSSPHPSHHRLCQDQAASRVDDRGGDPAWDAGSQNSHIRGNDRHHTDIAGGRGQVRCPDCDPPRSNNVRNVVNVVVVVVPPPPPVCPPPQDPLDPVSLVPDQVNLLVCCCPVVVHDNVRDDSDPPCSVVSCCVQQNDDSVSNCVRPVVVQQQDWAQDPDPPDGTHGVVRQDDDVSVVSRVVRVVVVVVVVVVVVVVVVVVVQVVLVVVLVVLFVVQLVCFQPPVVLVVCVVVQWDAQNPDDGSRRIGHHPVVSVCSVCVVQPPDDDDDDDDDDPDDPVCVVLVSDPPDDDDDDDDDDPVPVVVVVVVVVVVPD

Radius of gyration: 45.85 Å; chains: 1; bounding box: 91×51×128 Å

Organism: NCBI:txid5691

pLDDT: mean 73.89, std 19.68, range [23.64, 96.94]

InterPro domains:
  IPR001812 Variant surface glycoprotein, N-terminal domain [PF00913] (2-265)
  IPR019609 Variant surface glycoprotein , C-terminal [PF10659] (299-393)
  IPR027446 Variant surface glycoprotein C-terminal domain superfamily [SSF118251] (285-348)